Protein AF-A0A1Q3TUW2-F1 (afdb_monomer)

Solvent-accessible surface area (backbone atoms only — not comparable to full-atom values): 27332 Å² total; per-residue (Å²): 129,79,50,74,43,55,52,50,54,51,52,51,50,55,52,48,30,69,56,35,14,40,59,16,29,58,37,34,42,58,95,35,49,56,43,69,56,58,71,41,75,68,37,47,50,54,49,51,54,50,46,55,52,51,48,56,56,65,66,41,85,78,50,48,90,48,72,67,48,44,49,42,39,50,53,53,49,11,52,54,44,45,59,49,51,42,58,74,63,37,45,75,29,25,41,61,28,54,42,46,48,54,45,46,49,43,50,46,33,54,72,79,51,53,59,86,85,56,52,71,69,55,49,52,50,24,50,44,40,33,43,57,42,36,42,59,43,44,50,34,40,66,72,48,46,38,42,66,44,13,19,67,66,36,49,53,49,19,54,49,38,43,53,34,45,50,52,30,65,70,51,55,87,47,90,88,42,89,68,33,64,61,34,49,51,50,30,50,50,37,45,53,55,47,48,57,51,57,73,68,54,65,57,61,31,59,62,43,57,34,56,69,55,49,29,45,46,33,38,52,47,42,54,36,98,49,51,55,64,58,43,27,53,51,12,54,52,49,29,53,56,39,48,54,52,39,52,54,50,23,42,71,77,40,72,90,47,53,48,65,61,53,54,57,55,50,28,74,50,41,57,51,82,89,42,40,64,57,51,47,44,54,41,28,53,50,38,40,54,49,33,56,77,66,53,47,49,86,76,72,86,82,78,41,76,47,67,42,71,46,53,78,50,45,58,76,78,48,66,65,64,46,72,48,66,52,35,55,58,36,92,63,73,68,41,26,36,41,28,36,50,72,76,60,85,87,49,57,68,72,57,43,51,54,56,35,30,70,44,6,53,62,49,40,45,53,47,25,26,32,47,32,30,75,6,40,40,50,49,55,47,42,16,46,74,56,28,53,76,59,38,45,72,54,60,28,60,25,26,54,40,3,47,14,54,38,36,50,52,52,39,47,76,74,54,72,56,82,44,74,70,46,52,47,53,51,44,44,53,50,25,39,35,22,45,25,22,33,42,37,38,25,37,28,50,62,77,33,54,73,66,57,44,20,50,48,36,30,75,73,38,67,40,57,68,71,59,24,40,55,50,47,58,54,41,54,78,36,84,61,58,49,28,14,32,44,55,21,20,52,46,51,55,49,46,50,52,46,37,38,67,74,42,51,94,72,53,49,64,25,62,53,43,55,60,55,47,56,64,24,32,43,35,58,61,75,53,70,75,81,108

Radius of gyration: 23.21 Å; Cα contacts (8 Å, |Δi|>4): 804; chains: 1; bounding box: 60×62×54 Å

Mean predicted aligned error: 3.88 Å

Foldseek 3Di:
DDALLRVLVVVLVVLVCVQQVLLCLLQQNCPSLLDFHDLAPVSVVSVVVSLVVSLVVLPDPPSDPDPQSVLLSLLSQLVSLVVVLCVVLLVLQAALLVLLCSLQSSLVSCVVFNAPPDDPLRSLNSNLSSLLCLLVSLVSSLVRYDQQAYDPLNLVSNLLSLVLSLLLLVPDPCVVRPPSVVSSVSNNVSSVVSNVSSVPRNHNHALASAQVSLCSNCCRNQVHPDGLVNLQVQLVVLLVVLLVVLQVLCCVVPVVDHLLRLLLVLLQAFDDLVCLQVLLVVLLVLLVVLCVVLVQADFDPPDAEEEEEDDPSCPSPDDQWDKDWRNLPRPDGTYIYIYGHGQDPVDDPVVSSVSRSCRRSLNSNLCSQCRHPPAQSRLLVLLSVQPDPSLSSRFQLLQRLLRSLLSLVSCVVSCVPVDSSSVSVNSLVSSLLSLLSNLLSCRNNVVDDLVRQLVSCCVSNVDDSVVSSVVSSVSSSPRPNSNSNVNSNVLLVQLLVLVCVVCPPNDDNNVSNVVVSSSHRGNSSSDDSND

Sequence (531 aa):
MATQFEATASAFLEEYWRLNPVEATNAGVYRYNHTLPDWSEAGQAARLDWRNRYRALFAGPGLAANASEELDRKVALAELAYFEIEDEWQWLRKAPAFYVEEAMNGINYLLSRPDPASSQAEKDEQLVSRLSQVPGLLAQGKANLRAEFIPPEFIEIGLVAVRGGTTFIKGLDLSSIRGAEEVRGQALAALADYEAFVRQIAPGGSFATGPELFERILRERHGLDLTPRQLYDLGDQTARELQGRLEALARQIDSSRTWQQIVEELKAAHPTRDTLLQTYWDEAIKAKSFVEAHNLVRIPAGDVFEVRPTASFLRATMPLGHFEQTPPFSPTDNLGVLYITPIDPTLPESRQQELLSAHCFTAVRAICLHETFPGHHLQLWRAKLEGSPIRRQFRSTLYVEGWALYCEELMEEAGFFDTPALSIWQLKNSMWRAVRMMLDTGLHTGQLTLDQATQLLVERAGLEPNTARGENLRYTTSPTQPSSYMLGRNRIVELRKLYQAKQKEAFQVADFHDRLLAYSSVSPAFIPDDL

Secondary structure (DSSP, 8-state):
---HHHHHHHHHHHHHHHH-HHHHHHHT-GGGTT-----SHHHHHHHHHHHHHHHHHHTSTT---SHHHHHHHHHHHHHHHHHHHHHHTTHHHH-HHHHHHHHHHHHHHHHHS--TTS-HHHHHHHHHHHHHHHHHHHHHHHHH--GGG--HHHHHHHHHHHHHHHHHHHH---TTSTTHHHHHHHHHHHHHHHHHHHHH------S---HHHHHHIIIIIT-----HHHHHHHHHHHHHHHHHHHHHHHHHH-TTS-HHHHHHHHTTS---TTTHHHHHHHHHHHHHHHHHHTT-SPPPSS-EEEEEEPPGGGTTTS-SEEEEE--TT-SS--EEEEEE-PPPTTS-HHHHHHHHHTT-HHHHHHHHHHHSSSSHHHHHHHHHHH--HHHHHS--HHHHHHHHHHHHHHHHHTT---SHHHHHHHHHHHHHHHHHHHHHHHHHTTSS-HHHHHHHHHHHH---HHHHHHHHHHHHTSTTHHHHHHHHHHHHHHHHHHHHHHHGGG--HHHHHHHHHTT-S--GGGS-TT-

Structure (mmCIF, N/CA/C/O backbone):
data_AF-A0A1Q3TUW2-F1
#
_entry.id   AF-A0A1Q3TUW2-F1
#
loop_
_atom_site.group_PDB
_atom_site.id
_atom_site.type_symbol
_atom_site.label_atom_id
_atom_site.label_alt_id
_atom_site.label_comp_id
_atom_site.label_asym_id
_atom_site.label_entity_id
_atom_site.label_seq_id
_atom_site.pdbx_PDB_ins_code
_atom_site.Cartn_x
_atom_site.Cartn_y
_atom_site.Cartn_z
_atom_site.occupancy
_atom_site.B_iso_or_equiv
_atom_site.auth_seq_id
_atom_site.auth_comp_id
_atom_site.auth_asym_id
_atom_site.auth_atom_id
_atom_site.pdbx_PDB_model_num
ATOM 1 N N . MET A 1 1 ? 10.924 -34.316 -4.611 1.00 59.16 1 MET A N 1
ATOM 2 C CA . MET A 1 1 ? 10.969 -33.630 -5.920 1.00 59.16 1 MET A CA 1
ATOM 3 C C . MET A 1 1 ? 9.920 -32.544 -5.865 1.00 59.16 1 MET A C 1
ATOM 5 O O . MET A 1 1 ? 8.870 -32.830 -5.303 1.00 59.16 1 MET A O 1
ATOM 9 N N . ALA A 1 2 ? 10.215 -31.345 -6.368 1.00 77.44 2 ALA A N 1
ATOM 10 C CA . ALA A 1 2 ? 9.220 -30.278 -6.418 1.00 77.44 2 ALA A CA 1
ATOM 11 C C . ALA A 1 2 ? 8.017 -30.719 -7.266 1.00 77.44 2 ALA A C 1
ATOM 13 O O . ALA A 1 2 ? 8.207 -31.431 -8.262 1.00 77.44 2 ALA A O 1
ATOM 14 N N . THR A 1 3 ? 6.801 -30.340 -6.872 1.00 90.38 3 THR A N 1
ATOM 15 C CA . THR A 1 3 ? 5.609 -30.588 -7.696 1.00 90.38 3 THR A CA 1
ATOM 16 C C . THR A 1 3 ? 5.701 -29.792 -9.003 1.00 90.38 3 THR A C 1
ATOM 18 O O . THR A 1 3 ? 6.476 -28.838 -9.129 1.00 90.38 3 THR A O 1
ATOM 21 N N . GLN A 1 4 ? 4.906 -30.167 -10.010 1.00 92.88 4 GLN A N 1
ATOM 22 C CA . GLN A 1 4 ? 4.822 -29.381 -11.246 1.00 92.88 4 GLN A CA 1
ATOM 23 C C . GLN A 1 4 ? 4.369 -27.938 -10.961 1.00 92.88 4 GLN A C 1
ATOM 25 O O . GLN A 1 4 ? 4.856 -27.001 -11.601 1.00 92.88 4 GLN A O 1
ATOM 30 N N . PHE A 1 5 ? 3.480 -27.758 -9.977 1.00 96.56 5 PHE A N 1
ATOM 31 C CA . PHE A 1 5 ? 3.050 -26.445 -9.511 1.00 96.56 5 PHE A CA 1
ATOM 32 C C . PHE A 1 5 ? 4.218 -25.650 -8.919 1.00 96.56 5 PHE A C 1
ATOM 34 O O . PHE A 1 5 ? 4.482 -24.541 -9.375 1.00 96.56 5 PHE A O 1
ATOM 41 N N . GLU A 1 6 ? 4.964 -26.222 -7.970 1.00 95.75 6 GLU A N 1
ATOM 42 C CA . GLU A 1 6 ? 6.106 -25.558 -7.324 1.00 95.75 6 GLU A CA 1
ATOM 43 C C . GLU A 1 6 ? 7.181 -25.135 -8.334 1.00 95.75 6 GLU A C 1
ATOM 45 O O . GLU A 1 6 ? 7.688 -24.014 -8.267 1.00 95.75 6 GLU A O 1
ATOM 50 N N . ALA A 1 7 ? 7.492 -25.992 -9.314 1.00 96.06 7 ALA A N 1
ATOM 51 C CA . ALA A 1 7 ? 8.428 -25.656 -10.385 1.00 96.06 7 ALA A CA 1
ATOM 52 C C . ALA A 1 7 ? 7.922 -24.481 -11.244 1.00 96.06 7 ALA A C 1
ATOM 54 O O . ALA A 1 7 ? 8.688 -23.569 -11.563 1.00 96.06 7 ALA A O 1
ATOM 55 N N . THR A 1 8 ? 6.626 -24.469 -11.572 1.00 97.56 8 THR A N 1
ATOM 56 C CA . THR A 1 8 ? 5.986 -23.387 -12.339 1.00 97.56 8 THR A CA 1
ATOM 57 C C . THR A 1 8 ? 5.975 -22.076 -11.552 1.00 97.56 8 THR A C 1
ATOM 59 O O . THR A 1 8 ? 6.360 -21.036 -12.084 1.00 97.56 8 THR A O 1
ATOM 62 N N . ALA A 1 9 ? 5.594 -22.121 -10.274 1.00 97.81 9 ALA A N 1
ATOM 63 C CA . ALA A 1 9 ? 5.558 -20.970 -9.378 1.00 97.81 9 ALA A CA 1
ATOM 64 C C . ALA A 1 9 ? 6.955 -20.375 -9.139 1.00 97.81 9 ALA A C 1
ATOM 66 O O . ALA A 1 9 ? 7.117 -19.155 -9.138 1.00 97.81 9 ALA A O 1
ATOM 67 N N . SER A 1 10 ? 7.977 -21.221 -8.992 1.00 98.06 10 SER A N 1
ATOM 68 C CA . SER A 1 10 ? 9.361 -20.766 -8.850 1.00 98.06 10 SER A CA 1
ATOM 69 C C . SER A 1 10 ? 9.863 -20.060 -10.111 1.00 98.06 10 SER A C 1
ATOM 71 O O . SER A 1 10 ? 10.486 -19.006 -10.002 1.00 98.06 10 SER A O 1
ATOM 73 N N . ALA A 1 11 ? 9.592 -20.609 -11.298 1.00 98.31 11 ALA A N 1
ATOM 74 C CA . ALA A 1 11 ? 9.989 -19.987 -12.562 1.00 98.31 11 ALA A CA 1
ATOM 75 C C . ALA A 1 11 ? 9.238 -18.664 -12.806 1.00 98.31 11 ALA A C 1
ATOM 77 O O . ALA A 1 11 ? 9.839 -17.669 -13.212 1.00 98.31 11 ALA A O 1
ATOM 78 N N . PHE A 1 12 ? 7.944 -18.635 -12.472 1.00 98.69 12 PHE A N 1
ATOM 79 C CA . PHE A 1 12 ? 7.104 -17.440 -12.527 1.00 98.69 12 PHE A CA 1
ATOM 80 C C . PHE A 1 12 ? 7.689 -16.286 -11.713 1.00 98.69 12 PHE A C 1
ATOM 82 O O . PHE A 1 12 ? 7.857 -15.189 -12.251 1.00 98.69 12 PHE A O 1
ATOM 89 N N . LEU A 1 13 ? 8.030 -16.546 -10.448 1.00 98.62 13 LEU A N 1
ATOM 90 C CA . LEU A 1 13 ? 8.604 -15.553 -9.541 1.00 98.62 13 LEU A CA 1
ATOM 91 C C . LEU A 1 13 ? 10.007 -15.114 -9.968 1.00 98.62 13 LEU A C 1
ATOM 93 O O . LEU A 1 13 ? 10.301 -13.922 -9.942 1.00 98.62 13 LEU A O 1
ATOM 97 N N . GLU A 1 14 ? 10.858 -16.043 -10.409 1.00 98.19 14 GLU A N 1
ATOM 98 C CA . GLU A 1 14 ? 12.206 -15.703 -10.879 1.00 98.19 14 GLU A CA 1
ATOM 99 C C . GLU A 1 14 ? 12.163 -14.727 -12.055 1.00 98.19 14 GLU A C 1
ATOM 101 O O . GLU A 1 14 ? 12.845 -13.701 -12.062 1.00 98.19 14 GLU A O 1
ATOM 106 N N . GLU A 1 15 ? 11.316 -15.011 -13.043 1.00 98.44 15 GLU A N 1
ATOM 107 C CA . GLU A 1 15 ? 11.156 -14.120 -14.184 1.00 98.44 15 GLU A CA 1
ATOM 108 C C . GLU A 1 15 ? 10.454 -12.811 -13.813 1.00 98.44 15 GLU A C 1
ATOM 110 O O . GLU A 1 15 ? 10.831 -11.768 -14.350 1.00 98.44 15 GLU A O 1
ATOM 115 N N . TYR A 1 16 ? 9.499 -12.840 -12.876 1.00 98.62 16 TYR A N 1
ATOM 116 C CA . TYR A 1 16 ? 8.869 -11.634 -12.339 1.00 98.62 16 TYR A CA 1
ATOM 117 C C . TYR A 1 16 ? 9.904 -10.689 -11.725 1.00 98.62 16 TYR A C 1
ATOM 119 O O . TYR A 1 16 ? 9.933 -9.509 -12.071 1.00 98.62 16 TYR A O 1
ATOM 127 N N . TRP A 1 17 ? 10.777 -11.198 -10.854 1.00 98.62 17 TRP A N 1
ATOM 128 C CA . TRP A 1 17 ? 11.812 -10.401 -10.194 1.00 98.62 17 TRP A CA 1
ATOM 129 C C . TRP A 1 17 ? 12.874 -9.899 -11.167 1.00 98.62 17 TRP A C 1
ATOM 131 O O . TRP A 1 17 ? 13.319 -8.760 -11.046 1.00 98.62 17 TRP A O 1
ATOM 141 N N . ARG A 1 18 ? 13.246 -10.707 -12.166 1.00 98.38 18 ARG A N 1
ATOM 142 C CA . ARG A 1 18 ? 14.163 -10.276 -13.228 1.00 98.38 18 ARG A CA 1
ATOM 143 C C . ARG A 1 18 ? 13.589 -9.119 -14.039 1.00 98.38 18 ARG A C 1
ATOM 145 O O . ARG A 1 18 ? 14.326 -8.212 -14.414 1.00 98.38 18 ARG A O 1
ATOM 152 N N . LEU A 1 19 ? 12.297 -9.177 -14.361 1.00 98.44 19 LEU A N 1
ATOM 153 C CA . LEU A 1 19 ? 11.623 -8.101 -15.080 1.00 98.44 19 LEU A CA 1
ATOM 154 C C . LEU A 1 19 ? 11.463 -6.876 -14.173 1.00 98.44 19 LEU A C 1
ATOM 156 O O . LEU A 1 19 ? 11.699 -5.766 -14.638 1.00 98.44 19 LEU A O 1
ATOM 160 N N . ASN A 1 20 ? 11.151 -7.066 -12.890 1.00 98.44 20 ASN A N 1
ATOM 161 C CA . ASN A 1 20 ? 10.856 -6.005 -11.924 1.00 98.44 20 ASN A CA 1
ATOM 162 C C . ASN A 1 20 ? 11.912 -5.955 -10.796 1.00 98.44 20 ASN A C 1
ATOM 164 O O . ASN A 1 20 ? 11.622 -6.321 -9.655 1.00 98.44 20 ASN A O 1
ATOM 168 N N . PRO A 1 21 ? 13.149 -5.498 -11.080 1.00 98.44 21 PRO A N 1
ATOM 169 C CA . PRO A 1 21 ? 14.264 -5.562 -10.134 1.00 98.44 21 PRO A CA 1
ATOM 170 C C . PRO A 1 21 ? 14.086 -4.663 -8.900 1.00 98.44 21 PRO A C 1
ATOM 172 O O . PRO A 1 21 ? 14.635 -4.962 -7.839 1.00 98.44 21 PRO A O 1
ATOM 175 N N . VAL A 1 22 ? 13.310 -3.579 -9.007 1.00 98.12 22 VAL A N 1
ATOM 176 C CA . VAL A 1 22 ? 12.954 -2.721 -7.862 1.00 98.12 22 VAL A CA 1
ATOM 177 C C . VAL A 1 22 ? 12.055 -3.489 -6.892 1.00 98.12 22 VAL A C 1
ATOM 179 O O . VAL A 1 22 ? 12.360 -3.552 -5.701 1.00 98.12 22 VAL A O 1
ATOM 182 N N . GLU A 1 23 ? 11.031 -4.174 -7.410 1.00 97.62 23 GLU A N 1
ATOM 183 C CA . GLU A 1 23 ? 10.173 -5.063 -6.619 1.00 97.62 23 GLU A CA 1
ATOM 184 C C . GLU A 1 23 ? 10.920 -6.280 -6.070 1.00 97.62 23 GLU A C 1
ATOM 186 O O . GLU A 1 23 ? 10.637 -6.739 -4.964 1.00 97.62 23 GLU A O 1
ATOM 191 N N . ALA A 1 24 ? 11.927 -6.784 -6.784 1.00 98.00 24 ALA A N 1
ATOM 192 C CA . ALA A 1 24 ? 12.807 -7.818 -6.254 1.00 98.00 24 ALA A CA 1
ATOM 193 C C . ALA A 1 24 ? 13.535 -7.332 -4.988 1.00 98.00 24 ALA A C 1
ATOM 195 O O . ALA A 1 24 ? 13.459 -7.988 -3.949 1.00 98.00 24 ALA A O 1
ATOM 196 N N . THR A 1 25 ? 14.162 -6.150 -5.022 1.00 97.25 25 THR A N 1
ATOM 197 C CA . THR A 1 25 ? 14.786 -5.555 -3.826 1.00 97.25 25 THR A CA 1
ATOM 198 C C . THR A 1 25 ? 13.758 -5.314 -2.718 1.00 97.25 25 THR A C 1
ATOM 200 O O . THR A 1 25 ? 14.012 -5.678 -1.570 1.00 97.25 25 THR A O 1
ATOM 203 N N . ASN A 1 26 ? 12.578 -4.776 -3.054 1.00 95.56 26 ASN A N 1
ATOM 204 C CA . ASN A 1 26 ? 11.466 -4.563 -2.117 1.00 95.56 26 ASN A CA 1
ATOM 205 C C . ASN A 1 26 ? 11.078 -5.859 -1.382 1.00 95.56 26 ASN A C 1
ATOM 207 O O . ASN A 1 26 ? 10.811 -5.846 -0.177 1.00 95.56 26 ASN A O 1
ATOM 211 N N . ALA A 1 27 ? 11.106 -6.984 -2.103 1.00 96.31 27 ALA A N 1
ATOM 212 C CA . ALA A 1 27 ? 10.784 -8.315 -1.610 1.00 96.31 27 ALA A CA 1
ATOM 213 C C . ALA A 1 27 ? 11.939 -9.003 -0.847 1.00 96.31 27 ALA A C 1
ATOM 215 O O . ALA A 1 27 ? 11.701 -9.996 -0.158 1.00 96.31 27 ALA A O 1
ATOM 216 N N . GLY A 1 28 ? 13.164 -8.466 -0.890 1.00 96.31 28 GLY A N 1
ATOM 217 C CA . GLY A 1 28 ? 14.359 -9.073 -0.284 1.00 96.31 28 GLY A CA 1
ATOM 218 C C . GLY A 1 28 ? 15.091 -10.044 -1.215 1.00 96.31 28 GLY A C 1
ATOM 219 O O . GLY A 1 28 ? 15.784 -10.949 -0.760 1.00 96.31 28 GLY A O 1
ATOM 220 N N . VAL A 1 29 ? 14.908 -9.884 -2.524 1.00 97.19 29 VAL A N 1
ATOM 221 C CA . VAL A 1 29 ? 15.557 -10.653 -3.587 1.00 97.19 29 VAL A CA 1
ATOM 222 C C . VAL A 1 29 ? 16.680 -9.814 -4.199 1.00 97.19 29 VAL A C 1
ATOM 224 O O . VAL A 1 29 ? 16.476 -9.010 -5.106 1.00 97.19 29 VAL A O 1
ATOM 227 N N . TYR A 1 30 ? 17.897 -10.012 -3.694 1.00 96.69 30 TYR A N 1
ATOM 228 C CA . TYR A 1 30 ? 19.002 -9.066 -3.893 1.00 96.69 30 TYR A CA 1
ATOM 229 C C . TYR A 1 30 ? 19.803 -9.227 -5.194 1.00 96.69 30 TYR A C 1
ATOM 231 O O . TYR A 1 30 ? 20.547 -8.328 -5.582 1.00 96.69 30 TYR A O 1
ATOM 239 N N . ARG A 1 31 ? 19.634 -10.338 -5.923 1.00 95.81 31 ARG A N 1
ATOM 240 C CA . ARG A 1 31 ? 20.413 -10.641 -7.145 1.00 95.81 31 ARG A CA 1
ATOM 241 C C . ARG A 1 31 ? 20.242 -9.621 -8.283 1.00 95.81 31 ARG A C 1
ATOM 243 O O . ARG A 1 31 ? 21.071 -9.577 -9.187 1.00 95.81 31 ARG A O 1
ATOM 250 N N . TYR A 1 32 ? 19.215 -8.772 -8.219 1.00 97.00 32 TYR A N 1
ATOM 251 C CA . TYR A 1 32 ? 18.950 -7.715 -9.202 1.00 97.00 32 TYR A CA 1
ATOM 252 C C . TYR A 1 32 ? 19.194 -6.292 -8.672 1.00 97.00 32 TYR A C 1
ATOM 254 O O . TYR A 1 32 ? 18.827 -5.316 -9.328 1.00 97.00 32 TYR A O 1
ATOM 262 N N . ASN A 1 33 ? 19.854 -6.139 -7.517 1.00 97.69 33 ASN A N 1
ATOM 263 C CA . ASN A 1 33 ? 20.106 -4.834 -6.887 1.00 97.69 33 ASN A CA 1
ATOM 264 C C . ASN A 1 33 ? 20.885 -3.839 -7.769 1.00 97.69 33 ASN A C 1
ATOM 266 O O . ASN A 1 33 ? 20.833 -2.639 -7.530 1.00 97.69 33 ASN A O 1
ATOM 270 N N . HIS A 1 34 ? 21.576 -4.316 -8.805 1.00 97.50 34 HIS A N 1
ATOM 271 C CA . HIS A 1 34 ? 22.357 -3.489 -9.723 1.00 97.50 34 HIS A CA 1
ATOM 272 C C . HIS A 1 34 ? 21.539 -2.882 -10.877 1.00 97.50 34 HIS A C 1
ATOM 274 O O . HIS A 1 34 ? 22.099 -2.106 -11.646 1.00 97.50 34 HIS A O 1
ATOM 280 N N . THR A 1 35 ? 20.252 -3.212 -11.039 1.00 97.62 35 THR A N 1
ATOM 281 C CA . THR A 1 35 ? 19.441 -2.778 -12.198 1.00 97.62 35 THR A CA 1
ATOM 282 C C . THR A 1 35 ? 18.170 -2.042 -11.797 1.00 97.62 35 THR A C 1
ATOM 284 O O . THR A 1 35 ? 17.571 -2.327 -10.755 1.00 97.62 35 THR A O 1
ATOM 287 N N . LEU A 1 36 ? 17.779 -1.082 -12.638 1.00 98.69 36 LEU A N 1
ATOM 288 C CA . LEU A 1 36 ? 16.420 -0.545 -12.727 1.00 98.69 36 LEU A CA 1
ATOM 289 C C . LEU A 1 36 ? 15.638 -1.303 -13.820 1.00 98.69 36 LEU A C 1
ATOM 291 O O . LEU A 1 36 ? 16.256 -1.915 -14.695 1.00 98.69 36 LEU A O 1
ATOM 295 N N . PRO A 1 37 ? 14.293 -1.318 -13.773 1.00 98.12 37 PRO A N 1
ATOM 296 C CA . PRO A 1 37 ? 13.475 -1.992 -14.778 1.00 98.12 37 PRO A CA 1
ATOM 297 C C . PRO A 1 37 ? 13.642 -1.387 -16.176 1.00 98.12 37 PRO A C 1
ATOM 299 O O . PRO A 1 37 ? 13.837 -0.183 -16.337 1.00 98.12 37 PRO A O 1
ATOM 302 N N . ASP A 1 38 ? 13.477 -2.237 -17.189 1.00 98.50 38 ASP A N 1
ATOM 303 C CA . ASP A 1 38 ? 13.337 -1.821 -18.583 1.00 98.50 38 ASP A CA 1
ATOM 304 C C . ASP A 1 38 ? 11.854 -1.639 -18.940 1.00 98.50 38 ASP A C 1
ATOM 306 O O . ASP A 1 38 ? 11.098 -2.614 -19.016 1.00 98.50 38 ASP A O 1
ATOM 310 N N . TRP A 1 39 ? 11.462 -0.385 -19.162 1.00 98.38 39 TRP A N 1
ATOM 311 C CA . TRP A 1 39 ? 10.158 0.059 -19.659 1.00 98.38 39 TRP A CA 1
ATOM 312 C C . TRP A 1 39 ? 10.217 0.542 -21.114 1.00 98.38 39 TRP A C 1
ATOM 314 O O . TRP A 1 39 ? 9.275 1.185 -21.584 1.00 98.38 39 TRP A O 1
ATOM 324 N N . SER A 1 40 ? 11.289 0.252 -21.856 1.00 98.44 40 SER A N 1
ATOM 325 C CA . SER A 1 40 ? 11.297 0.418 -23.312 1.00 98.44 40 SER A CA 1
ATOM 326 C C . SER A 1 40 ? 10.253 -0.487 -23.982 1.00 98.44 40 SER A C 1
ATOM 328 O O . SER A 1 40 ? 9.652 -1.355 -23.346 1.00 98.44 40 SER A O 1
ATOM 330 N N . GLU A 1 41 ? 10.048 -0.323 -25.289 1.00 97.75 41 GLU A N 1
ATOM 331 C CA . GLU A 1 41 ? 9.170 -1.205 -26.070 1.00 97.75 41 GLU A CA 1
ATOM 332 C C . GLU A 1 41 ? 9.569 -2.687 -25.933 1.00 97.75 41 GLU A C 1
ATOM 334 O O . GLU A 1 41 ? 8.707 -3.549 -25.769 1.00 97.75 41 GLU A O 1
ATOM 339 N N . ALA A 1 42 ? 10.874 -2.986 -25.902 1.00 98.38 42 ALA A N 1
ATOM 340 C CA . ALA A 1 42 ? 11.375 -4.344 -25.702 1.00 98.38 42 ALA A CA 1
ATOM 341 C C . ALA A 1 42 ? 11.069 -4.873 -24.288 1.00 98.38 42 ALA A C 1
ATOM 343 O O . ALA A 1 42 ? 10.621 -6.011 -24.133 1.00 98.38 42 ALA A O 1
ATOM 344 N N . GLY A 1 43 ? 11.257 -4.043 -23.259 1.00 98.38 43 GLY A N 1
ATOM 345 C CA . GLY A 1 43 ? 10.944 -4.391 -21.872 1.00 98.38 43 GLY A CA 1
ATOM 346 C C . GLY A 1 43 ? 9.447 -4.612 -21.618 1.00 98.38 43 GLY A C 1
ATOM 347 O O . GLY A 1 43 ? 9.071 -5.508 -20.851 1.00 98.38 43 GLY A O 1
ATOM 348 N N . GLN A 1 44 ? 8.592 -3.848 -22.305 1.00 98.31 44 GLN A N 1
ATOM 349 C CA . GLN A 1 44 ? 7.137 -4.032 -22.315 1.00 98.31 44 GLN A CA 1
ATOM 350 C C . GLN A 1 44 ? 6.742 -5.333 -23.031 1.00 98.31 44 GLN A C 1
ATOM 352 O O . GLN A 1 44 ? 5.976 -6.124 -22.479 1.00 98.31 44 GLN A O 1
ATOM 357 N N . ALA A 1 45 ? 7.319 -5.617 -24.204 1.00 98.44 45 ALA A N 1
ATOM 358 C CA . ALA A 1 45 ? 7.079 -6.870 -24.924 1.00 98.44 45 ALA A CA 1
ATOM 359 C C . ALA A 1 45 ? 7.482 -8.102 -24.091 1.00 98.44 45 ALA A C 1
ATOM 361 O O . ALA A 1 45 ? 6.719 -9.061 -23.988 1.00 98.44 45 ALA A O 1
ATOM 362 N N . ALA A 1 46 ? 8.625 -8.049 -23.400 1.00 98.56 46 ALA A N 1
ATOM 363 C CA . ALA A 1 46 ? 9.072 -9.135 -22.529 1.00 98.56 46 ALA A CA 1
ATOM 364 C C . ALA A 1 46 ? 8.102 -9.412 -21.360 1.00 98.56 46 ALA A C 1
ATOM 366 O O . ALA A 1 46 ? 7.919 -10.569 -20.969 1.00 98.56 46 ALA A O 1
ATOM 367 N N . ARG A 1 47 ? 7.462 -8.373 -20.803 1.00 98.38 47 ARG A N 1
ATOM 368 C CA . ARG A 1 47 ? 6.423 -8.518 -19.765 1.00 98.38 47 ARG A CA 1
ATOM 369 C C . ARG A 1 47 ? 5.134 -9.100 -20.311 1.00 98.38 47 ARG A C 1
ATOM 371 O O . ARG A 1 47 ? 4.545 -9.956 -19.655 1.00 98.38 47 ARG A O 1
ATOM 378 N N . LEU A 1 48 ? 4.722 -8.676 -21.502 1.00 98.38 48 LEU A N 1
ATOM 379 C CA . LEU A 1 48 ? 3.561 -9.235 -22.185 1.00 98.38 48 LEU A CA 1
ATOM 380 C C . LEU A 1 48 ? 3.748 -10.739 -22.441 1.00 98.38 48 LEU A C 1
ATOM 382 O O . LEU A 1 48 ? 2.870 -11.536 -22.107 1.00 98.38 48 LEU A O 1
ATOM 386 N N . ASP A 1 49 ? 4.917 -11.137 -22.946 1.00 98.50 49 ASP A N 1
ATOM 387 C CA . ASP A 1 49 ? 5.261 -12.541 -23.191 1.00 98.50 49 ASP A CA 1
ATOM 388 C C . ASP A 1 49 ? 5.288 -13.365 -21.899 1.00 98.50 49 ASP A C 1
ATOM 390 O O . ASP A 1 49 ? 4.769 -14.485 -21.849 1.00 98.50 49 ASP A O 1
ATOM 394 N N . TRP A 1 50 ? 5.876 -12.814 -20.833 1.00 98.69 50 TRP A N 1
ATOM 395 C CA . TRP A 1 50 ? 5.854 -13.419 -19.502 1.00 98.69 50 TRP A CA 1
ATOM 396 C C . TRP A 1 50 ? 4.418 -13.600 -18.992 1.00 98.69 50 TRP A C 1
ATOM 398 O O . TRP A 1 50 ? 4.040 -14.719 -18.633 1.00 98.69 50 TRP A O 1
ATOM 408 N N . ARG A 1 51 ? 3.587 -12.551 -19.038 1.00 98.44 51 ARG A N 1
ATOM 409 C CA . ARG A 1 51 ? 2.196 -12.594 -18.568 1.00 98.44 51 ARG A CA 1
ATOM 410 C C . ARG A 1 51 ? 1.388 -13.648 -19.318 1.00 98.44 51 ARG A C 1
ATOM 412 O O . ARG A 1 51 ? 0.737 -14.481 -18.689 1.00 98.44 51 ARG A O 1
ATOM 419 N N . ASN A 1 52 ? 1.439 -13.634 -20.649 1.00 98.31 52 ASN A N 1
ATOM 420 C CA . ASN A 1 52 ? 0.652 -14.539 -21.489 1.00 98.31 52 ASN A CA 1
ATOM 421 C C . ASN A 1 52 ? 1.036 -16.004 -21.254 1.00 98.31 52 ASN A C 1
ATOM 423 O O . ASN A 1 52 ? 0.168 -16.867 -21.102 1.00 98.31 52 ASN A O 1
ATOM 427 N N . ARG A 1 53 ? 2.340 -16.278 -21.158 1.00 98.31 53 ARG A N 1
ATOM 428 C CA . ARG A 1 53 ? 2.868 -17.615 -20.881 1.00 98.31 53 ARG A CA 1
ATOM 429 C C . ARG A 1 53 ? 2.425 -18.133 -19.518 1.00 98.31 53 ARG A C 1
ATOM 431 O O . ARG A 1 53 ? 1.881 -19.232 -19.443 1.00 98.31 53 ARG A O 1
ATOM 438 N N . TYR A 1 54 ? 2.617 -17.359 -18.451 1.00 98.50 54 TYR A N 1
ATOM 439 C CA . TYR A 1 54 ? 2.265 -17.825 -17.108 1.00 98.50 54 TYR A CA 1
ATOM 440 C C . TYR A 1 54 ? 0.760 -17.876 -16.869 1.00 98.50 54 TYR A C 1
ATOM 442 O O . TYR A 1 54 ? 0.296 -18.781 -16.179 1.00 98.50 54 TYR A O 1
ATOM 450 N N . ARG A 1 55 ? -0.027 -17.016 -17.522 1.00 97.94 55 ARG A N 1
ATOM 451 C CA . ARG A 1 55 ? -1.488 -17.152 -17.527 1.00 97.94 55 ARG A CA 1
ATOM 452 C C . ARG A 1 55 ? -1.920 -18.485 -18.126 1.00 97.94 55 ARG A C 1
ATOM 454 O O . ARG A 1 55 ? -2.725 -19.181 -17.516 1.00 97.94 55 ARG A O 1
ATOM 461 N N . ALA A 1 56 ? -1.371 -18.862 -19.281 1.00 97.25 56 ALA A N 1
ATOM 462 C CA . ALA A 1 56 ? -1.684 -20.142 -19.910 1.00 97.25 56 ALA A CA 1
ATOM 463 C C . ALA A 1 56 ? -1.270 -21.334 -19.028 1.00 97.25 56 ALA A C 1
ATOM 465 O O . ALA A 1 56 ? -2.031 -22.291 -18.901 1.00 97.25 56 ALA A O 1
ATOM 466 N N . LEU A 1 57 ? -0.102 -21.256 -18.378 1.00 97.12 57 LEU A N 1
ATOM 467 C CA . LEU A 1 57 ? 0.374 -22.298 -17.464 1.00 97.12 57 LEU A CA 1
ATOM 468 C C . LEU A 1 57 ? -0.542 -22.450 -16.240 1.00 97.12 57 LEU A C 1
ATOM 470 O O . LEU A 1 57 ? -1.023 -23.551 -15.984 1.00 97.12 57 LEU A O 1
ATOM 474 N N . PHE A 1 58 ? -0.850 -21.365 -15.520 1.00 97.69 58 PHE A N 1
ATOM 475 C CA . PHE A 1 58 ? -1.711 -21.414 -14.328 1.00 97.69 58 PHE A CA 1
ATOM 476 C C . PHE A 1 58 ? -3.193 -21.686 -14.635 1.00 97.69 58 PHE A C 1
ATOM 478 O O . PHE A 1 58 ? -3.932 -22.137 -13.755 1.00 97.69 58 PHE A O 1
ATOM 485 N N . ALA A 1 59 ? -3.649 -21.438 -15.866 1.00 94.19 59 ALA A N 1
ATOM 486 C CA . ALA A 1 59 ? -4.987 -21.817 -16.324 1.00 94.19 59 ALA A CA 1
ATOM 487 C C . ALA A 1 59 ? -5.105 -23.311 -16.689 1.00 94.19 59 ALA A C 1
ATOM 489 O O . ALA A 1 59 ? -6.217 -23.802 -16.883 1.00 94.19 59 ALA A O 1
ATOM 490 N N . GLY A 1 60 ? -3.985 -24.038 -16.780 1.00 90.69 60 GLY A N 1
ATOM 491 C CA . GLY A 1 60 ? -3.966 -25.459 -17.113 1.00 90.69 60 GLY A CA 1
ATOM 492 C C . GLY A 1 60 ? -4.726 -26.316 -16.086 1.00 90.69 60 GLY A C 1
ATOM 493 O O . GLY A 1 60 ? -4.477 -26.192 -14.882 1.00 90.69 60 GLY A O 1
ATOM 494 N N . PRO A 1 61 ? -5.642 -27.205 -16.519 1.00 86.44 61 PRO A N 1
ATOM 495 C CA . PRO A 1 61 ? -6.392 -28.055 -15.602 1.00 86.44 61 PRO A CA 1
ATOM 496 C C . PRO A 1 61 ? -5.462 -29.044 -14.889 1.00 86.44 61 PRO A C 1
ATOM 498 O O . PRO A 1 61 ? -4.569 -29.624 -15.501 1.00 86.44 61 PRO A O 1
ATOM 501 N N . GLY A 1 62 ? -5.697 -29.259 -13.592 1.00 87.12 62 GLY A N 1
ATOM 502 C CA . GLY A 1 62 ? -4.950 -30.235 -12.793 1.00 87.12 62 GLY A CA 1
ATOM 503 C C . GLY A 1 62 ? -3.518 -29.827 -12.428 1.00 87.12 62 GLY A C 1
ATOM 504 O O . GLY A 1 62 ? -2.774 -30.677 -11.950 1.00 87.12 62 GLY A O 1
ATOM 505 N N . LEU A 1 63 ? -3.124 -28.561 -12.634 1.00 92.19 63 LEU A N 1
ATOM 506 C CA . LEU A 1 63 ? -1.802 -28.079 -12.218 1.00 92.19 63 LEU A CA 1
ATOM 507 C C . LEU A 1 63 ? -1.634 -28.113 -10.688 1.00 92.19 63 LEU A C 1
ATOM 509 O O . LEU A 1 63 ? -0.581 -28.516 -10.206 1.00 92.19 63 LEU A O 1
ATOM 513 N N . ALA A 1 64 ? -2.656 -27.682 -9.941 1.00 93.81 64 ALA A N 1
ATOM 514 C CA . ALA A 1 64 ? -2.666 -27.714 -8.481 1.00 93.81 64 ALA A CA 1
ATOM 515 C C . ALA A 1 64 ? -3.123 -29.089 -7.967 1.00 93.81 64 ALA A C 1
ATOM 517 O O . ALA A 1 64 ? -4.184 -29.586 -8.350 1.00 93.81 64 ALA A O 1
ATOM 518 N N . ALA A 1 65 ? -2.341 -29.688 -7.072 1.00 93.44 65 ALA A N 1
ATOM 519 C CA . ALA A 1 65 ? -2.582 -31.005 -6.489 1.00 93.44 65 ALA A CA 1
ATOM 520 C C . ALA A 1 65 ? -3.325 -30.954 -5.143 1.00 93.44 65 ALA A C 1
ATOM 522 O O . ALA A 1 65 ? -3.818 -31.979 -4.672 1.00 93.44 65 ALA A O 1
ATOM 523 N N . ASN A 1 66 ? -3.395 -29.789 -4.493 1.00 94.19 66 ASN A N 1
ATOM 524 C CA . ASN A 1 66 ? -4.054 -29.610 -3.198 1.00 94.19 66 ASN A CA 1
ATOM 525 C C . ASN A 1 66 ? -4.637 -28.193 -3.035 1.00 94.19 66 ASN A C 1
ATOM 527 O O . ASN A 1 66 ? -4.406 -27.312 -3.860 1.00 94.19 66 ASN A O 1
ATOM 531 N N . ALA A 1 67 ? -5.382 -27.965 -1.949 1.00 93.88 67 ALA A N 1
ATOM 532 C CA . ALA A 1 67 ? -6.056 -26.691 -1.689 1.00 93.88 67 ALA A CA 1
ATOM 533 C C . ALA A 1 67 ? -5.097 -25.495 -1.518 1.00 93.88 67 ALA A C 1
ATOM 535 O O . ALA A 1 67 ? -5.448 -24.383 -1.904 1.00 93.88 67 ALA A O 1
ATOM 536 N N . SER A 1 68 ? -3.890 -25.708 -0.976 1.00 94.56 68 SER A N 1
ATOM 537 C CA . SER A 1 68 ? -2.894 -24.636 -0.843 1.00 94.56 68 SER A CA 1
ATOM 538 C C . SER A 1 68 ? -2.332 -24.233 -2.205 1.00 94.56 68 SER A C 1
ATOM 540 O O . SER A 1 68 ? -2.229 -23.043 -2.487 1.00 94.56 68 SER A O 1
ATOM 542 N N . GLU A 1 69 ? -1.997 -25.201 -3.061 1.00 96.31 69 GLU A N 1
ATOM 543 C CA . GLU A 1 69 ? -1.550 -24.917 -4.433 1.00 96.31 69 GLU A CA 1
ATOM 544 C C . GLU A 1 69 ? -2.671 -24.271 -5.260 1.00 96.31 69 GLU A C 1
ATOM 546 O O . GLU A 1 69 ? -2.414 -23.374 -6.055 1.00 96.31 69 GLU A O 1
ATOM 551 N N . GLU A 1 70 ? -3.929 -24.661 -5.042 1.00 96.06 70 GLU A N 1
ATOM 552 C CA . GLU A 1 70 ? -5.074 -24.029 -5.703 1.00 96.06 70 GLU A CA 1
ATOM 553 C C . GLU A 1 70 ? -5.258 -22.570 -5.261 1.00 96.06 70 GLU A C 1
ATOM 555 O O . GLU A 1 70 ? -5.569 -21.707 -6.083 1.00 96.06 70 GLU A O 1
ATOM 560 N N . LEU A 1 71 ? -5.026 -22.262 -3.983 1.00 96.25 71 LEU A N 1
ATOM 561 C CA . LEU A 1 71 ? -5.030 -20.884 -3.496 1.00 96.25 71 LEU A CA 1
ATOM 562 C C . LEU A 1 71 ? -3.892 -20.063 -4.117 1.00 96.25 71 LEU A C 1
ATOM 564 O O . LEU A 1 71 ? -4.131 -18.958 -4.601 1.00 96.25 71 LEU A O 1
ATOM 568 N N . ASP A 1 72 ? -2.677 -20.610 -4.161 1.00 97.75 72 ASP A N 1
ATOM 569 C CA . ASP A 1 72 ? -1.535 -19.963 -4.814 1.00 97.75 72 ASP A CA 1
ATOM 570 C C . ASP A 1 72 ? -1.809 -19.734 -6.314 1.00 97.75 72 ASP A C 1
ATOM 572 O O . ASP A 1 72 ? -1.501 -18.669 -6.852 1.00 97.75 72 ASP A O 1
ATOM 576 N N . ARG A 1 73 ? -2.459 -20.693 -6.988 1.00 97.50 73 ARG A N 1
ATOM 577 C CA . ARG A 1 73 ? -2.893 -20.573 -8.389 1.00 97.50 73 ARG A CA 1
ATOM 578 C C . ARG A 1 73 ? -3.867 -19.411 -8.581 1.00 97.50 73 ARG A C 1
ATOM 580 O O . ARG A 1 73 ? -3.708 -18.643 -9.529 1.00 97.50 73 ARG A O 1
ATOM 587 N N . LYS A 1 74 ? -4.854 -19.261 -7.688 1.00 97.00 74 LYS A N 1
ATOM 588 C CA . LYS A 1 74 ? -5.808 -18.136 -7.708 1.00 97.00 74 LYS A CA 1
ATOM 589 C C . LYS A 1 74 ? -5.100 -16.795 -7.538 1.00 97.00 74 LYS A C 1
ATOM 591 O O . LYS A 1 74 ? -5.380 -15.879 -8.302 1.00 97.00 74 LYS A O 1
ATOM 596 N N . VAL A 1 75 ? -4.157 -16.697 -6.599 1.00 98.06 75 VAL A N 1
ATOM 597 C CA . VAL A 1 75 ? -3.362 -15.476 -6.376 1.00 98.06 75 VAL A CA 1
ATOM 598 C C . VAL A 1 75 ? -2.541 -15.120 -7.619 1.00 98.06 75 VAL A C 1
ATOM 600 O O . VAL A 1 75 ? -2.572 -13.975 -8.062 1.00 98.06 75 VAL A O 1
ATOM 603 N N . ALA A 1 76 ? -1.860 -16.093 -8.229 1.00 98.31 76 ALA A N 1
ATOM 604 C CA . ALA A 1 76 ? -1.077 -15.850 -9.440 1.00 98.31 76 ALA A CA 1
ATOM 605 C C . ALA A 1 76 ? -1.952 -15.377 -10.616 1.00 98.31 76 ALA A C 1
ATOM 607 O O . ALA A 1 76 ? -1.590 -14.430 -11.313 1.00 98.31 76 ALA A O 1
ATOM 608 N N . LEU A 1 77 ? -3.117 -16.001 -10.825 1.00 98.00 77 LEU A N 1
ATOM 609 C CA . LEU A 1 77 ? -4.058 -15.596 -11.874 1.00 98.00 77 LEU A CA 1
ATOM 610 C C . LEU A 1 77 ? -4.660 -14.208 -11.624 1.00 98.00 77 LEU A C 1
ATOM 612 O O . LEU A 1 77 ? -4.786 -13.439 -12.574 1.00 98.00 77 LEU A O 1
ATOM 616 N N . ALA A 1 78 ? -4.984 -13.883 -10.373 1.00 98.06 78 ALA A N 1
ATOM 617 C CA . ALA A 1 78 ? -5.509 -12.579 -9.979 1.00 98.06 78 ALA A CA 1
ATOM 618 C C . ALA A 1 78 ? -4.523 -11.440 -10.286 1.00 98.06 78 ALA A C 1
ATOM 620 O O . ALA A 1 78 ? -4.906 -10.420 -10.860 1.00 98.06 78 ALA A O 1
ATOM 621 N N . GLU A 1 79 ? -3.238 -11.624 -9.982 1.00 97.94 79 GLU A N 1
ATOM 622 C CA . GLU A 1 79 ? -2.214 -10.616 -10.291 1.00 97.94 79 GLU A CA 1
ATOM 623 C C . GLU A 1 79 ? -1.915 -10.534 -11.791 1.00 97.94 79 GLU A C 1
ATOM 625 O O . GLU A 1 79 ? -1.789 -9.444 -12.344 1.00 97.94 79 GLU A O 1
ATOM 630 N N . LEU A 1 80 ? -1.892 -11.670 -12.497 1.00 98.50 80 LEU A N 1
ATOM 631 C CA . LEU A 1 80 ? -1.776 -11.681 -13.958 1.00 98.50 80 LEU A CA 1
ATOM 632 C C . LEU A 1 80 ? -2.949 -10.970 -14.646 1.00 98.50 80 LEU A C 1
ATOM 634 O O . LEU A 1 80 ? -2.745 -10.385 -15.712 1.00 98.50 80 LEU A O 1
ATOM 638 N N . ALA A 1 81 ? -4.159 -11.039 -14.083 1.00 97.88 81 ALA A N 1
ATOM 639 C CA . ALA A 1 81 ? -5.323 -10.278 -14.536 1.00 97.88 81 ALA A CA 1
ATOM 640 C C . ALA A 1 81 ? -5.151 -8.782 -14.264 1.00 97.88 81 ALA A C 1
ATOM 642 O O . ALA A 1 81 ? -5.373 -7.968 -15.158 1.00 97.88 81 ALA A O 1
ATOM 643 N N . TYR A 1 82 ? -4.670 -8.415 -13.077 1.00 97.50 82 TYR A N 1
ATOM 644 C CA . TYR A 1 82 ? -4.430 -7.017 -12.737 1.00 97.50 82 TYR A CA 1
ATOM 645 C C . TYR A 1 82 ? -3.395 -6.348 -13.657 1.00 97.50 82 TYR A C 1
ATOM 647 O O . TYR A 1 82 ? -3.671 -5.270 -14.176 1.00 97.50 82 TYR A O 1
ATOM 655 N N . PHE A 1 83 ? -2.281 -7.017 -13.979 1.00 97.75 83 PHE A N 1
ATOM 656 C CA . PHE A 1 83 ? -1.300 -6.483 -14.938 1.00 97.75 83 PHE A CA 1
ATOM 657 C C . PHE A 1 83 ? -1.871 -6.274 -16.347 1.00 97.75 83 PHE A C 1
ATOM 659 O O . PHE A 1 83 ? -1.411 -5.409 -17.083 1.00 97.75 83 PHE A O 1
ATOM 666 N N . GLU A 1 84 ? -2.836 -7.091 -16.771 1.00 97.94 84 GLU A N 1
ATOM 667 C CA . GLU A 1 84 ? -3.535 -6.877 -18.045 1.00 97.94 84 GLU A CA 1
ATOM 668 C C . GLU A 1 84 ? -4.457 -5.655 -17.974 1.00 97.94 84 GLU A C 1
ATOM 670 O O . GLU A 1 84 ? -4.461 -4.835 -18.888 1.00 97.94 84 GLU A O 1
ATOM 675 N N . ILE A 1 85 ? -5.177 -5.489 -16.864 1.00 97.88 85 ILE A N 1
ATOM 676 C CA . ILE A 1 85 ? -6.045 -4.329 -16.647 1.00 97.88 85 ILE A CA 1
ATOM 677 C C . ILE A 1 85 ? -5.233 -3.024 -16.620 1.00 97.88 85 ILE A C 1
ATOM 679 O O . ILE A 1 85 ? -5.680 -2.024 -17.179 1.00 97.88 85 ILE A O 1
ATOM 683 N N . GLU A 1 86 ? -4.039 -3.013 -16.022 1.00 96.62 86 GLU A N 1
ATOM 684 C CA . GLU A 1 86 ? -3.155 -1.836 -16.021 1.00 96.62 86 GLU A CA 1
ATOM 685 C C . GLU A 1 86 ? -2.689 -1.442 -17.434 1.00 96.62 86 GLU A C 1
ATOM 687 O O . GLU A 1 86 ? -2.662 -0.248 -17.764 1.00 96.62 86 GLU A O 1
ATOM 692 N N . ASP A 1 87 ? -2.391 -2.426 -18.290 1.00 96.75 87 ASP A N 1
ATOM 693 C CA . ASP A 1 87 ? -2.087 -2.192 -19.707 1.00 96.75 87 ASP A CA 1
ATOM 694 C C . ASP A 1 87 ? -3.296 -1.603 -20.442 1.00 96.75 87 ASP A C 1
ATOM 696 O O . ASP A 1 87 ? -3.161 -0.617 -21.171 1.00 96.75 87 ASP A O 1
ATOM 700 N N . GLU A 1 88 ? -4.488 -2.174 -20.244 1.00 97.69 88 GLU A N 1
ATOM 701 C CA . GLU A 1 88 ? -5.732 -1.684 -20.849 1.00 97.69 88 GLU A CA 1
ATOM 702 C C . GLU A 1 88 ? -6.059 -0.257 -20.388 1.00 97.69 88 GLU A C 1
ATOM 704 O O . GLU A 1 88 ? -6.425 0.588 -21.210 1.00 97.69 88 GLU A O 1
ATOM 709 N N . TRP A 1 89 ? -5.818 0.054 -19.111 1.00 97.50 89 TRP A N 1
ATOM 710 C CA . TRP A 1 89 ? -5.963 1.395 -18.537 1.00 97.50 89 TRP A CA 1
ATOM 711 C C . TRP A 1 89 ? -4.889 2.390 -19.011 1.00 97.50 89 TRP A C 1
ATOM 713 O O . TRP A 1 89 ? -4.986 3.590 -18.731 1.00 97.50 89 TRP A O 1
ATOM 723 N N . GLN A 1 90 ? -3.903 1.935 -19.790 1.00 97.81 90 GLN A N 1
ATOM 724 C CA . GLN A 1 90 ? -2.825 2.742 -20.366 1.00 97.81 90 GLN A CA 1
ATOM 725 C C . GLN A 1 90 ? -1.907 3.374 -19.309 1.00 97.81 90 GLN A C 1
ATOM 727 O O . GLN A 1 90 ? -1.393 4.472 -19.537 1.00 97.81 90 GLN A O 1
ATOM 732 N N . TRP A 1 91 ? -1.690 2.706 -18.168 1.00 97.62 91 TRP A N 1
ATOM 733 C CA . TRP A 1 91 ? -0.967 3.262 -17.012 1.00 97.62 91 TRP A CA 1
ATOM 734 C C . TRP A 1 91 ? 0.382 3.902 -17.390 1.00 97.62 91 TRP A C 1
ATOM 736 O O . TRP A 1 91 ? 0.597 5.094 -17.154 1.00 97.62 91 TRP A O 1
ATOM 746 N N . LEU A 1 92 ? 1.237 3.161 -18.105 1.00 97.75 92 LEU A N 1
ATOM 747 C CA . LEU A 1 92 ? 2.556 3.632 -18.560 1.00 97.75 92 LEU A CA 1
ATOM 748 C C . LEU A 1 92 ? 2.487 4.871 -19.470 1.00 97.75 92 LEU A C 1
ATOM 750 O O . LEU A 1 92 ? 3.403 5.687 -19.504 1.00 97.75 92 LEU A O 1
ATOM 754 N N . ARG A 1 93 ? 1.391 5.047 -20.212 1.00 98.56 93 ARG A N 1
ATOM 755 C CA . ARG A 1 93 ? 1.227 6.181 -21.133 1.00 98.56 93 ARG A CA 1
ATOM 756 C C . ARG A 1 93 ? 0.663 7.421 -20.452 1.00 98.56 93 ARG A C 1
ATOM 758 O O . ARG A 1 93 ? 0.781 8.507 -21.021 1.00 98.56 93 ARG A O 1
ATOM 765 N N . LYS A 1 94 ? 0.066 7.277 -19.261 1.00 97.88 94 LYS A N 1
ATOM 766 C CA . LYS A 1 94 ? -0.628 8.369 -18.567 1.00 97.88 94 LYS A CA 1
ATOM 767 C C . LYS A 1 94 ? -0.004 8.845 -17.264 1.00 97.88 94 LYS A C 1
ATOM 769 O O . LYS A 1 94 ? -0.393 9.922 -16.825 1.00 97.88 94 LYS A O 1
ATOM 774 N N . ALA A 1 95 ? 0.912 8.094 -16.648 1.00 97.94 95 ALA A N 1
ATOM 775 C CA . ALA A 1 95 ? 1.410 8.362 -15.295 1.00 97.94 95 ALA A CA 1
ATOM 776 C C . ALA A 1 95 ? 2.863 8.891 -15.267 1.00 97.94 95 ALA A C 1
ATOM 778 O O . ALA A 1 95 ? 3.799 8.115 -15.083 1.00 97.94 95 ALA A O 1
ATOM 779 N N . PRO A 1 96 ? 3.107 10.214 -15.392 1.00 98.50 96 PRO A N 1
ATOM 780 C CA . PRO A 1 96 ? 4.456 10.770 -15.302 1.00 98.50 96 PRO A CA 1
ATOM 781 C C . PRO A 1 96 ? 5.196 10.467 -13.997 1.00 98.50 96 PRO A C 1
ATOM 783 O O . PRO A 1 96 ? 6.419 10.324 -14.023 1.00 98.50 96 PRO A O 1
ATOM 786 N N . ALA A 1 97 ? 4.471 10.385 -12.877 1.00 98.25 97 ALA A N 1
ATOM 787 C CA . ALA A 1 97 ? 5.039 10.111 -11.558 1.00 98.25 97 ALA A CA 1
ATOM 788 C C . ALA A 1 97 ? 5.671 8.717 -11.468 1.00 98.25 97 ALA A C 1
ATOM 790 O O . ALA A 1 97 ? 6.736 8.582 -10.873 1.00 98.25 97 ALA A O 1
ATOM 791 N N . PHE A 1 98 ? 5.084 7.725 -12.144 1.00 98.31 98 PHE A N 1
ATOM 792 C CA . PHE A 1 98 ? 5.521 6.329 -12.115 1.00 98.31 98 PHE A CA 1
ATOM 793 C C . PHE A 1 98 ? 7.017 6.168 -12.424 1.00 98.31 98 PHE A C 1
ATOM 795 O O . PHE A 1 98 ? 7.741 5.523 -11.677 1.00 98.31 98 PHE A O 1
ATOM 802 N N . TYR A 1 99 ? 7.517 6.818 -13.478 1.00 98.69 99 TYR A N 1
ATOM 803 C CA . TYR A 1 99 ? 8.929 6.715 -13.875 1.00 98.69 99 TYR A CA 1
ATOM 804 C C . TYR A 1 99 ? 9.894 7.314 -12.849 1.00 98.69 99 TYR A C 1
ATOM 806 O O . TYR A 1 99 ? 11.021 6.842 -12.696 1.00 98.69 99 TYR A O 1
ATOM 814 N N . VAL A 1 100 ? 9.459 8.364 -12.153 1.00 98.38 100 VAL A N 1
ATOM 815 C CA . VAL A 1 100 ? 10.244 8.996 -11.091 1.00 98.38 100 VAL A CA 1
ATOM 816 C C . VAL A 1 100 ? 10.207 8.126 -9.841 1.00 98.38 100 VAL A C 1
ATOM 818 O O . VAL A 1 100 ? 11.249 7.879 -9.243 1.00 98.38 100 VAL A O 1
ATOM 821 N N . GLU A 1 101 ? 9.029 7.633 -9.466 1.00 96.44 101 GLU A N 1
ATOM 822 C CA . GLU A 1 101 ? 8.827 6.768 -8.305 1.00 96.44 101 GLU A CA 1
ATOM 823 C C . GLU A 1 101 ? 9.586 5.447 -8.450 1.00 96.44 101 GLU A C 1
ATOM 825 O O . GLU A 1 101 ? 10.294 5.076 -7.522 1.00 96.44 101 GLU A O 1
ATOM 830 N N . GLU A 1 102 ? 9.570 4.801 -9.618 1.00 97.88 102 GLU A N 1
ATOM 831 C CA . GLU A 1 102 ? 10.384 3.609 -9.903 1.00 97.88 102 GLU A CA 1
ATOM 832 C C . GLU A 1 102 ? 11.884 3.871 -9.699 1.00 97.88 102 GLU A C 1
ATOM 834 O O . GLU A 1 102 ? 12.587 3.082 -9.062 1.00 97.88 102 GLU A O 1
ATOM 839 N N . ALA A 1 103 ? 12.383 5.013 -10.185 1.00 98.00 103 ALA A N 1
ATOM 840 C CA . ALA A 1 103 ? 13.777 5.406 -10.006 1.00 98.00 103 ALA A CA 1
ATOM 841 C C . ALA A 1 103 ? 14.115 5.632 -8.522 1.00 98.00 103 ALA A C 1
ATOM 843 O O . ALA A 1 103 ? 15.125 5.130 -8.020 1.00 98.00 103 ALA A O 1
ATOM 844 N N . MET A 1 104 ? 13.275 6.397 -7.816 1.00 96.31 104 MET A N 1
ATOM 845 C CA . MET A 1 104 ? 13.517 6.764 -6.421 1.00 96.31 104 MET A CA 1
ATOM 846 C C . MET A 1 104 ? 13.351 5.564 -5.489 1.00 96.31 104 MET A C 1
ATOM 848 O O . MET A 1 104 ? 14.198 5.365 -4.624 1.00 96.31 104 MET A O 1
ATOM 852 N N . ASN A 1 105 ? 12.329 4.730 -5.690 1.00 95.31 105 ASN A N 1
ATOM 853 C CA . ASN A 1 105 ? 12.119 3.493 -4.939 1.00 95.31 105 ASN A CA 1
ATOM 854 C C . ASN A 1 105 ? 13.264 2.509 -5.178 1.00 95.31 105 ASN A C 1
ATOM 856 O O . ASN A 1 105 ? 13.770 1.917 -4.225 1.00 95.31 105 ASN A O 1
ATOM 860 N N . GLY A 1 106 ? 13.755 2.407 -6.418 1.00 96.69 106 GLY A N 1
ATOM 861 C CA . GLY A 1 106 ? 14.937 1.615 -6.737 1.00 96.69 106 GLY A CA 1
ATOM 862 C C . GLY A 1 106 ? 16.164 2.017 -5.922 1.00 96.69 106 GLY A C 1
ATOM 863 O O . GLY A 1 106 ? 16.899 1.147 -5.460 1.00 96.69 106 GLY A O 1
ATOM 864 N N . ILE A 1 107 ? 16.378 3.307 -5.684 1.00 96.50 107 ILE A N 1
ATOM 865 C CA . ILE A 1 107 ? 17.480 3.779 -4.837 1.00 96.50 107 ILE A CA 1
ATOM 866 C C . ILE A 1 107 ? 17.142 3.601 -3.352 1.00 96.50 107 ILE A C 1
ATOM 868 O O . ILE A 1 107 ? 17.945 3.055 -2.599 1.00 96.50 107 ILE A O 1
ATOM 872 N N . ASN A 1 108 ? 15.950 4.023 -2.929 1.00 93.44 108 ASN A N 1
ATOM 873 C CA . ASN A 1 108 ? 15.508 3.972 -1.539 1.00 93.44 108 ASN A CA 1
ATOM 874 C C . ASN A 1 108 ? 15.588 2.555 -0.967 1.00 93.44 108 ASN A C 1
ATOM 876 O O . ASN A 1 108 ? 16.162 2.365 0.099 1.00 93.44 108 ASN A O 1
ATOM 880 N N . TYR A 1 109 ? 15.092 1.546 -1.685 1.00 93.88 109 TYR A N 1
ATOM 881 C CA . TYR A 1 109 ? 15.084 0.174 -1.181 1.00 93.88 109 TYR A CA 1
ATOM 882 C C . TYR A 1 109 ? 16.486 -0.425 -1.025 1.00 93.88 109 TYR A C 1
ATOM 884 O O . TYR A 1 109 ? 16.668 -1.276 -0.161 1.00 93.88 109 TYR A O 1
ATOM 892 N N . LEU A 1 110 ? 17.499 0.039 -1.770 1.00 94.75 110 LEU A N 1
ATOM 893 C CA . LEU A 1 110 ? 18.887 -0.354 -1.486 1.00 94.75 110 LEU A CA 1
ATOM 894 C C . LEU A 1 110 ? 19.371 0.187 -0.135 1.00 94.75 110 LEU A C 1
ATOM 896 O O . LEU A 1 110 ? 20.148 -0.476 0.549 1.00 94.75 110 LEU A O 1
ATOM 900 N N . LEU A 1 111 ? 18.914 1.383 0.244 1.00 91.62 111 LEU A N 1
ATOM 901 C CA . LEU A 1 111 ? 19.314 2.069 1.473 1.00 91.62 111 LEU A CA 1
ATOM 902 C C . LEU A 1 111 ? 18.525 1.576 2.688 1.00 91.62 111 LEU A C 1
ATOM 904 O O . LEU A 1 111 ? 19.105 1.359 3.750 1.00 91.62 111 LEU A O 1
ATOM 908 N N . SER A 1 112 ? 17.209 1.406 2.545 1.00 87.50 112 SER A N 1
ATOM 909 C CA . SER A 1 112 ? 16.331 1.003 3.646 1.00 87.50 112 SER A CA 1
ATOM 910 C C . SER A 1 112 ? 16.313 -0.508 3.870 1.00 87.50 112 SER A C 1
ATOM 912 O O . SER A 1 112 ? 16.062 -0.956 4.988 1.00 87.50 112 SER A O 1
ATOM 914 N N . ARG A 1 113 ? 16.599 -1.306 2.832 1.00 88.69 113 ARG A N 1
ATOM 915 C CA . ARG A 1 113 ? 16.529 -2.777 2.858 1.00 88.69 113 ARG A CA 1
ATOM 916 C C . ARG A 1 113 ? 17.784 -3.404 2.237 1.00 88.69 113 ARG A C 1
ATOM 918 O O . ARG A 1 113 ? 17.670 -4.203 1.303 1.00 88.69 113 ARG A O 1
ATOM 925 N N . PRO A 1 114 ? 18.986 -3.052 2.728 1.00 91.31 114 PRO A N 1
ATOM 926 C CA . PRO A 1 114 ? 20.223 -3.541 2.144 1.00 91.31 114 PRO A CA 1
ATOM 927 C C . PRO A 1 114 ? 20.328 -5.060 2.281 1.00 91.31 114 PRO A C 1
ATOM 929 O O . PRO A 1 114 ? 19.889 -5.640 3.276 1.00 91.31 114 PRO A O 1
ATOM 932 N N . ASP A 1 115 ? 20.976 -5.697 1.308 1.00 93.94 115 ASP A N 1
ATOM 933 C CA . ASP A 1 115 ? 21.343 -7.105 1.418 1.00 93.94 115 ASP A CA 1
ATOM 934 C C . ASP A 1 115 ? 22.283 -7.300 2.625 1.00 93.94 115 ASP A C 1
ATOM 936 O O . ASP A 1 115 ? 23.364 -6.691 2.667 1.00 93.94 115 ASP A O 1
ATOM 940 N N . PRO A 1 116 ? 21.906 -8.118 3.624 1.00 92.31 116 PRO A N 1
ATOM 941 C CA . PRO A 1 116 ? 22.757 -8.376 4.780 1.00 92.31 116 PRO A CA 1
ATOM 942 C C . PRO A 1 116 ? 24.056 -9.101 4.405 1.00 92.31 116 PRO A C 1
ATOM 944 O O . PRO A 1 116 ? 25.034 -8.980 5.141 1.00 92.31 116 PRO A O 1
ATOM 947 N N . ALA A 1 117 ? 24.086 -9.831 3.285 1.00 94.31 117 ALA A N 1
ATOM 948 C CA . ALA A 1 117 ? 25.263 -10.570 2.835 1.00 94.31 117 ALA A CA 1
ATOM 949 C C . ALA A 1 117 ? 26.257 -9.704 2.044 1.00 94.31 117 ALA A C 1
ATOM 951 O O . ALA A 1 117 ? 27.441 -10.034 1.998 1.00 94.31 117 ALA A O 1
ATOM 952 N N . SER A 1 118 ? 25.799 -8.595 1.455 1.00 95.81 118 SER A N 1
ATOM 953 C CA . SER A 1 118 ? 26.649 -7.692 0.675 1.00 95.81 118 SER A CA 1
ATOM 954 C C . SER A 1 118 ? 27.602 -6.889 1.575 1.00 95.81 118 SER A C 1
ATOM 956 O O . SER A 1 118 ? 27.204 -6.299 2.591 1.00 95.81 118 SER A O 1
ATOM 958 N N . SER A 1 119 ? 28.864 -6.801 1.166 1.00 96.81 119 SER A N 1
ATOM 959 C CA . SER A 1 119 ? 29.863 -5.880 1.712 1.00 96.81 119 SER A CA 1
ATOM 960 C C . SER A 1 119 ? 29.478 -4.418 1.453 1.00 96.81 119 SER A C 1
ATOM 962 O O . SER A 1 119 ? 28.638 -4.115 0.604 1.00 96.81 119 SER A O 1
ATOM 964 N N . GLN A 1 120 ? 30.107 -3.478 2.167 1.00 95.25 120 GLN A N 1
ATOM 965 C CA . GLN A 1 120 ? 29.864 -2.052 1.919 1.00 95.25 120 GLN A CA 1
ATOM 966 C C . GLN A 1 120 ? 30.243 -1.649 0.486 1.00 95.25 120 GLN A C 1
ATOM 968 O O . GLN A 1 120 ? 29.508 -0.900 -0.142 1.00 95.25 120 GLN A O 1
ATOM 973 N N . ALA A 1 121 ? 31.333 -2.200 -0.058 1.00 95.81 121 ALA A N 1
ATOM 974 C CA . ALA A 1 121 ? 31.756 -1.916 -1.428 1.00 95.81 121 ALA A CA 1
ATOM 975 C C . ALA A 1 121 ? 30.717 -2.379 -2.467 1.00 95.81 121 ALA A C 1
ATOM 977 O O . ALA A 1 121 ? 30.422 -1.641 -3.401 1.00 95.81 121 ALA A O 1
ATOM 978 N N . GLU A 1 122 ? 30.116 -3.559 -2.278 1.00 97.06 122 GLU A N 1
ATOM 979 C CA . GLU A 1 122 ? 29.042 -4.054 -3.154 1.00 97.06 122 GLU A CA 1
ATOM 980 C C . GLU A 1 122 ? 27.774 -3.199 -3.038 1.00 97.06 122 GLU A C 1
ATOM 982 O O . GLU A 1 122 ? 27.121 -2.927 -4.043 1.00 97.06 122 GLU A O 1
ATOM 987 N N . LYS A 1 123 ? 27.429 -2.731 -1.832 1.00 96.44 123 LYS A N 1
ATOM 988 C CA . LYS A 1 123 ? 26.291 -1.818 -1.616 1.00 96.44 123 LYS A CA 1
ATOM 989 C C . LYS A 1 123 ? 26.509 -0.475 -2.307 1.00 96.44 123 LYS A C 1
ATOM 991 O O . LYS A 1 123 ? 25.599 0.026 -2.966 1.00 96.44 123 LYS A O 1
ATOM 996 N N . ASP A 1 124 ? 27.715 0.072 -2.200 1.00 96.62 124 ASP A N 1
ATOM 997 C CA . ASP A 1 124 ? 28.100 1.316 -2.862 1.00 96.62 124 ASP A CA 1
ATOM 998 C C . ASP A 1 124 ? 28.045 1.163 -4.394 1.00 96.62 124 ASP A C 1
ATOM 1000 O O . ASP A 1 124 ? 27.514 2.034 -5.085 1.00 96.62 124 ASP A O 1
ATOM 1004 N N . GLU A 1 125 ? 28.516 0.033 -4.935 1.00 96.88 125 GLU A N 1
ATOM 1005 C CA . GLU A 1 125 ? 28.424 -0.285 -6.366 1.00 96.88 125 GLU A CA 1
ATOM 1006 C C . GLU A 1 125 ? 26.967 -0.408 -6.837 1.00 96.88 125 GLU A C 1
ATOM 1008 O O . GLU A 1 125 ? 26.594 0.186 -7.851 1.00 96.88 125 GLU A O 1
ATOM 1013 N N . GLN A 1 126 ? 26.118 -1.122 -6.091 1.00 97.44 126 GLN A N 1
ATOM 1014 C CA . GLN A 1 126 ? 24.685 -1.255 -6.388 1.00 97.44 126 GLN A CA 1
ATOM 1015 C C . GLN A 1 126 ? 23.993 0.117 -6.415 1.00 97.44 126 GLN A C 1
ATOM 1017 O O . GLN A 1 126 ? 23.235 0.415 -7.345 1.00 97.44 126 GLN A O 1
ATOM 1022 N N . LEU A 1 127 ? 24.292 0.971 -5.429 1.00 97.12 127 LEU A N 1
ATOM 1023 C CA . LEU A 1 127 ? 23.753 2.325 -5.322 1.00 97.12 127 LEU A CA 1
ATOM 1024 C C . LEU A 1 127 ? 24.167 3.195 -6.515 1.00 97.12 127 LEU A C 1
ATOM 1026 O O . LEU A 1 127 ? 23.308 3.808 -7.154 1.00 97.12 127 LEU A O 1
ATOM 1030 N N . VAL A 1 128 ? 25.460 3.220 -6.851 1.00 97.75 128 VAL A N 1
ATOM 1031 C CA . VAL A 1 128 ? 25.977 3.973 -8.007 1.00 97.75 128 VAL A CA 1
ATOM 1032 C C . VAL A 1 128 ? 25.384 3.442 -9.308 1.00 97.75 128 VAL A C 1
ATOM 1034 O O . VAL A 1 128 ? 24.973 4.234 -10.158 1.00 97.75 128 VAL A O 1
ATOM 1037 N N . SER A 1 129 ? 25.267 2.120 -9.449 1.00 98.19 129 SER A N 1
ATOM 1038 C CA . SER A 1 129 ? 24.670 1.496 -10.628 1.00 98.19 129 SER A CA 1
ATOM 1039 C C . SER A 1 129 ? 23.227 1.957 -10.842 1.00 98.19 129 SER A C 1
ATOM 1041 O O . SER A 1 129 ? 22.905 2.435 -11.934 1.00 98.19 129 SER A O 1
ATOM 1043 N N . ARG A 1 130 ? 22.357 1.898 -9.821 1.00 98.12 130 ARG A N 1
ATOM 1044 C CA . ARG A 1 130 ? 20.965 2.372 -9.951 1.00 98.12 130 ARG A CA 1
ATOM 1045 C C . ARG A 1 130 ? 20.883 3.873 -10.193 1.00 98.12 130 ARG A C 1
ATOM 1047 O O . ARG A 1 130 ? 20.118 4.298 -11.056 1.00 98.12 130 ARG A O 1
ATOM 1054 N N . LEU A 1 131 ? 21.699 4.668 -9.501 1.00 98.25 131 LEU A N 1
ATOM 1055 C CA . LEU A 1 131 ? 21.732 6.116 -9.702 1.00 98.25 131 LEU A CA 1
ATOM 1056 C C . LEU A 1 131 ? 22.120 6.476 -11.149 1.00 98.25 131 LEU A C 1
ATOM 1058 O O . LEU A 1 131 ? 21.516 7.370 -11.739 1.00 98.25 131 LEU A O 1
ATOM 1062 N N . SER A 1 132 ? 23.053 5.731 -11.755 1.00 98.56 132 SER A N 1
ATOM 1063 C CA . SER A 1 132 ? 23.485 5.937 -13.149 1.00 98.56 132 SER A CA 1
ATOM 1064 C C . SER A 1 132 ? 22.431 5.577 -14.195 1.00 98.56 132 SER A C 1
ATOM 1066 O O . SER A 1 132 ? 22.479 6.079 -15.315 1.00 98.56 132 SER A O 1
ATOM 1068 N N . GLN A 1 133 ? 21.448 4.753 -13.832 1.00 98.81 133 GLN A N 1
ATOM 1069 C CA . GLN A 1 133 ? 20.366 4.334 -14.723 1.00 98.81 133 GLN A CA 1
ATOM 1070 C C . GLN A 1 133 ? 19.164 5.289 -14.691 1.00 98.81 133 GLN A C 1
ATOM 1072 O O . GLN A 1 133 ? 18.318 5.220 -15.585 1.00 98.81 133 GLN A O 1
ATOM 1077 N N . VAL A 1 134 ? 19.097 6.212 -13.720 1.00 98.88 134 VAL A N 1
ATOM 1078 C CA . VAL A 1 134 ? 18.002 7.193 -13.596 1.00 98.88 134 VAL A CA 1
ATOM 1079 C C . VAL A 1 134 ? 17.768 7.974 -14.900 1.00 98.88 134 VAL A C 1
ATOM 1081 O O . VAL A 1 134 ? 16.616 8.031 -15.334 1.00 98.88 134 VAL A O 1
ATOM 1084 N N . PRO A 1 135 ? 18.794 8.520 -15.592 1.00 98.88 135 PRO A N 1
ATOM 1085 C CA . PRO A 1 135 ? 18.575 9.213 -16.862 1.00 98.88 135 PRO A CA 1
ATOM 1086 C C . PRO A 1 135 ? 17.918 8.335 -17.934 1.00 98.88 135 PRO A C 1
ATOM 1088 O O . PRO A 1 135 ? 17.013 8.790 -18.633 1.00 98.88 135 PRO A O 1
ATOM 1091 N N . GLY A 1 136 ? 18.336 7.069 -18.041 1.00 98.81 136 GLY A N 1
ATOM 1092 C CA . GLY A 1 136 ? 17.780 6.119 -19.005 1.00 98.81 136 GLY A CA 1
ATOM 1093 C C . GLY A 1 136 ? 16.314 5.795 -18.723 1.00 98.81 136 GLY A C 1
ATOM 1094 O O . GLY A 1 136 ? 15.492 5.821 -19.638 1.00 98.81 136 GLY A O 1
ATOM 1095 N N . LEU A 1 137 ? 15.968 5.562 -17.455 1.00 98.81 137 LEU A N 1
ATOM 1096 C CA . LEU A 1 137 ? 14.592 5.294 -17.035 1.00 98.81 137 LEU A CA 1
ATOM 1097 C C . LEU A 1 137 ? 13.665 6.495 -17.293 1.00 98.81 137 LEU A C 1
ATOM 1099 O O . LEU A 1 137 ? 12.574 6.335 -17.842 1.00 98.81 137 LEU A O 1
ATOM 1103 N N . LEU A 1 138 ? 14.108 7.716 -16.977 1.00 98.88 138 LEU A N 1
ATOM 1104 C CA . LEU A 1 138 ? 13.326 8.926 -17.255 1.00 98.88 138 LEU A CA 1
ATOM 1105 C C . LEU A 1 138 ? 13.166 9.176 -18.762 1.00 98.88 138 LEU A C 1
ATOM 1107 O O . LEU A 1 138 ? 12.098 9.606 -19.202 1.00 98.88 138 LEU A O 1
ATOM 1111 N N . ALA A 1 139 ? 14.182 8.862 -19.572 1.00 98.94 139 ALA A N 1
ATOM 1112 C CA . ALA A 1 139 ? 14.084 8.933 -21.030 1.00 98.94 139 ALA A CA 1
ATOM 1113 C C . ALA A 1 139 ? 13.044 7.947 -21.593 1.00 98.94 139 ALA A C 1
ATOM 1115 O O . ALA A 1 139 ? 12.276 8.317 -22.484 1.00 98.94 139 ALA A O 1
ATOM 1116 N N . GLN A 1 140 ? 12.955 6.730 -21.044 1.00 98.81 140 GLN A N 1
ATOM 1117 C CA . GLN A 1 140 ? 11.876 5.790 -21.377 1.00 98.81 140 GLN A CA 1
ATOM 1118 C C . GLN A 1 140 ? 10.505 6.370 -21.004 1.00 98.81 140 GLN A C 1
ATOM 1120 O O . GLN A 1 140 ? 9.570 6.273 -21.794 1.00 98.81 140 GLN A O 1
ATOM 1125 N N . GLY A 1 141 ? 10.396 7.052 -19.858 1.00 98.75 141 GLY A N 1
ATOM 1126 C CA . GLY A 1 141 ? 9.189 7.791 -19.480 1.00 98.75 141 GLY A CA 1
ATOM 1127 C C . GLY A 1 141 ? 8.761 8.802 -20.540 1.00 98.75 141 GLY A C 1
ATOM 1128 O O . GLY A 1 141 ? 7.627 8.760 -21.017 1.00 98.75 141 GLY A O 1
ATOM 1129 N N . LYS A 1 142 ? 9.688 9.642 -21.013 1.00 98.88 142 LYS A N 1
ATOM 1130 C CA . LYS A 1 142 ? 9.411 10.591 -22.108 1.00 98.88 142 LYS A CA 1
ATOM 1131 C C . LYS A 1 142 ? 8.957 9.895 -23.394 1.00 98.88 142 LYS A C 1
ATOM 1133 O O . LYS A 1 142 ? 8.080 10.403 -24.086 1.00 98.88 142 LYS A O 1
ATOM 1138 N N . ALA A 1 143 ? 9.543 8.740 -23.713 1.00 98.75 143 ALA A N 1
ATOM 1139 C CA . ALA A 1 143 ? 9.204 7.967 -24.905 1.00 98.75 143 ALA A CA 1
ATOM 1140 C C . ALA A 1 143 ? 7.838 7.265 -24.810 1.00 98.75 143 ALA A C 1
ATOM 1142 O O . ALA A 1 143 ? 7.189 7.052 -25.838 1.00 98.75 143 ALA A O 1
ATOM 1143 N N . ASN A 1 144 ? 7.381 6.928 -23.604 1.00 98.69 144 ASN A N 1
ATOM 1144 C CA . ASN A 1 144 ? 6.135 6.199 -23.361 1.00 98.69 144 ASN A CA 1
ATOM 1145 C C . ASN A 1 144 ? 4.924 7.109 -23.140 1.00 98.69 144 ASN A C 1
ATOM 1147 O O . ASN A 1 144 ? 3.824 6.770 -23.573 1.00 98.69 144 ASN A O 1
ATOM 1151 N N . LEU A 1 145 ? 5.119 8.257 -22.491 1.00 98.81 145 LEU A N 1
ATOM 1152 C CA . LEU A 1 145 ? 4.044 9.178 -22.131 1.00 98.81 145 LEU A CA 1
ATOM 1153 C C . LEU A 1 145 ? 3.355 9.776 -23.362 1.00 98.81 145 LEU A C 1
ATOM 1155 O O . LEU A 1 145 ? 3.988 10.108 -24.368 1.00 98.81 145 LEU A O 1
ATOM 1159 N N . ARG A 1 146 ? 2.033 9.912 -23.285 1.00 98.50 146 ARG A N 1
ATOM 1160 C CA . ARG A 1 146 ? 1.174 10.347 -24.392 1.00 98.50 146 ARG A CA 1
ATOM 1161 C C . ARG A 1 146 ? 0.117 11.313 -23.867 1.00 98.50 146 ARG A C 1
ATOM 1163 O O . ARG A 1 146 ? -0.703 10.946 -23.029 1.00 98.50 146 ARG A O 1
ATOM 1170 N N . ALA A 1 147 ? 0.165 12.554 -24.344 1.00 98.44 147 ALA A N 1
ATOM 1171 C CA . ALA A 1 147 ? -0.636 13.672 -23.841 1.00 98.44 147 ALA A CA 1
ATOM 1172 C C . ALA A 1 147 ? -2.146 13.373 -23.817 1.00 98.44 147 ALA A C 1
ATOM 1174 O O . ALA A 1 147 ? -2.834 13.726 -22.860 1.00 98.44 147 ALA A O 1
ATOM 1175 N N . GLU A 1 148 ? -2.641 12.649 -24.820 1.00 98.31 148 GLU A N 1
ATOM 1176 C CA . GLU A 1 148 ? -4.038 12.244 -24.971 1.00 98.31 148 GLU A CA 1
ATOM 1177 C C . GLU A 1 148 ? -4.543 11.293 -23.872 1.00 98.31 148 GLU A C 1
ATOM 1179 O O . GLU A 1 148 ? -5.748 11.205 -23.656 1.00 98.31 148 GLU A O 1
ATOM 1184 N N . PHE A 1 149 ? -3.651 10.607 -23.147 1.00 98.31 149 PHE A N 1
ATOM 1185 C CA . PHE A 1 149 ? -4.026 9.733 -22.030 1.00 98.31 149 PHE A CA 1
ATOM 1186 C C . PHE A 1 149 ? -3.796 10.368 -20.657 1.00 98.31 149 PHE A C 1
ATOM 1188 O O . PHE A 1 149 ? -4.350 9.871 -19.674 1.00 98.31 149 PHE A O 1
ATOM 1195 N N . ILE A 1 150 ? -3.008 11.443 -20.569 1.00 98.62 150 ILE A N 1
ATOM 1196 C CA . ILE A 1 150 ? -2.585 12.040 -19.297 1.00 98.62 150 ILE A CA 1
ATOM 1197 C C . ILE A 1 150 ? -3.662 13.007 -18.781 1.00 98.62 150 ILE A C 1
ATOM 1199 O O . ILE A 1 150 ? -3.971 13.979 -19.476 1.00 98.62 150 ILE A O 1
ATOM 1203 N N . PRO A 1 151 ? -4.222 12.789 -17.577 1.00 98.00 151 PRO A N 1
ATOM 1204 C CA . PRO A 1 151 ? -5.113 13.750 -16.933 1.00 98.00 151 PRO A CA 1
ATOM 1205 C C . PRO A 1 151 ? -4.328 14.891 -16.249 1.00 98.00 151 PRO A C 1
ATOM 1207 O O . PRO A 1 151 ? -3.172 14.689 -15.855 1.00 98.00 151 PRO A O 1
ATOM 1210 N N . PRO A 1 152 ? -4.928 16.083 -16.056 1.00 97.56 152 PRO A N 1
ATOM 1211 C CA . PRO A 1 152 ? -4.283 17.206 -15.364 1.00 97.56 152 PRO A CA 1
ATOM 1212 C C . PRO A 1 152 ? -3.753 16.855 -13.966 1.00 97.56 152 PRO A C 1
ATOM 1214 O O . PRO A 1 152 ? -2.672 17.297 -13.576 1.00 97.56 152 PRO A O 1
ATOM 1217 N N . GLU A 1 153 ? -4.473 16.012 -13.232 1.00 98.00 153 GLU A N 1
ATOM 1218 C CA . GLU A 1 153 ? -4.118 15.543 -11.893 1.00 98.00 153 GLU A CA 1
ATOM 1219 C C . GLU A 1 153 ? -2.781 14.791 -11.894 1.00 98.00 153 GLU A C 1
ATOM 1221 O O . GLU A 1 153 ? -1.962 14.963 -10.994 1.00 98.00 153 GLU A O 1
ATOM 1226 N N . PHE A 1 154 ? -2.501 14.000 -12.933 1.00 98.25 154 PHE A N 1
ATOM 1227 C CA . PHE A 1 154 ? -1.265 13.216 -13.000 1.00 98.25 154 PHE A CA 1
ATOM 1228 C C . PHE A 1 154 ? -0.059 14.076 -13.406 1.00 98.25 154 PHE A C 1
ATOM 1230 O O . PHE A 1 154 ? 1.077 13.715 -13.087 1.00 98.25 154 PHE A O 1
ATOM 1237 N N . ILE A 1 155 ? -0.279 15.240 -14.034 1.00 98.50 155 ILE A N 1
ATOM 1238 C CA . ILE A 1 155 ? 0.768 16.262 -14.193 1.00 98.50 155 ILE A CA 1
ATOM 1239 C C . ILE A 1 155 ? 1.158 16.816 -12.824 1.00 98.50 155 ILE A C 1
ATOM 1241 O O . ILE A 1 155 ? 2.346 16.905 -12.516 1.00 98.50 155 ILE A O 1
ATOM 1245 N N . GLU A 1 156 ? 0.179 17.149 -11.980 1.00 96.69 156 GLU A N 1
ATOM 1246 C CA . GLU A 1 156 ? 0.446 17.640 -10.627 1.00 96.69 156 GLU A CA 1
ATOM 1247 C C . GLU A 1 156 ? 1.226 16.613 -9.799 1.00 96.69 156 GLU A C 1
ATOM 1249 O O . GLU A 1 156 ? 2.281 16.949 -9.251 1.00 96.69 156 GLU A O 1
ATOM 1254 N N . ILE A 1 157 ? 0.755 15.362 -9.762 1.00 96.88 157 ILE A N 1
ATOM 1255 C CA . ILE A 1 157 ? 1.422 14.265 -9.046 1.00 96.88 157 ILE A CA 1
ATOM 1256 C C . ILE A 1 157 ? 2.837 14.058 -9.605 1.00 96.88 157 ILE A C 1
ATOM 1258 O O . ILE A 1 157 ? 3.796 13.987 -8.838 1.00 96.88 157 ILE A O 1
ATOM 1262 N N . GLY A 1 158 ? 3.005 14.072 -10.932 1.00 97.50 158 GLY A N 1
ATOM 1263 C CA . GLY A 1 158 ? 4.313 13.976 -11.583 1.00 97.50 158 GLY A CA 1
ATOM 1264 C C . GLY A 1 158 ? 5.288 15.069 -11.142 1.00 97.50 158 GLY A C 1
ATOM 1265 O O . GLY A 1 158 ? 6.433 14.781 -10.801 1.00 97.50 158 GLY A O 1
ATOM 1266 N N . LEU A 1 159 ? 4.844 16.325 -11.075 1.00 97.88 159 LEU A N 1
ATOM 1267 C CA . LEU A 1 159 ? 5.685 17.441 -10.627 1.00 97.88 159 LEU A CA 1
ATOM 1268 C C . LEU A 1 159 ? 5.986 17.391 -9.122 1.00 97.88 159 LEU A C 1
ATOM 1270 O O . LEU A 1 159 ? 7.049 17.842 -8.686 1.00 97.88 159 LEU A O 1
ATOM 1274 N N . VAL A 1 160 ? 5.076 16.861 -8.299 1.00 94.38 160 VAL A N 1
ATOM 1275 C CA . VAL A 1 160 ? 5.366 16.550 -6.889 1.00 94.38 160 VAL A CA 1
ATOM 1276 C C . VAL A 1 160 ? 6.453 15.477 -6.801 1.00 94.38 160 VAL A C 1
ATOM 1278 O O . VAL A 1 160 ? 7.457 15.713 -6.127 1.00 94.38 160 VAL A O 1
ATOM 1281 N N . ALA A 1 161 ? 6.315 14.372 -7.537 1.00 95.56 161 ALA A N 1
ATOM 1282 C CA . ALA A 1 161 ? 7.288 13.283 -7.553 1.00 95.56 161 ALA A CA 1
ATOM 1283 C C . ALA A 1 161 ? 8.682 13.762 -7.993 1.00 95.56 161 ALA A C 1
ATOM 1285 O O . ALA A 1 161 ? 9.669 13.455 -7.328 1.00 95.56 161 ALA A O 1
ATOM 1286 N N . VAL A 1 162 ? 8.786 14.594 -9.039 1.00 97.00 162 VAL A N 1
ATOM 1287 C CA . VAL A 1 162 ? 10.077 15.154 -9.493 1.00 97.00 162 VAL A CA 1
ATOM 1288 C C . VAL A 1 162 ? 10.740 16.023 -8.421 1.00 97.00 162 VAL A C 1
ATOM 1290 O O . VAL A 1 162 ? 11.945 15.899 -8.180 1.00 97.00 162 VAL A O 1
ATOM 1293 N N . ARG A 1 163 ? 9.974 16.881 -7.735 1.00 95.06 163 ARG A N 1
ATOM 1294 C CA . ARG A 1 163 ? 10.502 17.709 -6.633 1.00 95.06 163 ARG A CA 1
ATOM 1295 C C . ARG A 1 163 ? 10.962 16.854 -5.452 1.00 95.06 163 ARG A C 1
ATOM 1297 O O . ARG A 1 163 ? 12.040 17.107 -4.904 1.00 95.06 163 ARG A O 1
ATOM 1304 N N . GLY A 1 164 ? 10.177 15.836 -5.095 1.00 92.12 164 GLY A N 1
ATOM 1305 C CA . GLY A 1 164 ? 10.519 14.854 -4.066 1.00 92.12 164 GLY A CA 1
ATOM 1306 C C . GLY A 1 164 ? 11.807 14.107 -4.410 1.00 92.12 164 GLY A C 1
ATOM 1307 O O . GLY A 1 164 ? 12.758 14.144 -3.635 1.00 92.12 164 GLY A O 1
ATOM 1308 N N . GLY A 1 165 ? 11.891 13.543 -5.617 1.00 95.19 165 GLY A N 1
ATOM 1309 C CA . GLY A 1 165 ? 13.069 12.830 -6.113 1.00 95.19 165 GLY A CA 1
ATOM 1310 C C . GLY A 1 165 ? 14.321 13.704 -6.206 1.00 95.19 165 GLY A C 1
ATOM 1311 O O . GLY A 1 165 ? 15.410 13.282 -5.825 1.00 95.19 165 GLY A O 1
ATOM 1312 N N . THR A 1 166 ? 14.173 14.967 -6.612 1.00 96.38 166 THR A N 1
ATOM 1313 C CA . THR A 1 166 ? 15.280 15.939 -6.624 1.00 96.38 166 THR A CA 1
ATOM 1314 C C . THR A 1 166 ? 15.812 16.188 -5.215 1.00 96.38 166 THR A C 1
ATOM 1316 O O . THR A 1 166 ? 17.025 16.237 -5.007 1.00 96.38 166 THR A O 1
ATOM 1319 N N . THR A 1 167 ? 14.914 16.351 -4.242 1.00 94.00 167 THR A N 1
ATOM 1320 C CA . THR A 1 167 ? 15.283 16.553 -2.834 1.00 94.00 167 THR A CA 1
ATOM 1321 C C . THR A 1 167 ? 15.951 15.306 -2.263 1.00 94.00 167 THR A C 1
ATOM 1323 O O . THR A 1 167 ? 17.005 15.412 -1.639 1.00 94.00 167 THR A O 1
ATOM 1326 N N . PHE A 1 168 ? 15.389 14.130 -2.547 1.00 93.12 168 PHE A N 1
ATOM 1327 C CA . PHE A 1 168 ? 15.924 12.834 -2.148 1.00 93.12 168 PHE A CA 1
ATOM 1328 C C . PHE A 1 168 ? 17.350 12.618 -2.677 1.00 93.12 168 PHE A C 1
ATOM 1330 O O . PHE A 1 168 ? 18.262 12.411 -1.880 1.00 93.12 168 PHE A O 1
ATOM 1337 N N . ILE A 1 169 ? 17.588 12.769 -3.989 1.00 94.75 169 ILE A N 1
ATOM 1338 C CA . ILE A 1 169 ? 18.920 12.574 -4.593 1.00 94.75 169 ILE A CA 1
ATOM 1339 C C . ILE A 1 169 ? 19.954 13.568 -4.046 1.00 94.75 169 ILE A C 1
ATOM 1341 O O . ILE A 1 169 ? 21.103 13.188 -3.805 1.00 94.75 169 ILE A O 1
ATOM 1345 N N . LYS A 1 170 ? 19.567 14.832 -3.824 1.00 94.25 170 LYS A N 1
ATOM 1346 C CA . LYS A 1 170 ? 20.444 15.837 -3.195 1.00 94.25 170 LYS A CA 1
ATOM 1347 C C . LYS A 1 170 ? 20.808 15.476 -1.755 1.00 94.25 170 LYS A C 1
ATOM 1349 O O . LYS A 1 170 ? 21.897 15.823 -1.314 1.00 94.25 170 LYS A O 1
ATOM 1354 N N . GLY A 1 171 ? 19.894 14.826 -1.038 1.00 91.44 171 GLY A N 1
ATOM 1355 C CA . GLY A 1 171 ? 20.054 14.448 0.364 1.00 91.44 171 GLY A CA 1
ATOM 1356 C C . GLY A 1 171 ? 20.830 13.152 0.602 1.00 91.44 171 GLY A C 1
ATOM 1357 O O . GLY A 1 171 ? 21.088 12.831 1.759 1.00 91.44 171 GLY A O 1
ATOM 1358 N N . LEU A 1 172 ? 21.194 12.406 -0.447 1.00 91.25 172 LEU A N 1
ATOM 1359 C CA . LEU A 1 172 ? 22.022 11.206 -0.308 1.00 91.25 172 LEU A CA 1
ATOM 1360 C C . LEU A 1 172 ? 23.402 11.570 0.263 1.00 91.25 172 LEU A C 1
ATOM 1362 O O . LEU A 1 172 ? 23.976 12.593 -0.104 1.00 91.25 172 LEU A O 1
ATOM 1366 N N . ASP A 1 173 ? 23.983 10.713 1.099 1.00 90.69 173 ASP A N 1
ATOM 1367 C CA . ASP A 1 173 ? 25.409 10.800 1.430 1.00 90.69 173 ASP A CA 1
ATOM 1368 C C . ASP A 1 173 ? 26.189 9.882 0.486 1.00 90.69 173 ASP A C 1
ATOM 1370 O O . ASP A 1 173 ? 26.043 8.665 0.529 1.00 90.69 173 ASP A O 1
ATOM 1374 N N . LEU A 1 174 ? 26.968 10.483 -0.414 1.00 92.88 174 LEU A N 1
ATOM 1375 C CA . LEU A 1 174 ? 27.792 9.778 -1.403 1.00 92.88 174 LEU A CA 1
ATOM 1376 C C . LEU A 1 174 ? 29.274 10.158 -1.272 1.00 92.88 174 LEU A C 1
ATOM 1378 O O . LEU A 1 174 ? 30.083 9.819 -2.135 1.00 92.88 174 LEU A O 1
ATOM 1382 N N . SER A 1 175 ? 29.638 10.870 -0.200 1.00 90.31 175 SER A N 1
ATOM 1383 C CA . SER A 1 175 ? 30.961 11.483 -0.033 1.00 90.31 175 SER A CA 1
ATOM 1384 C C . SER A 1 175 ? 32.101 10.458 0.012 1.00 90.31 175 SER A C 1
ATOM 1386 O O . SER A 1 175 ? 33.222 10.752 -0.407 1.00 90.31 175 SER A O 1
ATOM 1388 N N . SER A 1 176 ? 31.811 9.239 0.470 1.00 91.50 176 SER A N 1
ATOM 1389 C CA . SER A 1 176 ? 32.753 8.120 0.531 1.00 91.50 176 SER A CA 1
ATOM 1390 C C . SER A 1 176 ? 32.828 7.289 -0.754 1.00 91.50 176 SER A C 1
ATOM 1392 O O . SER A 1 176 ? 33.683 6.408 -0.844 1.00 91.50 176 SER A O 1
ATOM 1394 N N . ILE A 1 177 ? 31.971 7.543 -1.749 1.00 95.06 177 ILE A N 1
ATOM 1395 C CA . ILE A 1 177 ? 31.804 6.666 -2.913 1.00 95.06 177 ILE A CA 1
ATOM 1396 C C . ILE A 1 177 ? 32.422 7.308 -4.160 1.00 95.06 177 ILE A C 1
ATOM 1398 O O . ILE A 1 177 ? 31.970 8.335 -4.672 1.00 95.06 177 ILE A O 1
ATOM 1402 N N . ARG A 1 178 ? 33.479 6.685 -4.694 1.00 91.38 178 ARG A N 1
ATOM 1403 C CA . ARG A 1 178 ? 34.194 7.193 -5.876 1.00 91.38 178 ARG A CA 1
ATOM 1404 C C . ARG A 1 178 ? 33.255 7.285 -7.088 1.00 91.38 178 ARG A C 1
ATOM 1406 O O . ARG A 1 178 ? 32.627 6.305 -7.463 1.00 91.38 178 ARG A O 1
ATOM 1413 N N . GLY A 1 179 ? 33.227 8.449 -7.742 1.00 89.06 179 GLY A N 1
ATOM 1414 C CA . GLY A 1 179 ? 32.445 8.688 -8.966 1.00 89.06 179 GLY A CA 1
ATOM 1415 C C . GLY A 1 179 ? 30.951 8.942 -8.735 1.00 89.06 179 GLY A C 1
ATOM 1416 O O . GLY A 1 179 ? 30.253 9.351 -9.658 1.00 89.06 179 GLY A O 1
ATOM 1417 N N . ALA A 1 180 ? 30.456 8.779 -7.505 1.00 94.62 180 ALA A N 1
ATOM 1418 C CA . ALA A 1 180 ? 29.034 8.898 -7.205 1.00 94.62 180 ALA A CA 1
ATOM 1419 C C . ALA A 1 180 ? 28.489 10.330 -7.357 1.00 94.62 180 ALA A C 1
ATOM 1421 O O . ALA A 1 180 ? 27.337 10.501 -7.744 1.00 94.62 180 ALA A O 1
ATOM 1422 N N . GLU A 1 181 ? 29.307 11.362 -7.123 1.00 96.12 181 GLU A N 1
ATOM 1423 C CA . GLU A 1 181 ? 28.897 12.766 -7.311 1.00 96.12 181 GLU A CA 1
ATOM 1424 C C . GLU A 1 181 ? 28.661 13.132 -8.784 1.00 96.12 181 GLU A C 1
ATOM 1426 O O . GLU A 1 181 ? 27.742 13.889 -9.098 1.00 96.12 181 GLU A O 1
ATOM 1431 N N . GLU A 1 182 ? 29.442 12.566 -9.709 1.00 96.69 182 GLU A N 1
ATOM 1432 C CA . GLU A 1 182 ? 29.217 12.763 -11.146 1.00 96.69 182 GLU A CA 1
ATOM 1433 C C . GLU A 1 182 ? 27.881 12.137 -11.562 1.00 96.69 182 GLU A C 1
ATOM 1435 O O . GLU A 1 182 ? 27.047 12.782 -12.202 1.00 96.69 182 GLU A O 1
ATOM 1440 N N . VAL A 1 183 ? 27.645 10.903 -11.115 1.00 97.69 183 VAL A N 1
ATOM 1441 C CA . VAL A 1 183 ? 26.410 10.161 -11.373 1.00 97.69 183 VAL A CA 1
ATOM 1442 C C . VAL A 1 183 ? 25.195 10.856 -10.741 1.00 97.69 183 VAL A C 1
ATOM 1444 O O . VAL A 1 183 ? 24.150 10.983 -11.382 1.00 97.69 183 VAL A O 1
ATOM 1447 N N . ARG A 1 184 ? 25.333 11.405 -9.526 1.00 98.12 184 ARG A N 1
ATOM 1448 C CA . ARG A 1 184 ? 24.319 12.270 -8.902 1.00 98.12 184 ARG A CA 1
ATOM 1449 C C . ARG A 1 184 ? 24.004 13.475 -9.784 1.00 98.12 184 ARG A C 1
ATOM 1451 O O . ARG A 1 184 ? 22.831 13.778 -9.994 1.00 98.12 184 ARG A O 1
ATOM 1458 N N . GLY A 1 185 ? 25.028 14.158 -10.296 1.00 98.50 185 GLY A N 1
ATOM 1459 C CA . GLY A 1 185 ? 24.863 15.301 -11.194 1.00 98.50 185 GLY A CA 1
ATOM 1460 C C . GLY A 1 185 ? 24.053 14.950 -12.444 1.00 98.50 185 GLY A C 1
ATOM 1461 O O . GLY A 1 185 ? 23.131 15.682 -12.803 1.00 98.50 185 GLY A O 1
ATOM 1462 N N . GLN A 1 186 ? 24.333 13.796 -13.055 1.00 98.62 186 GLN A N 1
ATOM 1463 C CA . GLN A 1 186 ? 23.592 13.289 -14.215 1.00 98.62 186 GLN A CA 1
ATOM 1464 C C . GLN A 1 186 ? 22.126 12.978 -13.876 1.00 98.62 186 GLN A C 1
ATOM 1466 O O . GLN A 1 186 ? 21.227 13.384 -14.613 1.00 98.62 186 GLN A O 1
ATOM 1471 N N . ALA A 1 187 ? 21.864 12.317 -12.745 1.00 98.69 187 ALA A N 1
ATOM 1472 C CA . ALA A 1 187 ? 20.504 12.014 -12.300 1.00 98.69 187 ALA A CA 1
ATOM 1473 C C . ALA A 1 187 ? 19.691 13.289 -11.995 1.00 98.69 187 ALA A C 1
ATOM 1475 O O . ALA A 1 187 ? 18.532 13.398 -12.396 1.00 98.69 187 ALA A O 1
ATOM 1476 N N . LEU A 1 188 ? 20.302 14.288 -11.346 1.00 98.81 188 LEU A N 1
ATOM 1477 C CA . LEU A 1 188 ? 19.667 15.585 -11.078 1.00 98.81 188 LEU A CA 1
ATOM 1478 C C . LEU A 1 188 ? 19.382 16.369 -12.364 1.00 98.81 188 LEU A C 1
ATOM 1480 O O . LEU A 1 188 ? 18.316 16.972 -12.486 1.00 98.81 188 LEU A O 1
ATOM 1484 N N . ALA A 1 189 ? 20.304 16.346 -13.329 1.00 98.88 189 ALA A N 1
ATOM 1485 C CA . ALA A 1 189 ? 20.085 16.959 -14.635 1.00 98.88 189 ALA A CA 1
ATOM 1486 C C . ALA A 1 189 ? 18.926 16.282 -15.384 1.00 98.88 189 ALA A C 1
ATOM 1488 O O . ALA A 1 189 ? 18.072 16.973 -15.937 1.00 98.88 189 ALA A O 1
ATOM 1489 N N . ALA A 1 190 ? 18.848 14.948 -15.340 1.00 98.88 190 ALA A N 1
ATOM 1490 C CA . ALA A 1 190 ? 17.756 14.196 -15.948 1.00 98.88 190 ALA A CA 1
ATOM 1491 C C . ALA A 1 190 ? 16.398 14.483 -15.288 1.00 98.88 190 ALA A C 1
ATOM 1493 O O . ALA A 1 190 ? 15.403 14.618 -15.993 1.00 98.88 190 ALA A O 1
ATOM 1494 N N . LEU A 1 191 ? 16.342 14.639 -13.960 1.00 98.81 191 LEU A N 1
ATOM 1495 C CA . LEU A 1 191 ? 15.121 15.055 -13.259 1.00 98.81 191 LEU A CA 1
ATOM 1496 C C . LEU A 1 191 ? 14.678 16.466 -13.660 1.00 98.81 191 LEU A C 1
ATOM 1498 O O . LEU A 1 191 ? 13.493 16.673 -13.904 1.00 98.81 191 LEU A O 1
ATOM 1502 N N . ALA A 1 192 ? 15.607 17.420 -13.776 1.00 98.88 192 ALA A N 1
ATOM 1503 C CA . ALA A 1 192 ? 15.289 18.779 -14.218 1.00 98.88 192 ALA A CA 1
ATOM 1504 C C . ALA A 1 192 ? 14.769 18.806 -15.669 1.00 98.88 192 ALA A C 1
ATOM 1506 O O . ALA A 1 192 ? 13.777 19.469 -15.976 1.00 98.88 192 ALA A O 1
ATOM 1507 N N . ASP A 1 193 ? 15.404 18.041 -16.558 1.00 98.88 193 ASP A N 1
ATOM 1508 C CA . ASP A 1 193 ? 14.975 17.863 -17.947 1.00 98.88 193 ASP A CA 1
ATOM 1509 C C . ASP A 1 193 ? 13.621 17.127 -18.046 1.00 98.88 193 ASP A C 1
ATOM 1511 O O . ASP A 1 193 ? 12.784 17.435 -18.900 1.00 98.88 193 ASP A O 1
ATOM 1515 N N . TYR A 1 194 ? 13.360 16.163 -17.163 1.00 98.88 194 TYR A N 1
ATOM 1516 C CA . TYR A 1 194 ? 12.063 15.496 -17.063 1.00 98.88 194 TYR A CA 1
ATOM 1517 C C . TYR A 1 194 ? 10.977 16.434 -16.522 1.00 98.88 194 TYR A C 1
ATOM 1519 O O . TYR A 1 194 ? 9.875 16.448 -17.063 1.00 98.88 194 TYR A O 1
ATOM 1527 N N . GLU A 1 195 ? 11.284 17.288 -15.540 1.00 98.81 195 GLU A N 1
ATOM 1528 C CA . GLU A 1 195 ? 10.368 18.331 -15.060 1.00 98.81 195 GLU A CA 1
ATOM 1529 C C . GLU A 1 195 ? 9.938 19.258 -16.200 1.00 98.81 195 GLU A C 1
ATOM 1531 O O . GLU A 1 195 ? 8.746 19.507 -16.391 1.00 98.81 195 GLU A O 1
ATOM 1536 N N . ALA A 1 196 ? 10.909 19.749 -16.977 1.00 98.81 196 ALA A N 1
ATOM 1537 C CA . ALA A 1 196 ? 10.658 20.627 -18.113 1.00 98.81 196 ALA A CA 1
ATOM 1538 C C . ALA A 1 196 ? 9.758 19.954 -19.157 1.00 98.81 196 ALA A C 1
ATOM 1540 O O . ALA A 1 196 ? 8.826 20.584 -19.654 1.00 98.81 196 ALA A O 1
ATOM 1541 N N . PHE A 1 197 ? 9.992 18.668 -19.434 1.00 98.81 197 PHE A N 1
ATOM 1542 C CA . PHE A 1 197 ? 9.136 17.865 -20.304 1.00 98.81 197 PHE A CA 1
ATOM 1543 C C . PHE A 1 197 ? 7.707 17.747 -19.757 1.00 98.81 197 PHE A C 1
ATOM 1545 O O . PHE A 1 197 ? 6.763 18.086 -20.465 1.00 98.81 197 PHE A O 1
ATOM 1552 N N . VAL A 1 198 ? 7.533 17.340 -18.493 1.00 98.69 198 VAL A N 1
ATOM 1553 C CA . VAL A 1 198 ? 6.203 17.165 -17.878 1.00 98.69 198 VAL A CA 1
ATOM 1554 C C . VAL A 1 198 ? 5.407 18.473 -17.882 1.00 98.69 198 VAL A C 1
ATOM 1556 O O . VAL A 1 198 ? 4.214 18.459 -18.171 1.00 98.69 198 VAL A O 1
ATOM 1559 N N . ARG A 1 199 ? 6.056 19.621 -17.645 1.00 98.56 199 ARG A N 1
ATOM 1560 C CA . ARG A 1 199 ? 5.411 20.949 -17.695 1.00 98.56 199 ARG A CA 1
ATOM 1561 C C . ARG A 1 199 ? 4.903 21.348 -19.083 1.00 98.56 199 ARG A C 1
ATOM 1563 O O . ARG A 1 199 ? 4.043 22.220 -19.166 1.00 98.56 199 ARG A O 1
ATOM 1570 N N . GLN A 1 200 ? 5.448 20.768 -20.150 1.00 98.25 200 GLN A N 1
ATOM 1571 C CA . GLN A 1 200 ? 5.047 21.058 -21.531 1.00 98.25 200 GLN A CA 1
ATOM 1572 C C . GLN A 1 200 ? 3.912 20.157 -22.027 1.00 98.25 200 GLN A C 1
ATOM 1574 O O . GLN A 1 200 ? 3.340 20.428 -23.083 1.00 98.25 200 GLN A O 1
ATOM 1579 N N . ILE A 1 201 ? 3.577 19.093 -21.293 1.00 98.38 201 ILE A N 1
ATOM 1580 C CA . ILE A 1 201 ? 2.475 18.206 -21.656 1.00 98.38 201 ILE A CA 1
ATOM 1581 C C . ILE A 1 201 ? 1.163 18.984 -21.533 1.00 98.38 201 ILE A C 1
ATOM 1583 O O . ILE A 1 201 ? 0.843 19.515 -20.472 1.00 98.38 201 ILE A O 1
ATOM 1587 N N . ALA A 1 202 ? 0.388 19.019 -22.615 1.00 98.12 202 ALA A N 1
ATOM 1588 C CA . ALA A 1 202 ? -0.996 19.475 -22.596 1.00 98.12 202 ALA A CA 1
ATOM 1589 C C . ALA A 1 202 ? -1.902 18.269 -22.276 1.00 98.12 202 ALA A C 1
ATOM 1591 O O . ALA A 1 202 ? -2.127 17.454 -23.172 1.00 98.12 202 ALA A O 1
ATOM 1592 N N . PRO A 1 203 ? -2.373 18.096 -21.026 1.00 97.62 203 PRO A N 1
ATOM 1593 C CA . PRO A 1 203 ? -3.130 16.908 -20.638 1.00 97.62 203 PRO A CA 1
ATOM 1594 C C . PRO A 1 203 ? -4.477 16.847 -21.370 1.00 97.62 203 PRO A C 1
ATOM 1596 O O . PRO A 1 203 ? -5.212 17.835 -21.403 1.00 97.62 203 PRO A O 1
ATOM 1599 N N . GLY A 1 204 ? -4.798 15.686 -21.945 1.00 96.19 204 GLY A N 1
ATOM 1600 C CA . GLY A 1 204 ? -6.050 15.434 -22.669 1.00 96.19 204 GLY A CA 1
ATOM 1601 C C . GLY A 1 204 ? -6.821 14.197 -22.203 1.00 96.19 204 GLY A C 1
ATOM 1602 O O . GLY A 1 204 ? -7.863 13.889 -22.779 1.00 96.19 204 GLY A O 1
ATOM 1603 N N . GLY A 1 205 ? -6.316 13.483 -21.194 1.00 96.44 205 GLY A N 1
ATOM 1604 C CA . GLY A 1 205 ? -6.880 12.216 -20.736 1.00 96.44 205 GLY A CA 1
ATOM 1605 C C . GLY A 1 205 ? -7.743 12.307 -19.479 1.00 96.44 205 GLY A C 1
ATOM 1606 O O . GLY A 1 205 ? -8.068 13.382 -18.981 1.00 96.44 205 GLY A O 1
ATOM 1607 N N . SER A 1 206 ? -8.085 11.132 -18.947 1.00 97.06 206 SER A N 1
ATOM 1608 C CA . SER A 1 206 ? -8.846 10.958 -17.706 1.00 97.06 206 SER A CA 1
ATOM 1609 C C . SER A 1 206 ? -8.129 9.996 -16.757 1.00 97.06 206 SER A C 1
ATOM 1611 O O . SER A 1 206 ? -7.543 8.992 -17.188 1.00 97.06 206 SER A O 1
ATOM 1613 N N . PHE A 1 207 ? -8.202 10.299 -15.457 1.00 97.25 207 PHE A N 1
ATOM 1614 C CA . PHE A 1 207 ? -7.754 9.399 -14.396 1.00 97.25 207 PHE A CA 1
ATOM 1615 C C . PHE A 1 207 ? -8.735 8.244 -14.167 1.00 97.25 207 PHE A C 1
ATOM 1617 O O . PHE A 1 207 ? -8.354 7.227 -13.601 1.00 97.25 207 PHE A O 1
ATOM 1624 N N . ALA A 1 208 ? -9.992 8.352 -14.606 1.00 97.81 208 ALA A N 1
ATOM 1625 C CA . ALA A 1 208 ? -10.959 7.276 -14.427 1.00 97.81 208 ALA A CA 1
ATOM 1626 C C . ALA A 1 208 ? -10.483 5.993 -15.136 1.00 97.81 208 ALA A C 1
ATOM 1628 O O . ALA A 1 208 ? -9.938 6.039 -16.244 1.00 97.81 208 ALA A O 1
ATOM 1629 N N . THR A 1 209 ? -10.679 4.835 -14.501 1.00 96.62 209 THR A N 1
ATOM 1630 C CA . THR A 1 209 ? -10.452 3.529 -15.150 1.00 96.62 209 THR A CA 1
ATOM 1631 C C . THR A 1 209 ? -11.605 3.152 -16.070 1.00 96.62 209 THR A C 1
ATOM 1633 O O . THR A 1 209 ? -11.422 2.352 -16.979 1.00 96.62 209 THR A O 1
ATOM 1636 N N . GLY A 1 210 ? -12.784 3.729 -15.844 1.00 97.44 210 GLY A N 1
ATOM 1637 C CA . GLY A 1 210 ? -14.038 3.284 -16.437 1.00 97.44 210 GLY A CA 1
ATOM 1638 C C . GLY A 1 210 ? -14.684 2.167 -15.605 1.00 97.44 210 GLY A C 1
ATOM 1639 O O . GLY A 1 210 ? -13.978 1.432 -14.901 1.00 97.44 210 GLY A O 1
ATOM 1640 N N . PRO A 1 211 ? -16.024 2.045 -15.651 1.00 96.94 211 PRO A N 1
ATOM 1641 C CA . PRO A 1 211 ? -16.760 1.062 -14.861 1.00 96.94 211 PRO A CA 1
ATOM 1642 C C . PRO A 1 211 ? -16.406 -0.384 -15.220 1.00 96.94 211 PRO A C 1
ATOM 1644 O O . PRO A 1 211 ? -16.323 -1.214 -14.320 1.00 96.94 211 PRO A O 1
ATOM 1647 N N . GLU A 1 212 ? -16.127 -0.685 -16.489 1.00 97.19 212 GLU A N 1
ATOM 1648 C CA . GLU A 1 212 ? -15.822 -2.044 -16.944 1.00 97.19 212 GLU A CA 1
ATOM 1649 C C . GLU A 1 212 ? -14.489 -2.548 -16.382 1.00 97.19 212 GLU A C 1
ATOM 1651 O O . GLU A 1 212 ? -14.416 -3.655 -15.846 1.00 97.19 212 GLU A O 1
ATOM 1656 N N . LEU A 1 213 ? -13.428 -1.735 -16.469 1.00 97.75 213 LEU A N 1
ATOM 1657 C CA . LEU A 1 213 ? -12.129 -2.099 -15.900 1.00 97.75 213 LEU A CA 1
ATOM 1658 C C . LEU A 1 213 ? -12.188 -2.127 -14.371 1.00 97.75 213 LEU A C 1
ATOM 1660 O O . LEU A 1 213 ? -11.633 -3.040 -13.769 1.00 97.75 213 LEU A O 1
ATOM 1664 N N . PHE A 1 214 ? -12.901 -1.190 -13.738 1.00 98.25 214 PHE A N 1
ATOM 1665 C CA . PHE A 1 214 ? -13.056 -1.179 -12.282 1.00 98.25 214 PHE A CA 1
ATOM 1666 C C . PHE A 1 214 ? -13.755 -2.447 -11.767 1.00 98.25 214 PHE A C 1
ATOM 1668 O O . PHE A 1 214 ? -13.272 -3.086 -10.831 1.00 98.25 214 PHE A O 1
ATOM 1675 N N . GLU A 1 215 ? -14.847 -2.864 -12.414 1.00 97.75 215 GLU A N 1
ATOM 1676 C CA . GLU A 1 215 ? -15.555 -4.108 -12.088 1.00 97.75 215 GLU A CA 1
ATOM 1677 C C . GLU A 1 215 ? -14.673 -5.344 -12.311 1.00 97.75 215 GLU A C 1
ATOM 1679 O O . GLU A 1 215 ? -14.669 -6.264 -11.491 1.00 97.75 215 GLU A O 1
ATOM 1684 N N . ARG A 1 216 ? -13.851 -5.353 -13.368 1.00 97.75 216 ARG A N 1
ATOM 1685 C CA . ARG A 1 216 ? -12.863 -6.421 -13.578 1.00 97.75 216 ARG A CA 1
ATOM 1686 C C . ARG A 1 216 ? -11.819 -6.479 -12.468 1.00 97.75 216 ARG A C 1
ATOM 1688 O O . ARG A 1 216 ? -11.472 -7.585 -12.070 1.00 97.75 216 ARG A O 1
ATOM 1695 N N . ILE A 1 217 ? -11.354 -5.353 -11.918 1.00 97.94 217 ILE A N 1
ATOM 1696 C CA . ILE A 1 217 ? -10.431 -5.376 -10.766 1.00 97.94 217 ILE A CA 1
ATOM 1697 C C . ILE A 1 217 ? -11.126 -6.013 -9.556 1.00 97.94 217 ILE A C 1
ATOM 1699 O O . ILE A 1 217 ? -10.560 -6.911 -8.931 1.00 97.94 217 ILE A O 1
ATOM 1703 N N . LEU A 1 218 ? -12.363 -5.606 -9.250 1.00 97.75 218 LEU A N 1
ATOM 1704 C CA . LEU A 1 218 ? -13.141 -6.196 -8.154 1.00 97.75 218 LEU A CA 1
ATOM 1705 C C . LEU A 1 218 ? -13.296 -7.714 -8.328 1.00 97.75 218 LEU A C 1
ATOM 1707 O O . LEU A 1 218 ? -12.998 -8.477 -7.410 1.00 97.75 218 LEU A O 1
ATOM 1711 N N . ARG A 1 219 ? -13.682 -8.166 -9.521 1.00 97.69 219 ARG A N 1
ATOM 1712 C CA . ARG A 1 219 ? -13.958 -9.579 -9.790 1.00 97.69 219 ARG A CA 1
ATOM 1713 C C . ARG A 1 219 ? -12.700 -10.431 -9.935 1.0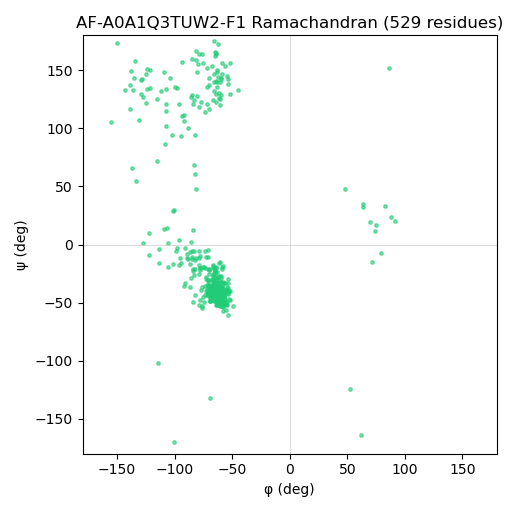0 97.69 219 ARG A C 1
ATOM 1715 O O . ARG A 1 219 ? -12.584 -11.469 -9.295 1.00 97.69 219 ARG A O 1
ATOM 1722 N N . GLU A 1 220 ? -11.780 -10.034 -10.806 1.00 97.12 220 GLU A N 1
ATOM 1723 C CA . GLU A 1 220 ? -10.662 -10.878 -11.250 1.00 97.12 220 GLU A CA 1
ATOM 1724 C C . GLU A 1 220 ? -9.458 -10.781 -10.317 1.00 97.12 220 GLU A C 1
ATOM 1726 O O . GLU A 1 220 ? -8.819 -11.800 -10.058 1.00 97.12 220 GLU A O 1
ATOM 1731 N N . ARG A 1 221 ? -9.172 -9.593 -9.765 1.00 95.94 221 ARG A N 1
ATOM 1732 C CA . ARG A 1 221 ? -8.094 -9.434 -8.780 1.00 95.94 221 ARG A CA 1
ATOM 1733 C C . ARG A 1 221 ? -8.568 -9.783 -7.374 1.00 95.94 221 ARG A C 1
ATOM 1735 O O . ARG A 1 221 ? -7.908 -10.535 -6.659 1.00 95.94 221 ARG A O 1
ATOM 1742 N N . HIS A 1 222 ? -9.708 -9.225 -6.971 1.00 96.56 222 HIS A N 1
ATOM 1743 C CA . HIS A 1 222 ? -10.158 -9.317 -5.581 1.00 96.56 222 HIS A CA 1
ATOM 1744 C C . HIS A 1 222 ? -11.138 -10.455 -5.316 1.00 96.56 222 HIS A C 1
ATOM 1746 O O . HIS A 1 222 ? -11.364 -10.773 -4.152 1.00 96.56 222 HIS A O 1
ATOM 1752 N N . GLY A 1 223 ? -11.690 -11.104 -6.343 1.00 96.06 223 GLY A N 1
ATOM 1753 C CA . GLY A 1 223 ? -12.676 -12.174 -6.161 1.00 96.06 223 GLY A CA 1
ATOM 1754 C C . GLY A 1 223 ? -14.032 -11.688 -5.651 1.00 96.06 223 GLY A C 1
ATOM 1755 O O . GLY A 1 223 ? -14.784 -12.480 -5.090 1.00 96.06 223 GLY A O 1
ATOM 1756 N N . LEU A 1 224 ? -14.330 -10.396 -5.791 1.00 95.88 224 LEU A N 1
ATOM 1757 C CA . LEU A 1 224 ? -15.566 -9.779 -5.326 1.00 95.88 224 LEU A CA 1
ATOM 1758 C C . LEU A 1 224 ? -16.579 -9.691 -6.466 1.00 95.88 224 LEU A C 1
ATOM 1760 O O . LEU A 1 224 ? -16.339 -9.023 -7.470 1.00 95.88 224 LEU A O 1
ATOM 1764 N N . ASP A 1 225 ? -17.739 -10.313 -6.275 1.00 94.06 225 ASP A N 1
ATOM 1765 C CA . ASP A 1 225 ? -18.891 -10.175 -7.170 1.00 94.06 225 ASP A CA 1
ATOM 1766 C C . ASP A 1 225 ? -19.687 -8.910 -6.810 1.00 94.06 225 ASP A C 1
ATOM 1768 O O . ASP A 1 225 ? -20.766 -8.957 -6.218 1.00 94.06 225 ASP A O 1
ATOM 1772 N N . LEU A 1 226 ? -19.073 -7.752 -7.067 1.00 95.31 226 LEU A N 1
ATOM 1773 C CA . LEU A 1 226 ? -19.642 -6.433 -6.804 1.00 95.31 226 LEU A CA 1
ATOM 1774 C C . LEU A 1 226 ? -19.543 -5.563 -8.050 1.00 95.31 226 LEU A C 1
ATOM 1776 O O . LEU A 1 226 ? -18.464 -5.358 -8.604 1.00 95.31 226 LEU A O 1
ATOM 1780 N N . THR A 1 227 ? -20.665 -4.962 -8.426 1.00 96.75 227 THR A N 1
ATOM 1781 C CA . THR A 1 227 ? -20.680 -3.863 -9.392 1.00 96.75 227 THR A CA 1
ATOM 1782 C C . THR A 1 227 ? -20.181 -2.567 -8.737 1.00 96.75 227 THR A C 1
ATOM 1784 O O . THR A 1 227 ? -20.348 -2.377 -7.523 1.00 96.75 227 THR A O 1
ATOM 1787 N N . PRO A 1 228 ? -19.663 -1.601 -9.520 1.00 96.44 228 PRO A N 1
ATOM 1788 C CA . PRO A 1 228 ? -19.264 -0.295 -8.993 1.00 96.44 228 PRO A CA 1
ATOM 1789 C C . PRO A 1 228 ? -20.404 0.427 -8.254 1.00 96.44 228 PRO A C 1
ATOM 1791 O O . PRO A 1 228 ? -20.171 1.128 -7.265 1.00 96.44 228 PRO A O 1
ATOM 1794 N N . ARG A 1 229 ? -21.653 0.225 -8.701 1.00 96.25 229 ARG A N 1
ATOM 1795 C CA . ARG A 1 229 ? -22.844 0.800 -8.068 1.00 96.25 229 ARG A CA 1
ATOM 1796 C C . ARG A 1 229 ? -23.134 0.179 -6.702 1.00 96.25 229 ARG A C 1
ATOM 1798 O O . ARG A 1 229 ? -23.378 0.919 -5.754 1.00 96.25 229 ARG A O 1
ATOM 1805 N N . GLN A 1 230 ? -23.073 -1.148 -6.589 1.00 97.56 230 GLN A N 1
ATOM 1806 C CA . GLN A 1 230 ? -23.254 -1.836 -5.306 1.00 97.56 230 GLN A CA 1
ATOM 1807 C C . GLN A 1 230 ? -22.189 -1.412 -4.291 1.00 97.56 230 GLN A C 1
ATOM 1809 O O . GLN A 1 230 ? -22.514 -1.215 -3.123 1.00 97.56 230 GLN A O 1
ATOM 1814 N N . LEU A 1 231 ? -20.942 -1.212 -4.733 1.00 97.31 231 LEU A N 1
ATOM 1815 C CA . LEU A 1 231 ? -19.881 -0.692 -3.870 1.00 97.31 231 LEU A CA 1
ATOM 1816 C C . LEU A 1 231 ? -20.183 0.729 -3.369 1.00 97.31 231 LEU A C 1
ATOM 1818 O O . LEU A 1 231 ? -20.005 1.008 -2.183 1.00 97.31 231 LEU A O 1
ATOM 1822 N N . TYR A 1 232 ? -20.677 1.614 -4.242 1.00 97.38 232 TYR A N 1
ATOM 1823 C CA . TYR A 1 232 ? -21.077 2.968 -3.843 1.00 97.38 232 TYR A CA 1
ATOM 1824 C C . TYR A 1 232 ? -22.192 2.937 -2.793 1.00 97.38 232 TYR A C 1
ATOM 1826 O O . TYR A 1 232 ? -22.086 3.593 -1.757 1.00 97.38 232 TYR A O 1
ATOM 1834 N N . ASP A 1 233 ? -23.250 2.164 -3.056 1.00 97.56 233 ASP A N 1
ATOM 1835 C CA . ASP A 1 233 ? -24.416 2.070 -2.176 1.00 97.56 233 ASP A CA 1
ATOM 1836 C C . ASP A 1 233 ? -24.036 1.467 -0.812 1.00 97.56 233 ASP A C 1
ATOM 1838 O O . ASP A 1 233 ? -24.481 1.962 0.225 1.00 97.56 233 ASP A O 1
ATOM 1842 N N . LEU A 1 234 ? -23.146 0.466 -0.794 1.00 97.00 234 LEU A N 1
ATOM 1843 C CA . LEU A 1 234 ? -22.568 -0.074 0.439 1.00 97.00 234 LEU A CA 1
ATOM 1844 C C . LEU A 1 234 ? -21.781 0.998 1.212 1.00 97.00 234 LEU A C 1
ATOM 1846 O O . LEU A 1 234 ? -21.899 1.084 2.437 1.00 97.00 234 LEU A O 1
ATOM 1850 N N . GLY A 1 235 ? -21.007 1.830 0.509 1.00 96.62 235 GLY A N 1
ATOM 1851 C CA . GLY A 1 235 ? -20.298 2.986 1.065 1.00 96.62 235 GLY A CA 1
ATOM 1852 C C . GLY A 1 235 ? -21.226 3.987 1.742 1.00 96.62 235 GLY A C 1
ATOM 1853 O O . GLY A 1 235 ? -21.027 4.305 2.916 1.00 96.62 235 GLY A O 1
ATOM 1854 N N . ASP A 1 236 ? -22.262 4.436 1.033 1.00 97.12 236 ASP A N 1
ATOM 1855 C CA . ASP A 1 236 ? -23.238 5.402 1.554 1.00 97.12 236 ASP A CA 1
ATOM 1856 C C . ASP A 1 236 ? -24.008 4.835 2.751 1.00 97.12 236 ASP A C 1
ATOM 1858 O O . ASP A 1 236 ? -24.155 5.514 3.771 1.00 97.12 236 ASP A O 1
ATOM 1862 N N . GLN A 1 237 ? -24.448 3.575 2.677 1.00 97.50 237 GLN A N 1
ATOM 1863 C CA . GLN A 1 237 ? -25.111 2.915 3.800 1.00 97.50 237 GLN A CA 1
ATOM 1864 C C . GLN A 1 237 ? -24.196 2.859 5.032 1.00 97.50 237 GLN A C 1
ATOM 1866 O O . GLN A 1 237 ? -24.586 3.320 6.108 1.00 97.50 237 GLN A O 1
ATOM 1871 N N . THR A 1 238 ? -22.969 2.358 4.870 1.00 96.31 238 THR A N 1
ATOM 1872 C CA . THR A 1 238 ? -21.998 2.232 5.971 1.00 96.31 238 THR A CA 1
ATOM 1873 C C . THR A 1 238 ? -21.682 3.598 6.584 1.00 96.31 238 THR A C 1
ATOM 1875 O O . THR A 1 238 ? -21.641 3.745 7.807 1.00 96.31 238 THR A O 1
ATOM 1878 N N . ALA A 1 239 ? -21.512 4.631 5.753 1.00 96.31 239 ALA A N 1
ATOM 1879 C CA . ALA A 1 239 ? -21.275 5.993 6.218 1.00 96.31 239 ALA A CA 1
ATOM 1880 C C . ALA A 1 239 ? -22.464 6.532 7.032 1.00 96.31 239 ALA A C 1
ATOM 1882 O O . ALA A 1 239 ? -22.267 7.099 8.104 1.00 96.31 239 ALA A O 1
ATOM 1883 N N . ARG A 1 240 ? -23.712 6.321 6.596 1.00 96.69 240 ARG A N 1
ATOM 1884 C CA . ARG A 1 240 ? -24.902 6.755 7.357 1.00 96.69 240 ARG A CA 1
ATOM 1885 C C . ARG A 1 240 ? -25.007 6.070 8.719 1.00 96.69 240 ARG A C 1
ATOM 1887 O O . ARG A 1 240 ? -25.326 6.730 9.708 1.00 96.69 240 ARG A O 1
ATOM 1894 N N . GLU A 1 241 ? -24.713 4.776 8.786 1.00 96.38 241 GLU A N 1
ATOM 1895 C CA . GLU A 1 241 ? -24.708 4.018 10.043 1.00 96.38 241 GLU A CA 1
ATOM 1896 C C . GLU A 1 241 ? -23.635 4.542 11.012 1.00 96.38 241 GLU A C 1
ATOM 1898 O O . GLU A 1 241 ? -23.918 4.796 12.188 1.00 96.38 241 GLU A O 1
ATOM 1903 N N . LEU A 1 242 ? -22.417 4.779 10.517 1.00 95.50 242 LEU A N 1
ATOM 1904 C CA . LEU A 1 242 ? -21.322 5.343 11.310 1.00 95.50 242 LEU A CA 1
ATOM 1905 C C . LEU A 1 242 ? -21.601 6.784 11.752 1.00 95.50 242 LEU A C 1
ATOM 1907 O O . LEU A 1 242 ? -21.257 7.139 12.878 1.00 95.50 242 LEU A O 1
ATOM 1911 N N . GLN A 1 243 ? -22.275 7.592 10.926 1.00 95.69 243 GLN A N 1
ATOM 1912 C CA . GLN A 1 243 ? -22.683 8.953 11.294 1.00 95.69 243 GLN A CA 1
ATOM 1913 C C . GLN A 1 243 ? -23.620 8.911 12.502 1.00 95.69 243 GLN A C 1
ATOM 1915 O O . GLN A 1 243 ? -23.410 9.634 13.474 1.00 95.69 243 GLN A O 1
ATOM 1920 N N . GLY A 1 244 ? -24.623 8.027 12.472 1.00 96.44 244 GLY A N 1
ATOM 1921 C CA . GLY A 1 244 ? -25.552 7.852 13.587 1.00 96.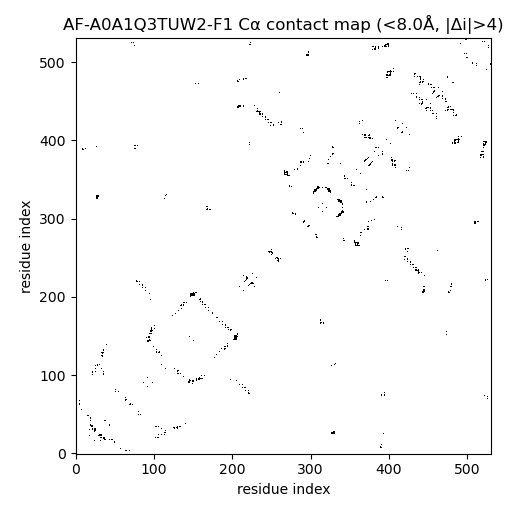44 244 GLY A CA 1
ATOM 1922 C C . GLY A 1 244 ? -24.842 7.440 14.880 1.00 96.44 244 GLY A C 1
ATOM 1923 O O . GLY A 1 244 ? -25.147 7.976 15.946 1.00 96.44 244 GLY A O 1
ATOM 1924 N N . ARG A 1 245 ? -23.851 6.539 14.790 1.00 95.50 245 ARG A N 1
ATOM 1925 C CA . ARG A 1 245 ? -23.020 6.124 15.936 1.00 95.50 245 ARG A CA 1
ATOM 1926 C C . ARG A 1 245 ? -22.166 7.273 16.477 1.00 95.50 245 ARG A C 1
ATOM 1928 O O . ARG A 1 245 ? -22.137 7.469 17.690 1.00 95.50 245 ARG A O 1
ATOM 1935 N N . LEU A 1 246 ? -21.521 8.045 15.601 1.00 94.94 246 LEU A N 1
ATOM 1936 C CA . LEU A 1 246 ? -20.733 9.225 15.974 1.00 94.94 246 LEU A CA 1
ATOM 1937 C C . LEU A 1 246 ? -21.582 10.265 16.703 1.00 94.94 246 LEU A C 1
ATOM 1939 O O . LEU A 1 246 ? -21.191 10.747 17.762 1.00 94.94 246 LEU A O 1
ATOM 1943 N N . GLU A 1 247 ? -22.753 10.596 16.164 1.00 95.25 247 GLU A N 1
ATOM 1944 C CA . GLU A 1 247 ? -23.659 11.570 16.774 1.00 95.25 247 GLU A CA 1
ATOM 1945 C C . GLU A 1 247 ? -24.214 11.087 18.115 1.00 95.25 247 GLU A C 1
ATOM 1947 O O . GLU A 1 247 ? -24.301 11.870 19.061 1.00 95.25 247 GLU A O 1
ATOM 1952 N N . ALA A 1 248 ? -24.581 9.808 18.216 1.00 95.44 248 ALA A N 1
ATOM 1953 C CA . ALA A 1 248 ? -25.052 9.228 19.467 1.00 95.44 248 ALA A CA 1
ATOM 1954 C C . ALA A 1 248 ? -23.961 9.271 20.545 1.00 95.44 248 ALA A C 1
ATOM 1956 O O . ALA A 1 248 ? -24.235 9.695 21.668 1.00 95.44 248 ALA A O 1
ATOM 1957 N N . LEU A 1 249 ? -22.729 8.891 20.197 1.00 94.25 249 LEU A N 1
ATOM 1958 C CA . LEU A 1 249 ? -21.602 8.905 21.124 1.00 94.25 249 LEU A CA 1
ATOM 1959 C C . LEU A 1 249 ? -21.198 10.334 21.511 1.00 94.25 249 LEU A C 1
ATOM 1961 O O . LEU A 1 249 ? -20.970 10.602 22.686 1.00 94.25 249 LEU A O 1
ATOM 1965 N N . ALA A 1 250 ? -21.194 11.279 20.569 1.00 95.12 250 ALA A N 1
ATOM 1966 C CA . ALA A 1 250 ? -20.951 12.688 20.875 1.00 95.12 250 ALA A CA 1
ATOM 1967 C C . ALA A 1 250 ? -21.950 13.228 21.903 1.00 95.12 250 ALA A C 1
ATOM 1969 O O . ALA A 1 250 ? -21.532 13.839 22.881 1.00 95.12 250 ALA A O 1
ATOM 1970 N N . ARG A 1 251 ? -23.247 12.913 21.761 1.00 95.38 251 ARG A N 1
ATOM 1971 C CA . ARG A 1 251 ? -24.270 13.314 22.744 1.00 95.38 251 ARG A CA 1
ATOM 1972 C C . ARG A 1 251 ? -24.067 12.687 24.124 1.00 95.38 251 ARG A C 1
ATOM 1974 O O . ARG A 1 251 ? -24.470 13.296 25.111 1.00 95.38 251 ARG A O 1
ATOM 1981 N N . GLN A 1 252 ? -23.485 11.488 24.196 1.00 93.75 252 GLN A N 1
ATOM 1982 C CA . GLN A 1 252 ? -23.144 10.836 25.466 1.00 93.75 252 GLN A CA 1
ATOM 1983 C C . GLN A 1 252 ? -21.957 11.510 26.162 1.00 93.75 252 GLN A C 1
ATOM 1985 O O . GLN A 1 252 ? -21.937 11.566 27.388 1.00 93.75 252 GLN A O 1
ATOM 1990 N N . ILE A 1 253 ? -20.986 12.016 25.396 1.00 92.44 253 ILE A N 1
ATOM 1991 C CA . ILE A 1 253 ? -19.825 12.742 25.930 1.00 92.44 253 ILE A CA 1
ATOM 1992 C C . ILE A 1 253 ? -20.219 14.159 26.346 1.00 92.44 253 ILE A C 1
ATOM 1994 O O . ILE A 1 253 ? -19.983 14.557 27.483 1.00 92.44 253 ILE A O 1
ATOM 1998 N N . ASP A 1 254 ? -20.818 14.911 25.423 1.00 93.12 254 ASP A N 1
ATOM 1999 C CA . ASP A 1 254 ? -21.297 16.272 25.639 1.00 93.12 254 ASP A CA 1
ATOM 2000 C C . ASP A 1 254 ? -22.423 16.600 24.648 1.00 93.12 254 ASP A C 1
ATOM 2002 O O . ASP A 1 254 ? -22.202 16.870 23.467 1.00 93.12 254 ASP A O 1
ATOM 2006 N N . SER A 1 255 ? -23.659 16.622 25.150 1.00 92.75 255 SER A N 1
ATOM 2007 C CA . SER A 1 255 ? -24.859 16.919 24.355 1.00 92.75 255 SER A CA 1
ATOM 2008 C C . SER A 1 255 ? -24.882 18.303 23.690 1.00 92.75 255 SER A C 1
ATOM 2010 O O . SER A 1 255 ? -25.699 18.516 22.793 1.00 92.75 255 SER A O 1
ATOM 2012 N N . SER A 1 256 ? -24.018 19.236 24.104 1.00 94.81 256 SER A N 1
ATOM 2013 C CA . SER A 1 256 ? -23.933 20.583 23.528 1.00 94.81 256 SER A CA 1
ATOM 2014 C C . SER A 1 256 ? -22.964 20.688 22.347 1.00 94.81 256 SER A C 1
ATOM 2016 O O . SER A 1 256 ? -22.930 21.725 21.680 1.00 94.81 256 SER A O 1
ATOM 2018 N N . ARG A 1 257 ? -22.191 19.630 22.068 1.00 93.94 257 ARG A N 1
ATOM 2019 C CA . ARG A 1 257 ? -21.098 19.651 21.091 1.00 93.94 257 ARG A CA 1
ATOM 2020 C C . ARG A 1 257 ? -21.289 18.625 19.987 1.00 93.94 257 ARG A C 1
ATOM 2022 O O . ARG A 1 257 ? -21.878 17.561 20.171 1.00 93.94 257 ARG A O 1
ATOM 2029 N N . THR A 1 258 ? -20.764 18.946 18.811 1.00 94.12 258 THR A N 1
ATOM 2030 C CA . THR A 1 258 ? -20.692 17.998 17.696 1.00 94.12 258 THR A CA 1
ATOM 2031 C C . THR A 1 258 ? -19.488 17.070 17.853 1.00 94.12 258 THR A C 1
ATOM 2033 O O . THR A 1 258 ? -18.509 17.408 18.524 1.00 94.12 258 THR A O 1
ATOM 2036 N N . TRP A 1 259 ? -19.509 15.908 17.192 1.00 93.38 259 TRP A N 1
ATOM 2037 C CA . TRP A 1 259 ? -18.356 15.002 17.211 1.00 93.38 259 TRP A CA 1
ATOM 2038 C C . TRP A 1 259 ? -17.095 15.674 16.642 1.00 93.38 259 TRP A C 1
ATOM 2040 O O . TRP A 1 259 ? -16.001 15.418 17.134 1.00 93.38 259 TRP A O 1
ATOM 2050 N N . GLN A 1 260 ? -17.236 16.582 15.667 1.00 92.25 260 GLN A N 1
ATOM 2051 C CA . GLN A 1 260 ? -16.124 17.351 15.099 1.00 92.25 260 GLN A CA 1
ATOM 2052 C C . GLN A 1 260 ? -15.475 18.257 16.150 1.00 92.25 260 GLN A C 1
ATOM 2054 O O . GLN A 1 260 ? -14.254 18.302 16.249 1.00 92.25 260 GLN A O 1
ATOM 2059 N N . GLN A 1 261 ? -16.283 18.946 16.963 1.00 92.81 261 GLN A N 1
ATOM 2060 C CA . GLN A 1 261 ? -15.780 19.806 18.039 1.00 92.81 261 GLN A CA 1
ATOM 2061 C C . GLN A 1 261 ? -15.072 19.011 19.138 1.00 92.81 261 GLN A C 1
ATOM 2063 O O . GLN A 1 261 ? -14.135 19.527 19.743 1.00 92.81 261 GLN A O 1
ATOM 2068 N N . ILE A 1 262 ? -15.523 17.781 19.408 1.00 93.19 262 ILE A N 1
ATOM 2069 C CA . ILE A 1 262 ? -14.859 16.875 20.353 1.00 93.19 262 ILE A CA 1
ATOM 2070 C C . ILE A 1 262 ? -13.522 16.407 19.767 1.00 93.19 262 ILE A C 1
ATOM 2072 O O . ILE A 1 262 ? -12.496 16.511 20.428 1.00 93.19 262 ILE A O 1
ATOM 2076 N N . VAL A 1 263 ? -13.504 15.952 18.510 1.00 91.12 263 VAL A N 1
ATOM 2077 C CA . VAL A 1 263 ? -12.276 15.524 17.815 1.00 91.12 263 VAL A CA 1
ATOM 2078 C C . VAL A 1 263 ? -11.231 16.633 17.775 1.00 91.12 263 VAL A C 1
ATOM 2080 O O . VAL A 1 263 ? -10.057 16.356 18.001 1.00 91.12 263 VAL A O 1
ATOM 2083 N N . GLU A 1 264 ? -11.641 17.869 17.493 1.00 90.69 264 GLU A N 1
ATOM 2084 C CA . GLU A 1 264 ? -10.718 19.004 17.438 1.00 90.69 264 GLU A CA 1
ATOM 2085 C C . GLU A 1 264 ? -10.085 19.295 18.801 1.00 90.69 264 GLU A C 1
ATOM 2087 O O . GLU A 1 264 ? -8.887 19.543 18.887 1.00 90.69 264 GLU A O 1
ATOM 2092 N N . GLU A 1 265 ? -10.844 19.177 19.889 1.00 91.62 265 GLU A N 1
ATOM 2093 C CA . GLU A 1 265 ? -10.294 19.330 21.238 1.00 91.62 265 GLU A CA 1
ATOM 2094 C C . GLU A 1 265 ? -9.305 18.218 21.597 1.00 91.62 265 GLU A C 1
ATOM 2096 O O . GLU A 1 265 ? -8.274 18.492 22.212 1.00 91.62 265 GLU A O 1
ATOM 2101 N N . LEU A 1 266 ? -9.563 16.976 21.174 1.00 90.56 266 LEU A N 1
ATOM 2102 C CA . LEU A 1 266 ? -8.641 15.862 21.424 1.00 90.56 266 LEU A CA 1
ATOM 2103 C C . LEU A 1 266 ? -7.260 16.103 20.811 1.00 90.56 266 LEU A C 1
ATOM 2105 O O . LEU A 1 266 ? -6.265 15.616 21.349 1.00 90.56 266 LEU A O 1
ATOM 2109 N N . LYS A 1 267 ? -7.173 16.890 19.731 1.00 91.12 267 LYS A N 1
ATOM 2110 C CA . LYS A 1 267 ? -5.893 17.251 19.109 1.00 91.12 267 LYS A CA 1
ATOM 2111 C C . LYS A 1 267 ? -5.002 18.109 20.009 1.00 91.12 267 LYS A C 1
ATOM 2113 O O . LYS A 1 267 ? -3.789 18.091 19.826 1.00 91.12 267 LYS A O 1
ATOM 2118 N N . ALA A 1 268 ? -5.565 18.822 20.988 1.00 92.00 268 ALA A N 1
ATOM 2119 C CA . ALA A 1 268 ? -4.795 19.652 21.916 1.00 92.00 268 ALA A CA 1
ATOM 2120 C C . ALA A 1 268 ? -3.950 18.824 22.904 1.00 92.00 268 ALA A C 1
ATOM 2122 O O . ALA A 1 268 ? -2.969 19.326 23.449 1.00 92.00 268 ALA A O 1
ATOM 2123 N N . ALA A 1 269 ? -4.309 17.557 23.135 1.00 93.50 269 ALA A N 1
ATOM 2124 C CA . ALA A 1 269 ? -3.564 16.650 24.000 1.00 93.50 269 ALA A CA 1
ATOM 2125 C C . ALA A 1 269 ? -2.580 15.810 23.172 1.00 93.50 269 ALA A C 1
ATOM 2127 O O . ALA A 1 269 ? -2.923 14.744 22.653 1.00 93.50 269 ALA A O 1
ATOM 2128 N N . HIS A 1 270 ? -1.343 16.286 23.056 1.00 95.50 270 HIS A N 1
ATOM 2129 C CA . HIS A 1 270 ? -0.297 15.660 22.248 1.00 95.50 270 HIS A CA 1
ATOM 2130 C C . HIS A 1 270 ? 1.043 15.575 23.001 1.00 95.50 270 HIS A C 1
ATOM 2132 O O . HIS A 1 270 ? 1.270 16.333 23.951 1.00 95.50 270 HIS A O 1
ATOM 2138 N N . PRO A 1 271 ? 1.952 14.663 22.606 1.00 96.19 271 PRO A N 1
ATOM 2139 C CA . PRO A 1 271 ? 3.298 14.617 23.157 1.00 96.19 271 PRO A CA 1
ATOM 2140 C C . PRO A 1 271 ? 4.085 15.881 22.799 1.00 96.19 271 PRO A C 1
ATOM 2142 O O . PRO A 1 271 ? 3.718 16.654 21.910 1.00 96.19 271 PRO A O 1
ATOM 2145 N N . THR A 1 272 ? 5.209 16.086 23.481 1.00 95.62 272 THR A N 1
ATOM 2146 C CA . THR A 1 272 ? 6.187 17.091 23.059 1.00 95.62 272 THR A CA 1
ATOM 2147 C C . THR A 1 272 ? 7.071 16.514 21.956 1.00 95.62 272 THR A C 1
ATOM 2149 O O . THR A 1 272 ? 7.119 15.299 21.747 1.00 95.62 272 THR A O 1
ATOM 2152 N N . ARG A 1 273 ? 7.836 17.372 21.271 1.00 94.00 273 ARG A N 1
ATOM 2153 C CA . ARG A 1 273 ? 8.855 16.930 20.305 1.00 94.00 273 ARG A CA 1
ATOM 2154 C C . ARG A 1 273 ? 9.808 15.893 20.912 1.00 94.00 273 ARG A C 1
ATOM 2156 O O . ARG A 1 273 ? 10.162 14.928 20.243 1.00 94.00 273 ARG A O 1
ATOM 2163 N N . ASP A 1 274 ? 10.198 16.091 22.169 1.00 94.75 274 ASP A N 1
ATOM 2164 C CA . ASP A 1 274 ? 11.215 15.273 22.831 1.00 94.75 274 ASP A CA 1
ATOM 2165 C C . ASP A 1 274 ? 10.643 13.926 23.317 1.00 94.75 274 ASP A C 1
ATOM 2167 O O . ASP A 1 274 ? 11.378 12.946 23.411 1.00 94.75 274 ASP A O 1
ATOM 2171 N N . THR A 1 275 ? 9.329 13.841 23.571 1.00 96.88 275 THR A N 1
ATOM 2172 C CA . THR A 1 275 ? 8.660 12.598 23.997 1.00 96.88 275 THR A CA 1
ATOM 2173 C C . THR A 1 275 ? 7.972 11.847 22.856 1.00 96.88 275 THR A C 1
ATOM 2175 O O . THR A 1 275 ? 7.430 10.767 23.091 1.00 96.88 275 THR A O 1
ATOM 2178 N N . LEU A 1 276 ? 7.969 12.386 21.631 1.00 96.44 276 LEU A N 1
ATOM 2179 C CA . LEU A 1 276 ? 7.181 11.876 20.504 1.00 96.44 276 LEU A CA 1
ATOM 2180 C C . LEU A 1 276 ? 7.445 10.391 20.209 1.00 96.44 276 LEU A C 1
ATOM 2182 O O . LEU A 1 276 ? 6.517 9.589 20.253 1.00 96.44 276 LEU A O 1
ATOM 2186 N N . LEU A 1 277 ? 8.700 10.006 19.957 1.00 96.62 277 LEU A N 1
ATOM 2187 C CA . LEU A 1 277 ? 9.039 8.617 19.620 1.00 96.62 277 LEU A CA 1
ATOM 2188 C C . LEU A 1 277 ? 8.761 7.662 20.788 1.00 96.62 277 LEU A C 1
ATOM 2190 O O . LEU A 1 277 ? 8.226 6.576 20.576 1.00 96.62 277 LEU A O 1
ATOM 2194 N N . GLN A 1 278 ? 9.077 8.086 22.016 1.00 97.62 278 GLN A N 1
ATOM 2195 C CA . GLN A 1 278 ? 8.815 7.289 23.214 1.00 97.62 278 GLN A CA 1
ATOM 2196 C C . GLN A 1 278 ? 7.313 7.044 23.404 1.00 97.62 278 GLN A C 1
ATOM 2198 O O . GLN A 1 278 ? 6.914 5.941 23.746 1.00 97.62 278 GLN A O 1
ATOM 2203 N N . THR A 1 279 ? 6.473 8.037 23.100 1.00 97.56 279 THR A N 1
ATOM 2204 C CA . THR A 1 279 ? 5.010 7.904 23.188 1.00 97.56 279 THR A CA 1
ATOM 2205 C C . THR A 1 279 ? 4.492 6.823 22.234 1.00 97.56 279 THR A C 1
ATOM 2207 O O . THR A 1 279 ? 3.668 6.001 22.624 1.00 97.56 279 THR A O 1
ATOM 2210 N N . TYR A 1 280 ? 4.998 6.783 20.997 1.00 97.44 280 TYR A N 1
ATOM 2211 C CA . TYR A 1 280 ? 4.660 5.723 20.040 1.00 97.44 280 TYR A CA 1
ATOM 2212 C C . TYR A 1 280 ? 5.114 4.343 20.521 1.00 97.44 280 TYR A C 1
ATOM 2214 O O . TYR A 1 280 ? 4.359 3.377 20.411 1.00 97.44 280 TYR A O 1
ATOM 2222 N N . TRP A 1 281 ? 6.325 4.253 21.077 1.00 97.50 281 TRP A N 1
ATOM 2223 C CA . TRP A 1 281 ? 6.843 3.011 21.650 1.00 97.50 281 TRP A CA 1
ATOM 2224 C C . TRP A 1 281 ? 5.957 2.509 22.793 1.00 97.50 281 TRP A C 1
ATOM 2226 O O . TRP A 1 281 ? 5.503 1.366 22.764 1.00 97.50 281 TRP A O 1
ATOM 2236 N N . ASP A 1 282 ? 5.659 3.371 23.765 1.00 97.62 282 ASP A N 1
ATOM 2237 C CA . ASP A 1 282 ? 4.872 3.014 24.945 1.00 97.62 282 ASP A CA 1
ATOM 2238 C C . ASP A 1 282 ? 3.463 2.538 24.557 1.00 97.62 282 ASP A C 1
ATOM 2240 O O . ASP A 1 282 ? 2.994 1.517 25.064 1.00 97.62 282 ASP A O 1
ATOM 2244 N N . GLU A 1 283 ? 2.804 3.216 23.610 1.00 96.00 283 GLU A N 1
ATOM 2245 C CA . GLU A 1 283 ? 1.481 2.812 23.116 1.00 96.00 283 GLU A CA 1
ATOM 2246 C C . GLU A 1 283 ? 1.519 1.489 22.331 1.00 96.00 283 GLU A C 1
ATOM 2248 O O . GLU A 1 283 ? 0.627 0.653 22.500 1.00 96.00 283 GLU A O 1
ATOM 2253 N N . ALA A 1 284 ? 2.560 1.240 21.527 1.00 96.50 284 ALA A N 1
ATOM 2254 C CA . ALA A 1 284 ? 2.723 -0.034 20.820 1.00 96.50 284 ALA A CA 1
ATOM 2255 C C . ALA A 1 284 ? 2.931 -1.210 21.795 1.00 96.50 284 ALA A C 1
ATOM 2257 O O . ALA A 1 284 ? 2.295 -2.259 21.660 1.00 96.50 284 ALA A O 1
ATOM 2258 N N . ILE A 1 285 ? 3.760 -1.031 22.830 1.00 96.81 285 ILE A N 1
ATOM 2259 C CA . ILE A 1 285 ? 3.993 -2.057 23.859 1.00 96.81 285 ILE A CA 1
ATOM 2260 C C . ILE A 1 285 ? 2.753 -2.272 24.733 1.00 96.81 285 ILE A C 1
ATOM 2262 O O . ILE A 1 285 ? 2.436 -3.415 25.087 1.00 96.81 285 ILE A O 1
ATOM 2266 N N . LYS A 1 286 ? 2.004 -1.208 25.045 1.00 96.50 286 LYS A N 1
ATOM 2267 C CA . LYS A 1 286 ? 0.714 -1.306 25.740 1.00 96.50 286 LYS A CA 1
ATOM 2268 C C . LYS A 1 286 ? -0.286 -2.134 24.930 1.00 96.50 286 LYS A C 1
ATOM 2270 O O . LYS A 1 286 ? -0.922 -3.026 25.491 1.00 96.50 286 LYS A O 1
ATOM 2275 N N . ALA A 1 287 ? -0.394 -1.881 23.625 1.00 96.19 287 ALA A N 1
ATOM 2276 C CA . ALA A 1 287 ? -1.256 -2.645 22.727 1.00 96.19 287 ALA A CA 1
ATOM 2277 C C . ALA A 1 287 ? -0.858 -4.126 22.672 1.00 96.19 287 ALA A C 1
ATOM 2279 O O . ALA A 1 287 ? -1.707 -4.996 22.873 1.00 96.19 287 ALA A O 1
ATOM 2280 N N . LYS A 1 288 ? 0.436 -4.417 22.494 1.00 96.62 288 LYS A N 1
ATOM 2281 C CA . LYS A 1 288 ? 0.971 -5.785 22.511 1.00 96.62 288 LYS A CA 1
ATOM 2282 C C . LYS A 1 288 ? 0.607 -6.527 23.799 1.00 96.62 288 LYS A C 1
ATOM 2284 O O . LYS A 1 288 ? 0.021 -7.606 23.749 1.00 96.62 288 LYS A O 1
ATOM 2289 N N . SER A 1 289 ? 0.897 -5.912 24.946 1.00 96.88 289 SER A N 1
ATOM 2290 C CA . SER A 1 289 ? 0.634 -6.503 26.265 1.00 96.88 289 SER A CA 1
ATOM 2291 C C . SER A 1 289 ? -0.854 -6.796 26.464 1.00 96.88 289 SER A C 1
ATOM 2293 O O . SER A 1 289 ? -1.226 -7.814 27.044 1.00 96.88 289 SER A O 1
ATOM 2295 N N . PHE A 1 290 ? -1.724 -5.916 25.962 1.00 97.38 290 PHE A N 1
ATOM 2296 C CA . PHE A 1 290 ? -3.168 -6.105 26.033 1.00 97.38 290 PHE A CA 1
ATOM 2297 C C . PHE A 1 290 ? -3.649 -7.277 25.167 1.00 97.38 290 PHE A C 1
ATOM 2299 O O . PHE A 1 290 ? -4.455 -8.080 25.641 1.00 97.38 290 PHE A O 1
ATOM 2306 N N . VAL A 1 291 ? -3.138 -7.396 23.934 1.00 97.50 291 VAL A N 1
ATOM 2307 C CA . VAL A 1 291 ? -3.437 -8.507 23.011 1.00 97.50 291 VAL A CA 1
ATOM 2308 C C . VAL A 1 291 ? -3.076 -9.853 23.639 1.00 97.50 291 VAL A C 1
ATOM 2310 O O . VAL A 1 291 ? -3.881 -10.785 23.583 1.00 97.50 291 VAL A O 1
ATOM 2313 N N . GLU A 1 292 ? -1.902 -9.942 24.268 1.00 96.56 292 GLU A N 1
ATOM 2314 C CA . GLU A 1 292 ? -1.430 -11.151 24.953 1.00 96.56 292 GLU A CA 1
ATOM 2315 C C . GLU A 1 292 ? -2.287 -11.472 26.186 1.00 96.56 292 GLU A C 1
ATOM 2317 O O . GLU A 1 292 ? -2.759 -12.600 26.332 1.00 96.56 292 GLU A O 1
ATOM 2322 N N . ALA A 1 293 ? -2.555 -10.480 27.042 1.00 97.31 293 ALA A N 1
ATOM 2323 C CA . ALA A 1 293 ? -3.319 -10.667 28.277 1.00 97.31 293 ALA A CA 1
ATOM 2324 C C . ALA A 1 293 ? -4.769 -11.125 28.038 1.00 97.31 293 ALA A C 1
ATOM 2326 O O . ALA A 1 293 ? -5.313 -11.885 28.839 1.00 97.31 293 ALA A O 1
ATOM 2327 N N . HIS A 1 294 ? -5.386 -10.687 26.938 1.00 97.25 294 HIS A N 1
ATOM 2328 C CA . HIS A 1 294 ? -6.762 -11.041 26.576 1.00 97.25 294 HIS A CA 1
ATOM 2329 C C . HIS A 1 294 ? -6.842 -12.211 25.587 1.00 97.25 294 HIS A C 1
ATOM 2331 O O . HIS A 1 294 ? -7.939 -12.566 25.159 1.00 97.25 294 HIS A O 1
ATOM 2337 N N . ASN A 1 295 ? -5.701 -12.818 25.226 1.00 96.56 295 ASN A N 1
ATOM 2338 C CA . ASN A 1 295 ? -5.611 -13.899 24.243 1.00 96.56 295 ASN A CA 1
ATOM 2339 C C . ASN A 1 295 ? -6.387 -13.562 22.953 1.00 96.56 295 ASN A C 1
ATOM 2341 O O . ASN A 1 295 ? -7.203 -14.353 22.473 1.00 96.56 295 ASN A O 1
ATOM 2345 N N . LEU A 1 296 ? -6.176 -12.350 22.425 1.00 97.56 296 LEU A N 1
ATOM 2346 C CA . LEU A 1 296 ? -6.885 -11.881 21.232 1.00 97.56 296 LEU A CA 1
ATOM 2347 C C . LEU A 1 296 ? -6.268 -12.479 19.974 1.00 97.56 296 LEU A C 1
ATOM 2349 O O . LEU A 1 296 ? -6.979 -13.071 19.172 1.00 97.56 296 LEU A O 1
ATOM 2353 N N . VAL A 1 297 ? -4.951 -12.362 19.808 1.00 96.62 297 VAL A N 1
ATOM 2354 C CA . VAL A 1 297 ? -4.193 -12.921 18.679 1.00 96.62 297 VAL A CA 1
ATOM 2355 C C . VAL A 1 297 ? -2.891 -13.501 19.217 1.00 96.62 297 VAL A C 1
ATOM 2357 O O . VAL A 1 297 ? -2.242 -12.875 20.055 1.00 96.62 297 VAL A O 1
ATOM 2360 N N . ARG A 1 298 ? -2.485 -14.684 18.745 1.00 94.81 298 ARG A N 1
ATOM 2361 C CA . ARG A 1 298 ? -1.224 -15.296 19.177 1.00 94.81 298 ARG A CA 1
ATOM 2362 C C . ARG A 1 298 ? -0.045 -14.648 18.454 1.00 94.81 298 ARG A C 1
ATOM 2364 O O . ARG A 1 298 ? 0.074 -14.731 17.231 1.00 94.81 298 ARG A O 1
ATOM 2371 N N . ILE A 1 299 ? 0.839 -14.024 19.224 1.00 93.00 299 ILE A N 1
ATOM 2372 C CA . ILE A 1 299 ? 2.061 -13.399 18.714 1.00 93.00 299 ILE A CA 1
ATOM 2373 C C . ILE A 1 299 ? 3.156 -14.474 18.630 1.00 93.00 299 ILE A C 1
ATOM 2375 O O . ILE A 1 299 ? 3.380 -15.175 19.621 1.00 93.00 299 ILE A O 1
ATOM 2379 N N . PRO A 1 300 ? 3.818 -14.667 17.471 1.00 89.94 300 PRO A N 1
ATOM 2380 C CA . PRO A 1 300 ? 4.924 -15.614 17.375 1.00 89.94 300 PRO A CA 1
ATOM 2381 C C . PRO A 1 300 ? 6.060 -15.277 18.355 1.00 89.94 300 PRO A C 1
ATOM 2383 O O . PRO A 1 300 ? 6.231 -14.136 18.779 1.00 89.94 300 PRO A O 1
ATOM 2386 N N . ALA A 1 301 ? 6.864 -16.276 18.720 1.00 87.88 301 ALA A N 1
ATOM 2387 C CA . ALA A 1 301 ? 8.066 -16.038 19.515 1.00 87.88 301 ALA A CA 1
ATOM 2388 C C . ALA A 1 301 ? 9.154 -15.344 18.673 1.00 87.88 301 ALA A C 1
ATOM 2390 O O . ALA A 1 301 ? 9.239 -15.565 17.467 1.00 87.88 301 ALA A O 1
ATOM 2391 N N . GLY A 1 302 ? 10.022 -14.562 19.324 1.00 85.75 302 GLY A N 1
ATOM 2392 C CA . GLY A 1 302 ? 11.119 -13.855 18.647 1.00 85.75 302 GLY A CA 1
ATOM 2393 C C . GLY A 1 302 ? 10.698 -12.533 18.005 1.00 85.75 302 GLY A C 1
ATOM 2394 O O . GLY A 1 302 ? 11.214 -12.175 16.953 1.00 85.75 302 GLY A O 1
ATOM 2395 N N . ASP A 1 303 ? 9.739 -11.843 18.623 1.00 87.12 303 ASP A N 1
ATOM 2396 C CA . ASP A 1 303 ? 9.246 -10.545 18.169 1.00 87.12 303 ASP A CA 1
ATOM 2397 C C . ASP A 1 303 ? 10.345 -9.486 18.244 1.00 87.12 303 ASP A C 1
ATOM 2399 O O . ASP A 1 303 ? 10.991 -9.333 19.285 1.00 87.12 303 ASP A O 1
ATOM 2403 N N . VAL A 1 304 ? 10.543 -8.758 17.146 1.00 91.31 304 VAL A N 1
ATOM 2404 C CA . VAL A 1 304 ? 11.509 -7.662 17.061 1.00 91.31 304 VAL A CA 1
ATOM 2405 C C . VAL A 1 304 ? 10.797 -6.462 16.451 1.00 91.31 304 VAL A C 1
ATOM 2407 O O . VAL A 1 304 ? 10.513 -6.428 15.255 1.00 91.31 304 VAL A O 1
ATOM 2410 N N . PHE A 1 305 ? 10.524 -5.467 17.285 1.00 94.31 305 PHE A N 1
ATOM 2411 C CA . PHE A 1 305 ? 9.842 -4.238 16.901 1.00 94.31 305 PHE A CA 1
ATOM 2412 C C . PHE A 1 305 ? 10.642 -3.024 17.373 1.00 94.31 305 PHE A C 1
ATOM 2414 O O . PHE A 1 305 ? 11.201 -3.041 18.470 1.00 94.31 305 PHE A O 1
ATOM 2421 N N . GLU A 1 306 ? 10.681 -1.968 16.559 1.00 95.81 306 GLU A N 1
ATOM 2422 C CA . GLU A 1 306 ? 11.338 -0.700 16.876 1.00 95.81 306 GLU A CA 1
ATOM 2423 C C . GLU A 1 306 ? 10.508 0.514 16.439 1.00 95.81 306 GLU A C 1
ATOM 2425 O O . GLU A 1 306 ? 9.818 0.490 15.421 1.00 95.81 306 GLU A O 1
ATOM 2430 N N . VAL A 1 307 ? 10.646 1.622 17.173 1.00 97.00 307 VAL A N 1
ATOM 2431 C CA . VAL A 1 307 ? 10.206 2.952 16.727 1.00 97.00 307 VAL A CA 1
ATOM 2432 C C . VAL A 1 307 ? 11.446 3.770 16.397 1.00 97.00 307 VAL A C 1
ATOM 2434 O O . VAL A 1 307 ? 12.306 3.971 17.257 1.00 97.00 307 VAL A O 1
ATOM 2437 N N . ARG A 1 308 ? 11.561 4.244 15.154 1.00 95.81 308 ARG A N 1
ATOM 2438 C CA . ARG A 1 308 ? 12.746 4.971 14.669 1.00 95.81 308 ARG A CA 1
ATOM 2439 C C . ARG A 1 308 ? 12.374 6.342 14.105 1.00 95.81 308 ARG A C 1
ATOM 2441 O O . ARG A 1 308 ? 11.275 6.517 13.584 1.00 95.81 308 ARG A O 1
ATOM 2448 N N . PRO A 1 309 ? 13.277 7.335 14.159 1.00 94.44 309 PRO A N 1
ATOM 2449 C CA . PRO A 1 309 ? 13.053 8.589 13.459 1.00 94.44 309 PRO A CA 1
ATOM 2450 C C . PRO A 1 309 ? 13.153 8.372 11.945 1.00 94.44 309 PRO A C 1
ATOM 2452 O O . PRO A 1 309 ? 14.092 7.730 11.469 1.00 94.44 309 PRO A O 1
ATOM 2455 N N . THR A 1 310 ? 12.244 8.966 11.173 1.00 91.19 310 THR A N 1
ATOM 2456 C CA . THR A 1 310 ? 12.375 9.008 9.709 1.00 91.19 310 THR A CA 1
ATOM 2457 C C . THR A 1 310 ? 13.666 9.739 9.328 1.00 91.19 310 THR A C 1
ATOM 2459 O O . THR A 1 310 ? 13.903 10.889 9.741 1.00 91.19 310 THR A O 1
ATOM 2462 N N . ALA A 1 311 ? 14.510 9.078 8.533 1.00 85.88 311 ALA A N 1
ATOM 2463 C CA . ALA A 1 311 ? 15.765 9.644 8.049 1.00 85.88 311 ALA A CA 1
ATOM 2464 C C . ALA A 1 311 ? 15.507 10.922 7.235 1.00 85.88 311 ALA A C 1
ATOM 2466 O O . ALA A 1 311 ? 14.515 11.009 6.515 1.00 85.88 311 ALA A O 1
ATOM 2467 N N . SER A 1 312 ? 16.387 11.923 7.346 1.00 82.25 312 SER A N 1
ATOM 2468 C CA . SER A 1 312 ? 16.189 13.256 6.747 1.00 82.25 312 SER A CA 1
ATOM 2469 C C . SER A 1 312 ? 15.884 13.208 5.248 1.00 82.25 312 SER A C 1
ATOM 2471 O O . SER A 1 312 ? 14.972 13.896 4.797 1.00 82.25 312 SER A O 1
ATOM 2473 N N . PHE A 1 313 ? 16.587 12.352 4.503 1.00 76.00 313 PHE A N 1
ATOM 2474 C CA . PHE A 1 313 ? 16.415 12.188 3.060 1.00 76.00 313 PHE A CA 1
ATOM 2475 C C . PHE A 1 313 ? 15.052 11.588 2.659 1.00 76.00 313 PHE A C 1
ATOM 2477 O O . PHE A 1 313 ? 14.641 11.762 1.517 1.00 76.00 313 PHE A O 1
ATOM 2484 N N . LEU A 1 314 ? 14.325 10.947 3.586 1.00 78.31 314 LEU A N 1
ATOM 2485 C CA . LEU A 1 314 ? 12.997 10.353 3.357 1.00 78.31 314 LEU A CA 1
ATOM 2486 C C . LEU A 1 314 ? 11.832 11.256 3.768 1.00 78.31 314 LEU A C 1
ATOM 2488 O O . LEU A 1 314 ? 10.703 11.037 3.339 1.00 78.31 314 LEU A O 1
ATOM 2492 N N . ARG A 1 315 ? 12.069 12.289 4.584 1.00 82.56 315 ARG A N 1
ATOM 2493 C CA . ARG A 1 315 ? 10.986 13.118 5.154 1.00 82.56 315 ARG A CA 1
ATOM 2494 C C . ARG A 1 315 ? 10.178 13.879 4.102 1.00 82.56 315 ARG A C 1
ATOM 2496 O O . ARG A 1 315 ? 9.046 14.253 4.368 1.00 82.56 315 ARG A O 1
ATOM 2503 N N . ALA A 1 316 ? 10.761 14.126 2.929 1.00 72.06 316 ALA A N 1
ATOM 2504 C CA . ALA A 1 316 ? 10.085 14.808 1.826 1.00 72.06 316 ALA A CA 1
ATOM 2505 C C . ALA A 1 316 ? 9.125 13.895 1.044 1.00 72.06 316 ALA A C 1
ATOM 2507 O O . ALA A 1 316 ? 8.293 14.396 0.292 1.00 72.06 316 ALA A O 1
ATOM 2508 N N . THR A 1 317 ? 9.263 12.575 1.187 1.00 69.00 317 THR A N 1
ATOM 2509 C CA . THR A 1 317 ? 8.529 11.574 0.399 1.00 69.00 317 THR A CA 1
ATOM 2510 C C . THR A 1 317 ? 7.717 10.609 1.260 1.00 69.00 317 THR A C 1
ATOM 2512 O O . THR A 1 317 ? 6.924 9.850 0.716 1.00 69.00 317 THR A O 1
ATOM 2515 N N . MET A 1 318 ? 7.889 10.642 2.585 1.00 78.12 318 MET A N 1
ATOM 2516 C CA . MET A 1 318 ? 7.189 9.781 3.538 1.00 78.12 318 MET A CA 1
ATOM 2517 C C . MET A 1 318 ? 6.168 10.563 4.377 1.00 78.12 318 MET A C 1
ATOM 2519 O O . MET A 1 318 ? 6.393 11.737 4.686 1.00 78.12 318 MET A O 1
ATOM 2523 N N . PRO A 1 319 ? 5.059 9.923 4.790 1.00 82.88 319 PRO A N 1
ATOM 2524 C CA . PRO A 1 319 ? 4.108 10.516 5.728 1.00 82.88 319 PRO A CA 1
ATOM 2525 C C . PRO A 1 319 ? 4.718 10.719 7.130 1.00 82.88 319 PRO A C 1
ATOM 2527 O O . PRO A 1 319 ? 5.847 10.322 7.426 1.00 82.88 319 PRO A O 1
ATOM 2530 N N . LEU A 1 320 ? 3.955 11.353 8.030 1.00 85.44 320 LEU A N 1
ATOM 2531 C CA . LEU A 1 320 ? 4.394 11.614 9.410 1.00 85.44 320 LEU A CA 1
ATOM 2532 C C . LEU A 1 320 ? 4.635 10.337 10.231 1.00 85.44 320 LEU A C 1
ATOM 2534 O O . LEU A 1 320 ? 5.474 10.345 11.130 1.00 85.44 320 LEU A O 1
ATOM 2538 N N . GLY A 1 321 ? 3.926 9.256 9.908 1.00 88.94 321 GLY A N 1
ATOM 2539 C CA . GLY A 1 321 ? 4.162 7.917 10.434 1.00 88.94 321 GLY A CA 1
ATOM 2540 C C . GLY A 1 321 ? 4.083 6.898 9.303 1.00 88.94 321 GLY A C 1
ATOM 2541 O O . GLY A 1 321 ? 3.160 6.969 8.493 1.00 88.94 321 GLY A O 1
ATOM 2542 N N . HIS A 1 322 ? 5.051 5.989 9.231 1.00 89.19 322 HIS A N 1
ATOM 2543 C CA . HIS A 1 322 ? 5.106 4.932 8.224 1.00 89.19 322 HIS A CA 1
ATOM 2544 C C . HIS A 1 322 ? 5.648 3.642 8.832 1.00 89.19 322 HIS A C 1
ATOM 2546 O O . HIS A 1 322 ? 6.669 3.662 9.519 1.00 89.19 322 HIS A O 1
ATOM 2552 N N . PHE A 1 323 ? 4.987 2.522 8.562 1.00 92.88 323 PHE A N 1
ATOM 2553 C CA . PHE A 1 323 ? 5.446 1.212 8.992 1.00 92.88 323 PHE A CA 1
ATOM 2554 C C . PHE A 1 323 ? 6.191 0.476 7.883 1.00 92.88 323 PHE A C 1
ATOM 2556 O O . PHE A 1 323 ? 5.716 0.375 6.752 1.00 92.88 323 PHE A O 1
ATOM 2563 N N . GLU A 1 324 ? 7.330 -0.112 8.238 1.00 91.31 324 GLU A N 1
ATOM 2564 C CA . GLU A 1 324 ? 8.061 -1.032 7.379 1.00 91.31 324 GLU A CA 1
ATOM 2565 C C . GLU A 1 324 ? 8.274 -2.378 8.070 1.00 91.31 324 GLU A C 1
ATOM 2567 O O . GLU A 1 324 ? 8.723 -2.460 9.212 1.00 91.31 324 GLU A O 1
ATOM 2572 N N . GLN A 1 325 ? 8.005 -3.451 7.329 1.00 91.62 325 GLN A N 1
ATOM 2573 C CA . GLN A 1 325 ? 8.309 -4.817 7.733 1.00 91.62 325 GLN A CA 1
ATOM 2574 C C . GLN A 1 325 ? 9.543 -5.317 6.981 1.00 91.62 325 GLN A C 1
ATOM 2576 O O . GLN A 1 325 ? 9.672 -5.058 5.780 1.00 91.62 325 GLN A O 1
ATOM 2581 N N . THR A 1 326 ? 10.397 -6.109 7.645 1.00 91.44 326 THR A N 1
ATOM 2582 C CA . THR A 1 326 ? 11.459 -6.870 6.970 1.00 91.44 326 THR A CA 1
ATOM 2583 C C . THR A 1 326 ? 10.911 -7.547 5.707 1.00 91.44 326 THR A C 1
ATOM 2585 O O . THR A 1 326 ? 9.881 -8.228 5.782 1.00 91.44 326 THR A O 1
ATOM 2588 N N . PRO A 1 327 ? 11.608 -7.442 4.560 1.00 93.44 327 PRO A N 1
ATOM 2589 C CA . PRO A 1 327 ? 11.146 -8.044 3.320 1.00 93.44 327 PRO A CA 1
ATOM 2590 C C . PRO A 1 327 ? 10.849 -9.551 3.440 1.00 93.44 327 PRO A C 1
ATOM 2592 O O . PRO A 1 327 ? 11.553 -10.274 4.159 1.00 93.44 327 PRO A O 1
ATOM 2595 N N . PRO A 1 328 ? 9.834 -10.062 2.723 1.00 93.38 328 PRO A N 1
ATOM 2596 C CA . PRO A 1 328 ? 9.335 -11.428 2.886 1.00 93.38 328 PRO A CA 1
ATOM 2597 C C . PRO A 1 328 ? 10.347 -12.522 2.511 1.00 93.38 328 PRO A C 1
ATOM 2599 O O . PRO A 1 328 ? 10.259 -13.632 3.040 1.00 93.38 328 PRO A O 1
ATOM 2602 N N . PHE A 1 329 ? 11.306 -12.225 1.629 1.00 95.00 329 PHE A N 1
ATOM 2603 C CA . PHE A 1 329 ? 12.386 -13.138 1.234 1.00 95.00 329 PHE A CA 1
ATOM 2604 C C . PHE A 1 329 ? 13.743 -12.770 1.841 1.00 95.00 329 PHE A C 1
ATOM 2606 O O . PHE A 1 329 ? 14.721 -13.472 1.594 1.00 95.00 329 PHE A O 1
ATOM 2613 N N . SER A 1 330 ? 13.810 -11.718 2.669 1.00 92.50 330 SER A N 1
ATOM 2614 C CA . SER A 1 330 ? 15.039 -11.401 3.398 1.00 92.50 330 SER A CA 1
ATOM 2615 C C . SER A 1 330 ? 15.387 -12.541 4.368 1.00 92.50 330 SER A C 1
ATOM 2617 O O . SER A 1 330 ? 14.499 -12.989 5.112 1.00 92.50 330 SER A O 1
ATOM 2619 N N . PRO A 1 331 ? 16.666 -12.963 4.435 1.00 86.38 331 PRO A N 1
ATOM 2620 C CA . PRO A 1 331 ? 17.122 -13.988 5.370 1.00 86.38 331 PRO A CA 1
ATOM 2621 C C . PRO A 1 331 ? 17.209 -13.484 6.820 1.00 86.38 331 PRO A C 1
ATOM 2623 O O . PRO A 1 331 ? 17.504 -14.273 7.712 1.00 86.38 331 PRO A O 1
ATOM 2626 N N . THR A 1 332 ? 16.985 -12.189 7.069 1.00 81.12 332 THR A N 1
ATOM 2627 C CA . THR A 1 332 ? 17.071 -11.589 8.407 1.00 81.12 332 THR A CA 1
ATOM 2628 C C . THR A 1 332 ? 15.836 -11.852 9.266 1.00 81.12 332 THR A C 1
ATOM 2630 O O . THR A 1 332 ? 14.741 -12.146 8.759 1.00 81.12 332 THR A O 1
ATOM 2633 N N . ASP A 1 333 ? 16.010 -11.627 10.571 1.00 76.12 333 ASP A N 1
ATOM 2634 C CA . ASP A 1 333 ? 14.941 -11.607 11.566 1.00 76.12 333 ASP A CA 1
ATOM 2635 C C . ASP A 1 333 ? 13.792 -10.670 11.164 1.00 76.12 333 ASP A C 1
ATOM 2637 O O . ASP A 1 333 ? 13.935 -9.731 10.365 1.00 76.12 333 ASP A O 1
ATOM 2641 N N . ASN A 1 334 ? 12.612 -10.950 11.711 1.00 84.94 334 A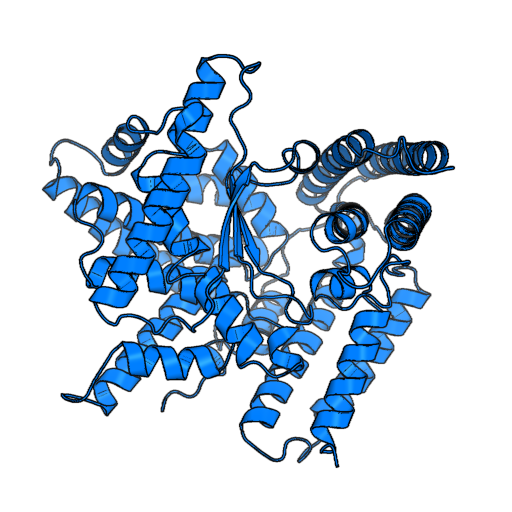SN A N 1
ATOM 2642 C CA . ASN A 1 334 ? 11.377 -10.266 11.360 1.00 84.94 334 ASN A CA 1
ATOM 2643 C C . ASN A 1 334 ? 11.216 -8.922 12.097 1.00 84.94 334 ASN A C 1
ATOM 2645 O O . ASN A 1 334 ? 10.257 -8.713 12.833 1.00 84.94 334 ASN A O 1
ATOM 2649 N N . LEU A 1 335 ? 12.159 -8.008 11.877 1.00 91.25 335 LEU A N 1
ATOM 2650 C CA . LEU A 1 335 ? 12.085 -6.638 12.369 1.00 91.25 335 LEU A CA 1
ATOM 2651 C C . LEU A 1 335 ? 10.898 -5.882 11.742 1.00 91.25 335 LEU A C 1
ATOM 2653 O O . LEU A 1 335 ? 10.806 -5.752 10.520 1.00 91.25 335 LEU A O 1
ATOM 2657 N N . GLY A 1 336 ? 10.008 -5.364 12.584 1.00 94.00 336 GLY A N 1
ATOM 2658 C CA . GLY A 1 336 ? 9.061 -4.309 12.224 1.00 94.00 336 GLY A CA 1
ATOM 2659 C C . GLY A 1 336 ? 9.562 -2.958 12.716 1.00 94.00 336 GLY A C 1
ATOM 2660 O O . GLY A 1 336 ? 10.007 -2.843 13.857 1.00 94.00 336 GLY A O 1
ATOM 2661 N N . VAL A 1 337 ? 9.486 -1.929 11.878 1.00 94.75 337 VAL A N 1
ATOM 2662 C CA . VAL A 1 337 ? 9.883 -0.570 12.248 1.00 94.75 337 VAL A CA 1
ATOM 2663 C C . VAL A 1 337 ? 8.738 0.391 11.990 1.00 94.75 337 VAL A C 1
ATOM 2665 O O . VAL A 1 337 ? 8.298 0.549 10.854 1.00 94.75 337 VAL A O 1
ATOM 2668 N N . LEU A 1 338 ? 8.298 1.086 13.035 1.00 95.94 338 LEU A N 1
ATOM 2669 C CA . LEU A 1 338 ? 7.444 2.257 12.894 1.00 95.94 338 LEU A CA 1
ATOM 2670 C C . LEU A 1 338 ? 8.324 3.510 12.819 1.00 95.94 338 LEU A C 1
ATOM 2672 O O . LEU A 1 338 ? 8.909 3.945 13.814 1.00 95.94 338 LEU A O 1
ATOM 2676 N N . TYR A 1 339 ? 8.435 4.083 11.625 1.00 94.81 339 TYR A N 1
ATOM 2677 C CA . TYR A 1 339 ? 9.135 5.337 11.395 1.00 94.81 339 TYR A CA 1
ATOM 2678 C C . TYR A 1 339 ? 8.226 6.519 11.708 1.00 94.81 339 TYR A C 1
ATOM 2680 O O . TYR A 1 339 ? 7.149 6.647 11.130 1.00 94.81 339 TYR A O 1
ATOM 2688 N N . ILE A 1 340 ? 8.679 7.400 12.598 1.00 95.56 340 ILE A N 1
ATOM 2689 C CA . ILE A 1 340 ? 7.986 8.642 12.946 1.00 95.56 340 ILE A CA 1
ATOM 2690 C C . ILE A 1 340 ? 8.847 9.820 12.514 1.00 95.56 340 ILE A C 1
ATOM 2692 O O . ILE A 1 340 ? 10.017 9.925 12.893 1.00 95.56 340 ILE A O 1
ATOM 2696 N N . THR A 1 341 ? 8.274 10.720 11.720 1.00 93.44 341 THR A N 1
ATOM 2697 C CA . THR A 1 341 ? 8.973 11.907 11.227 1.00 93.44 341 THR A CA 1
ATOM 2698 C C . THR A 1 341 ? 9.133 12.915 12.367 1.00 93.44 341 THR A C 1
ATOM 2700 O O . THR A 1 341 ? 8.134 13.446 12.849 1.00 93.44 341 THR A O 1
ATOM 2703 N N . PRO A 1 342 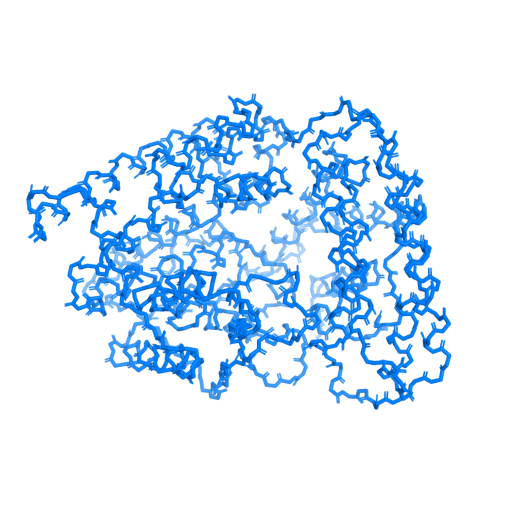? 10.369 13.209 12.821 1.00 92.31 342 PRO A N 1
ATOM 2704 C CA . PRO A 1 342 ? 10.571 14.158 13.909 1.00 92.31 342 PRO A CA 1
ATOM 2705 C C . PRO A 1 342 ? 10.153 15.572 13.502 1.00 92.31 342 PRO A C 1
ATOM 2707 O O . PRO A 1 342 ? 10.362 15.979 12.356 1.00 92.31 342 PRO A O 1
ATOM 2710 N N . ILE A 1 343 ? 9.639 16.344 14.460 1.00 92.38 343 ILE A N 1
ATOM 2711 C CA . ILE A 1 343 ? 9.273 17.744 14.230 1.00 92.38 343 ILE A CA 1
ATOM 2712 C C . ILE A 1 343 ? 10.540 18.585 14.088 1.00 92.38 343 ILE A C 1
ATOM 2714 O O . ILE A 1 343 ? 11.370 18.635 15.000 1.00 92.38 343 ILE A O 1
ATOM 2718 N N . ASP A 1 344 ? 10.684 19.243 12.938 1.00 90.06 344 ASP A N 1
ATOM 2719 C CA . ASP A 1 344 ? 11.819 20.114 12.654 1.00 90.06 344 ASP A CA 1
ATOM 2720 C C . ASP A 1 344 ? 11.740 21.386 13.522 1.00 90.06 344 ASP A C 1
ATOM 2722 O O . ASP A 1 344 ? 10.799 22.174 13.378 1.00 90.06 344 ASP A O 1
ATOM 2726 N N . PRO A 1 345 ? 12.717 21.617 14.420 1.00 91.75 345 PRO A N 1
ATOM 2727 C CA . PRO A 1 345 ? 12.695 22.769 15.315 1.00 91.75 345 PRO A CA 1
ATOM 2728 C C . PRO A 1 345 ? 12.948 24.109 14.635 1.00 91.75 345 PRO A C 1
ATOM 2730 O O . PRO A 1 345 ? 12.790 25.145 15.277 1.00 91.75 345 PRO A O 1
ATOM 2733 N N . THR A 1 346 ? 13.373 24.103 13.373 1.00 93.31 346 THR A N 1
ATOM 2734 C CA . THR A 1 346 ? 13.576 25.323 12.586 1.00 93.31 346 THR A CA 1
ATOM 2735 C C . THR A 1 346 ? 12.275 25.853 11.982 1.00 93.31 346 THR A C 1
ATOM 2737 O O . THR A 1 346 ? 12.230 27.001 11.537 1.00 93.31 346 THR A O 1
ATOM 2740 N N . LEU A 1 347 ? 11.201 25.053 11.995 1.00 91.81 347 LEU A N 1
ATOM 2741 C CA . LEU A 1 347 ? 9.883 25.483 11.538 1.00 91.81 347 LEU A CA 1
ATOM 2742 C C . LEU A 1 347 ? 9.286 26.550 12.470 1.00 91.81 347 LEU A C 1
ATOM 2744 O O . LEU A 1 347 ? 9.569 26.547 13.669 1.00 91.81 347 LEU A O 1
ATOM 2748 N N . PRO A 1 348 ? 8.397 27.428 11.967 1.00 96.38 348 PRO A N 1
ATOM 2749 C CA . PRO A 1 348 ? 7.632 28.333 12.821 1.00 96.38 348 PRO A CA 1
ATOM 2750 C C . PRO A 1 348 ? 6.884 27.571 13.920 1.00 96.38 348 PRO A C 1
ATOM 2752 O O . PRO A 1 348 ? 6.336 26.501 13.658 1.00 96.38 348 PRO A O 1
ATOM 2755 N N . GLU A 1 349 ? 6.804 28.137 15.126 1.00 94.12 349 GLU A N 1
ATOM 2756 C CA . GLU A 1 349 ? 6.158 27.489 16.279 1.00 94.12 349 GLU A CA 1
ATOM 2757 C C . GLU A 1 349 ? 4.723 27.039 15.968 1.00 94.12 349 GLU A C 1
ATOM 2759 O O . GLU A 1 349 ? 4.344 25.918 16.289 1.00 94.12 349 GLU A O 1
ATOM 2764 N N . SER A 1 350 ? 3.954 27.850 15.235 1.00 92.94 350 SER A N 1
ATOM 2765 C CA . SER A 1 350 ? 2.605 27.487 14.785 1.00 92.94 350 SER A CA 1
ATOM 2766 C C . SER A 1 350 ? 2.573 26.216 13.930 1.00 92.94 350 SER A C 1
ATOM 2768 O O . SER A 1 350 ? 1.680 25.390 14.091 1.00 92.94 350 SER A O 1
ATOM 2770 N N . ARG A 1 351 ? 3.568 26.018 13.055 1.00 92.31 351 ARG A N 1
ATOM 2771 C CA . ARG A 1 351 ? 3.701 24.801 12.243 1.00 92.31 351 ARG A CA 1
ATOM 2772 C C . ARG A 1 351 ? 4.161 23.612 13.072 1.00 92.31 351 ARG A C 1
ATOM 2774 O O . ARG A 1 351 ? 3.707 22.504 12.813 1.00 92.31 351 ARG A O 1
ATOM 2781 N N . GLN A 1 352 ? 5.025 23.826 14.062 1.00 93.12 352 GLN A N 1
ATOM 2782 C CA . GLN A 1 352 ? 5.405 22.764 14.993 1.00 93.12 352 GLN A CA 1
ATOM 2783 C C . GLN A 1 352 ? 4.185 22.273 15.784 1.00 93.12 352 GLN A C 1
ATOM 2785 O O . GLN A 1 352 ? 3.966 21.068 15.857 1.00 93.12 352 GLN A O 1
ATOM 2790 N N . GLN A 1 353 ? 3.361 23.189 16.304 1.00 92.62 353 GLN A N 1
ATOM 2791 C CA . GLN A 1 353 ? 2.135 22.842 17.032 1.00 92.62 353 GLN A CA 1
ATOM 2792 C C . GLN A 1 353 ? 1.112 22.127 16.145 1.00 92.62 353 GLN A C 1
ATOM 2794 O O . GLN A 1 353 ? 0.525 21.139 16.569 1.00 92.62 353 GLN A O 1
ATOM 2799 N N . GLU A 1 354 ? 0.935 22.561 14.896 1.00 90.88 354 GLU A N 1
ATOM 2800 C CA . GLU A 1 354 ? 0.059 21.870 13.941 1.00 90.88 354 GLU A CA 1
ATOM 2801 C C . GLU A 1 354 ? 0.517 20.433 13.652 1.00 90.88 354 GLU A C 1
ATOM 2803 O O . GLU A 1 354 ? -0.298 19.517 13.597 1.00 90.88 354 GLU A O 1
ATOM 2808 N N . LEU A 1 355 ? 1.823 20.209 13.482 1.00 91.62 355 LEU A N 1
ATOM 2809 C CA . LEU A 1 355 ? 2.344 18.861 13.256 1.00 91.62 355 LEU A CA 1
ATOM 2810 C C . LEU A 1 355 ? 2.233 17.995 14.517 1.00 91.62 355 LEU A C 1
ATOM 2812 O O . LEU A 1 355 ? 1.878 16.825 14.423 1.00 91.62 355 LEU A O 1
ATOM 2816 N N . LEU A 1 356 ? 2.496 18.559 15.699 1.00 94.19 356 LEU A N 1
ATOM 2817 C CA . LEU A 1 356 ? 2.333 17.847 16.967 1.00 94.19 356 LEU A CA 1
ATOM 2818 C C . LEU A 1 356 ? 0.868 17.495 17.249 1.00 94.19 356 LEU A C 1
ATOM 2820 O O . LEU A 1 356 ? 0.600 16.397 17.731 1.00 94.19 356 LEU A O 1
ATOM 2824 N N . SER A 1 357 ? -0.083 18.362 16.902 1.00 92.81 357 SER A N 1
ATOM 2825 C CA . SER A 1 357 ? -1.513 18.094 17.098 1.00 92.81 357 SER A CA 1
ATOM 2826 C C . SER A 1 357 ? -2.024 16.952 16.210 1.00 92.81 357 SER A C 1
ATOM 2828 O O . SER A 1 357 ? -2.920 16.206 16.613 1.00 92.81 357 SER A O 1
ATOM 2830 N N . ALA A 1 358 ? -1.399 16.726 15.047 1.00 89.56 358 ALA A N 1
ATOM 2831 C CA . ALA A 1 358 ? -1.627 15.530 14.231 1.00 89.56 358 ALA A CA 1
ATOM 2832 C C . ALA A 1 358 ? -1.144 14.231 14.916 1.00 89.56 358 ALA A C 1
ATOM 2834 O O . ALA A 1 358 ? -1.626 13.148 14.585 1.00 89.56 358 ALA A O 1
ATOM 2835 N N . HIS A 1 359 ? -0.243 14.343 15.899 1.00 93.75 359 HIS A N 1
ATOM 2836 C CA . HIS A 1 359 ? 0.238 13.265 16.767 1.00 93.75 359 HIS A CA 1
ATOM 2837 C C . HIS A 1 359 ? -0.425 13.278 18.155 1.00 93.75 359 HIS A C 1
ATOM 2839 O O . HIS A 1 359 ? 0.185 12.842 19.131 1.00 93.75 359 HIS A O 1
ATOM 2845 N N . CYS A 1 360 ? -1.661 13.766 18.294 1.00 93.56 360 CYS A N 1
ATOM 2846 C CA . CYS A 1 360 ? -2.363 13.698 19.576 1.00 93.56 360 CYS A CA 1
ATOM 2847 C C . CYS A 1 360 ? -2.466 12.262 20.115 1.00 93.56 360 CYS A C 1
ATOM 2849 O O . CYS A 1 360 ? -2.453 11.294 19.352 1.00 93.56 360 CYS A O 1
ATOM 2851 N N . PHE A 1 361 ? -2.571 12.090 21.435 1.00 93.69 361 PHE A N 1
ATOM 2852 C CA . PHE A 1 361 ? -2.477 10.762 22.063 1.00 93.69 361 PHE A CA 1
ATOM 2853 C C . PHE A 1 361 ? -3.522 9.762 21.539 1.00 93.69 361 PHE A C 1
ATOM 2855 O O . PHE A 1 361 ? -3.251 8.565 21.438 1.00 93.69 361 PHE A O 1
ATOM 2862 N N . THR A 1 362 ? -4.711 10.241 21.165 1.00 91.12 362 THR A N 1
ATOM 2863 C CA . THR A 1 362 ? -5.755 9.432 20.516 1.00 91.12 362 THR A CA 1
ATOM 2864 C C . THR A 1 362 ? -5.333 8.967 19.120 1.00 91.12 362 THR A C 1
ATOM 2866 O O . THR A 1 362 ? -5.540 7.802 18.781 1.00 91.12 362 THR A O 1
ATOM 2869 N N . ALA A 1 363 ? -4.696 9.838 18.331 1.00 90.44 363 ALA A N 1
ATOM 2870 C CA . ALA A 1 363 ? -4.158 9.496 17.016 1.00 90.44 363 ALA A CA 1
ATOM 2871 C C . ALA A 1 363 ? -2.998 8.503 17.118 1.00 90.44 363 ALA A C 1
ATOM 2873 O O . ALA A 1 363 ? -2.999 7.502 16.405 1.00 90.44 363 ALA A O 1
ATOM 2874 N N . VAL A 1 364 ? -2.048 8.747 18.029 1.00 93.62 364 VAL A N 1
ATOM 2875 C CA . VAL A 1 364 ? -0.898 7.860 18.274 1.00 93.62 364 VAL A CA 1
ATOM 2876 C C . VAL A 1 364 ? -1.377 6.454 18.588 1.00 93.62 364 VAL A C 1
ATOM 2878 O O . VAL A 1 364 ? -0.954 5.504 17.938 1.00 93.62 364 VAL A O 1
ATOM 2881 N N . ARG A 1 365 ? -2.319 6.321 19.523 1.00 92.00 365 ARG A N 1
ATOM 2882 C CA . ARG A 1 365 ? -2.854 5.018 19.908 1.00 92.00 365 ARG A CA 1
ATOM 2883 C C . ARG A 1 365 ? -3.556 4.307 18.753 1.00 92.00 365 ARG A C 1
ATOM 2885 O O . ARG A 1 365 ? -3.293 3.129 18.543 1.00 92.00 365 ARG A O 1
ATOM 2892 N N . ALA A 1 366 ? -4.384 5.003 17.971 1.00 89.62 366 ALA A N 1
ATOM 2893 C CA . ALA A 1 366 ? -5.017 4.413 16.788 1.00 89.62 366 ALA A CA 1
ATOM 2894 C C . ALA A 1 366 ? -3.982 3.939 15.747 1.00 89.62 366 ALA A C 1
ATOM 2896 O O . ALA A 1 366 ? -4.094 2.830 15.233 1.00 89.62 366 ALA A O 1
ATOM 2897 N N . ILE A 1 367 ? -2.944 4.743 15.487 1.00 91.62 367 ILE A N 1
ATOM 2898 C CA . ILE A 1 367 ? -1.847 4.381 14.577 1.00 91.62 367 ILE A CA 1
ATOM 2899 C C . ILE A 1 367 ? -1.092 3.160 15.105 1.00 91.62 367 ILE A C 1
ATOM 2901 O O . ILE A 1 367 ? -0.847 2.232 14.343 1.00 91.62 367 ILE A O 1
ATOM 2905 N N . CYS A 1 368 ? -0.757 3.110 16.398 1.00 93.81 368 CYS A N 1
ATOM 2906 C CA . CYS A 1 368 ? -0.047 1.964 16.965 1.00 93.81 368 CYS A CA 1
ATOM 2907 C C . CYS A 1 368 ? -0.842 0.663 16.790 1.00 93.81 368 CYS A C 1
ATOM 2909 O O . CYS A 1 368 ? -0.252 -0.348 16.419 1.00 93.81 368 CYS A O 1
ATOM 2911 N N . LEU A 1 369 ? -2.164 0.675 16.980 1.00 92.31 369 LEU A N 1
ATOM 2912 C CA . LEU A 1 369 ? -2.995 -0.516 16.758 1.00 92.31 369 LEU A CA 1
ATOM 2913 C C . LEU A 1 369 ? -2.987 -0.982 15.299 1.00 92.31 369 LEU A C 1
ATOM 2915 O O . LEU A 1 369 ? -2.873 -2.181 15.034 1.00 92.31 369 LEU A O 1
ATOM 2919 N N . HIS A 1 370 ? -3.104 -0.027 14.377 1.00 94.88 370 HIS A N 1
ATOM 2920 C CA . HIS A 1 370 ? -3.175 -0.274 12.941 1.00 94.88 370 HIS A CA 1
ATOM 2921 C C . HIS A 1 370 ? -1.844 -0.788 12.380 1.00 94.88 370 HIS A C 1
ATOM 2923 O O . HIS A 1 370 ? -1.792 -1.804 11.692 1.00 94.88 370 HIS A O 1
ATOM 2929 N N . GLU A 1 371 ? -0.750 -0.112 12.718 1.00 95.56 371 GLU A N 1
ATOM 2930 C CA . GLU A 1 371 ? 0.572 -0.357 12.142 1.00 95.56 371 GLU A CA 1
ATOM 2931 C C . GLU A 1 371 ? 1.337 -1.476 12.864 1.00 95.56 371 GLU A C 1
ATOM 2933 O O . GLU A 1 371 ? 2.163 -2.160 12.263 1.00 95.56 371 GLU A O 1
ATOM 2938 N N . THR A 1 372 ? 1.085 -1.681 14.162 1.00 94.88 372 THR A N 1
ATOM 2939 C CA . THR A 1 372 ? 1.909 -2.562 15.009 1.00 94.88 372 THR A CA 1
ATOM 2940 C C . THR A 1 372 ? 1.123 -3.788 15.485 1.00 94.88 372 THR A C 1
ATOM 2942 O O . THR A 1 372 ? 0.922 -4.727 14.712 1.00 94.88 372 THR A O 1
ATOM 2945 N N . PHE A 1 373 ? 0.659 -3.804 16.735 1.00 94.56 373 PHE A N 1
ATOM 2946 C CA . PHE A 1 373 ? -0.050 -4.916 17.354 1.00 94.56 373 PHE A CA 1
ATOM 2947 C C . PHE A 1 373 ? -1.520 -4.560 17.614 1.00 94.56 373 PHE A C 1
ATOM 2949 O O . PHE A 1 373 ? -1.785 -3.526 18.227 1.00 94.56 373 PHE A O 1
ATOM 2956 N N . PRO A 1 374 ? -2.481 -5.424 17.240 1.00 96.19 374 PRO A N 1
ATOM 2957 C CA . PRO A 1 374 ? -2.328 -6.659 16.464 1.00 96.19 374 PRO A CA 1
ATOM 2958 C C . PRO A 1 374 ? -2.308 -6.446 14.934 1.00 96.19 374 PRO A C 1
ATOM 2960 O O . PRO A 1 374 ? -2.431 -7.426 14.205 1.00 96.19 374 PRO A O 1
ATOM 2963 N N . GLY A 1 375 ? -2.180 -5.205 14.449 1.00 96.81 375 GLY A N 1
ATOM 2964 C CA . GLY A 1 375 ? -2.270 -4.821 13.035 1.00 96.81 375 GLY A CA 1
ATOM 2965 C C . GLY A 1 375 ? -1.126 -5.291 12.119 1.00 96.81 375 GLY A C 1
ATOM 2966 O O . GLY A 1 375 ? -0.800 -6.481 12.062 1.00 96.81 375 GLY A O 1
ATOM 2967 N N . HIS A 1 376 ? -0.575 -4.379 11.309 1.00 96.69 376 HIS A N 1
ATOM 2968 C CA . HIS A 1 376 ? 0.300 -4.729 10.182 1.00 96.69 376 HIS A CA 1
ATOM 2969 C C . HIS A 1 376 ? 1.550 -5.511 10.575 1.00 96.69 376 HIS A C 1
ATOM 2971 O O . HIS A 1 376 ? 1.862 -6.494 9.901 1.00 96.69 376 HIS A O 1
ATOM 2977 N N . HIS A 1 377 ? 2.247 -5.130 11.646 1.00 96.00 377 HIS A N 1
ATOM 2978 C CA . HIS A 1 377 ? 3.461 -5.834 12.057 1.00 96.00 377 HIS A CA 1
ATOM 2979 C C . HIS A 1 377 ? 3.210 -7.322 12.308 1.00 96.00 377 HIS A C 1
ATOM 2981 O O . HIS A 1 377 ? 3.867 -8.178 11.708 1.00 96.00 377 HIS A O 1
ATOM 2987 N N . LEU A 1 378 ? 2.209 -7.638 13.133 1.00 95.12 378 LEU A N 1
ATOM 2988 C CA . LEU A 1 378 ? 1.856 -9.019 13.444 1.00 95.12 378 LEU A CA 1
ATOM 2989 C C . LEU A 1 378 ? 1.383 -9.771 12.192 1.00 95.12 378 LEU A C 1
ATOM 2991 O O . LEU A 1 378 ? 1.810 -10.900 11.943 1.00 95.12 378 LEU A O 1
ATOM 2995 N N . GLN A 1 379 ? 0.537 -9.142 11.376 1.00 96.25 379 GLN A N 1
ATOM 2996 C CA . GLN A 1 379 ? -0.010 -9.748 10.161 1.00 96.25 379 GLN A CA 1
ATOM 2997 C C . GLN A 1 379 ? 1.078 -10.097 9.147 1.00 96.25 379 GLN A C 1
ATOM 2999 O O . GLN A 1 379 ? 1.141 -11.228 8.658 1.00 96.25 379 GLN A O 1
ATOM 3004 N N . LEU A 1 380 ? 1.944 -9.136 8.832 1.00 95.00 380 LEU A N 1
ATOM 3005 C CA . LEU A 1 380 ? 2.996 -9.300 7.837 1.00 95.00 380 LEU A CA 1
ATOM 3006 C C . LEU A 1 380 ? 4.093 -10.243 8.334 1.00 95.00 380 LEU A C 1
ATOM 3008 O O . LEU A 1 380 ? 4.657 -10.994 7.534 1.00 95.00 380 LEU A O 1
ATOM 3012 N N . TRP A 1 381 ? 4.341 -10.282 9.646 1.00 93.12 381 TRP A N 1
ATOM 3013 C CA . TRP A 1 381 ? 5.183 -11.312 10.243 1.00 93.12 381 TRP A CA 1
ATOM 3014 C C . TRP A 1 381 ? 4.631 -12.714 9.993 1.00 93.12 381 TRP A C 1
ATOM 3016 O O . TRP A 1 381 ? 5.332 -13.575 9.453 1.00 93.12 381 TRP A O 1
ATOM 3026 N N . ARG A 1 382 ? 3.360 -12.948 10.336 1.00 93.19 382 ARG A N 1
ATOM 3027 C CA . ARG A 1 382 ? 2.696 -14.239 10.109 1.00 93.19 382 ARG A CA 1
ATOM 3028 C C . ARG A 1 382 ? 2.715 -14.616 8.634 1.00 93.19 382 ARG A C 1
ATOM 3030 O O . ARG A 1 382 ? 3.089 -15.735 8.295 1.00 93.19 382 ARG A O 1
ATOM 3037 N N . ALA A 1 383 ? 2.450 -13.658 7.748 1.00 93.44 383 ALA A N 1
ATOM 3038 C CA . ALA A 1 383 ? 2.529 -13.865 6.307 1.00 93.44 383 ALA A CA 1
ATOM 3039 C C . ALA A 1 383 ? 3.933 -14.298 5.839 1.00 93.44 383 ALA A C 1
ATOM 3041 O O . ALA A 1 383 ? 4.031 -15.188 4.990 1.00 93.44 383 ALA A O 1
ATOM 3042 N N . LYS A 1 384 ? 5.010 -13.726 6.403 1.00 91.69 384 LYS A N 1
ATOM 3043 C CA . LYS A 1 384 ? 6.397 -14.144 6.128 1.00 91.69 384 LYS A CA 1
ATOM 3044 C C . LYS A 1 384 ? 6.676 -15.569 6.617 1.00 91.69 384 LYS A C 1
ATOM 3046 O O . LYS A 1 384 ? 7.374 -16.307 5.926 1.00 91.69 384 LYS A O 1
ATOM 3051 N N . LEU A 1 385 ? 6.157 -15.963 7.779 1.00 89.56 385 LEU A N 1
ATOM 3052 C CA . LEU A 1 385 ? 6.383 -17.300 8.342 1.00 89.56 385 LEU A CA 1
ATOM 3053 C C . LEU A 1 385 ? 5.592 -18.390 7.602 1.00 89.56 385 LEU A C 1
ATOM 3055 O O . LEU A 1 385 ? 6.142 -19.446 7.294 1.00 89.56 385 LEU A O 1
ATOM 3059 N N . GLU A 1 386 ? 4.323 -18.127 7.294 1.00 89.00 386 GLU A N 1
ATOM 3060 C CA . GLU A 1 386 ? 3.347 -19.154 6.894 1.00 89.00 386 GLU A CA 1
ATOM 3061 C C . GLU A 1 386 ? 3.015 -19.136 5.396 1.00 89.00 386 GLU A C 1
ATOM 3063 O O . GLU A 1 386 ? 2.515 -20.121 4.851 1.00 89.00 386 GLU A O 1
ATOM 3068 N N . GLY A 1 387 ? 3.292 -18.028 4.704 1.00 91.31 387 GLY A N 1
ATOM 3069 C CA . GLY A 1 387 ? 2.986 -17.884 3.283 1.00 91.31 387 GLY A CA 1
ATOM 3070 C C . GLY A 1 387 ? 3.879 -18.751 2.397 1.00 91.31 387 GLY A C 1
ATOM 3071 O O . GLY A 1 387 ? 5.083 -18.871 2.636 1.00 91.31 387 GLY A O 1
ATOM 3072 N N . SER A 1 388 ? 3.306 -19.293 1.322 1.00 96.00 388 SER A N 1
ATOM 3073 C CA . SER A 1 388 ? 4.074 -19.807 0.182 1.00 96.00 388 SER A CA 1
ATOM 3074 C C . SER A 1 388 ? 4.834 -18.664 -0.515 1.00 96.00 388 SER A C 1
ATOM 3076 O O . SER A 1 388 ? 4.498 -17.492 -0.314 1.00 96.00 388 SER A O 1
ATOM 3078 N N . PRO A 1 389 ? 5.824 -18.951 -1.382 1.00 96.81 389 PRO A N 1
ATOM 3079 C CA . PRO A 1 389 ? 6.492 -17.911 -2.165 1.00 96.81 389 PRO A CA 1
ATOM 3080 C C . PRO A 1 389 ? 5.523 -17.007 -2.948 1.00 96.81 389 PRO A C 1
ATOM 3082 O O . PRO A 1 389 ? 5.696 -15.791 -2.955 1.00 96.81 389 PRO A O 1
ATOM 3085 N N . ILE A 1 390 ? 4.457 -17.564 -3.533 1.00 97.81 390 ILE A N 1
ATOM 3086 C CA . ILE A 1 390 ? 3.443 -16.773 -4.249 1.00 97.81 390 ILE A CA 1
ATOM 3087 C C . ILE A 1 390 ? 2.730 -15.807 -3.296 1.00 97.81 390 ILE A C 1
ATOM 3089 O O . ILE A 1 390 ? 2.685 -14.610 -3.568 1.00 97.81 390 ILE A O 1
ATOM 3093 N N . ARG A 1 391 ? 2.238 -16.295 -2.149 1.00 96.88 391 ARG A N 1
ATOM 3094 C CA . ARG A 1 391 ? 1.495 -15.481 -1.166 1.00 96.88 391 ARG A CA 1
ATOM 3095 C C . ARG A 1 391 ? 2.363 -14.459 -0.428 1.00 96.88 391 ARG A C 1
ATOM 3097 O O . ARG A 1 391 ? 1.868 -13.431 0.019 1.00 96.88 391 ARG A O 1
ATOM 3104 N N . ARG A 1 392 ? 3.668 -14.719 -0.315 1.00 95.25 392 ARG A N 1
ATOM 3105 C CA . ARG A 1 392 ? 4.655 -13.765 0.216 1.00 95.25 392 ARG A CA 1
ATOM 3106 C C . ARG A 1 392 ? 4.898 -12.591 -0.732 1.00 95.25 392 ARG A C 1
ATOM 3108 O O . ARG A 1 392 ? 5.009 -11.450 -0.270 1.00 95.25 392 ARG A O 1
ATOM 3115 N N . GLN A 1 393 ? 5.003 -12.882 -2.031 1.00 96.88 393 GLN A N 1
ATOM 3116 C CA . GLN A 1 393 ? 5.242 -11.878 -3.066 1.00 96.88 393 GLN A CA 1
ATOM 3117 C C . GLN A 1 393 ? 3.987 -11.051 -3.350 1.00 96.88 393 GLN A C 1
ATOM 3119 O O . GLN A 1 393 ? 4.053 -9.825 -3.367 1.00 96.88 393 GLN A O 1
ATOM 3124 N N . PHE A 1 394 ? 2.857 -11.718 -3.563 1.00 97.00 394 PHE A N 1
ATOM 3125 C CA . PHE A 1 394 ? 1.622 -11.099 -4.023 1.00 97.00 394 PHE A CA 1
ATOM 3126 C C . PHE A 1 394 ? 0.606 -11.044 -2.888 1.00 97.00 394 PHE A C 1
ATOM 3128 O O . PHE A 1 394 ? -0.020 -12.045 -2.535 1.00 97.00 394 PHE A O 1
ATOM 3135 N N . ARG A 1 395 ? 0.477 -9.855 -2.296 1.00 95.31 395 ARG A N 1
ATOM 3136 C CA . ARG A 1 395 ? -0.378 -9.597 -1.136 1.00 95.31 395 ARG A CA 1
ATOM 3137 C C . ARG A 1 395 ? -1.598 -8.791 -1.563 1.00 95.31 395 ARG A C 1
ATOM 3139 O O . ARG A 1 395 ? -1.473 -7.780 -2.245 1.00 95.31 395 ARG A O 1
ATOM 3146 N N . SER A 1 396 ? -2.770 -9.204 -1.105 1.00 96.88 396 SER A N 1
ATOM 3147 C CA . SER A 1 396 ? -4.015 -8.471 -1.280 1.00 96.88 396 SER A CA 1
ATOM 3148 C C . SER A 1 396 ? -4.086 -7.298 -0.311 1.00 96.88 396 SER A C 1
ATOM 3150 O O . SER A 1 396 ? -4.074 -7.474 0.911 1.00 96.88 396 SER A O 1
ATOM 3152 N N . THR A 1 397 ? -4.248 -6.097 -0.861 1.00 95.56 397 THR A N 1
ATOM 3153 C CA . THR A 1 397 ? -4.515 -4.882 -0.084 1.00 95.56 397 THR A CA 1
ATOM 3154 C C . THR A 1 397 ? -5.825 -4.968 0.698 1.00 95.56 397 THR A C 1
ATOM 3156 O O . THR A 1 397 ? -5.924 -4.355 1.755 1.00 95.56 397 THR A O 1
ATOM 3159 N N . LEU A 1 398 ?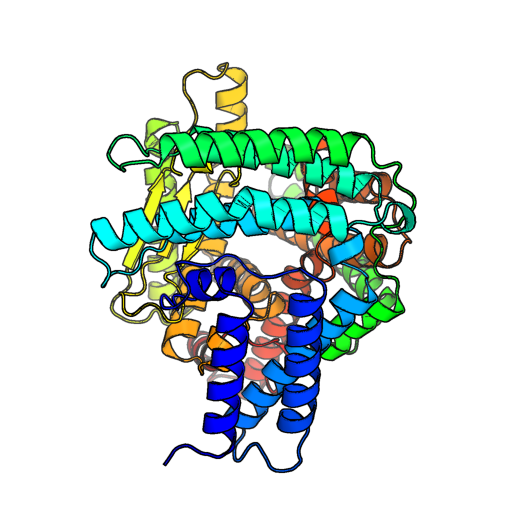 -6.812 -5.758 0.247 1.00 96.81 398 LEU A N 1
ATOM 3160 C CA . LEU A 1 398 ? -8.046 -6.001 1.008 1.00 96.81 398 LEU A CA 1
ATOM 3161 C C . LEU A 1 398 ? -7.739 -6.725 2.312 1.00 96.81 398 LEU A C 1
ATOM 3163 O O . LEU A 1 398 ? -8.254 -6.342 3.353 1.00 96.81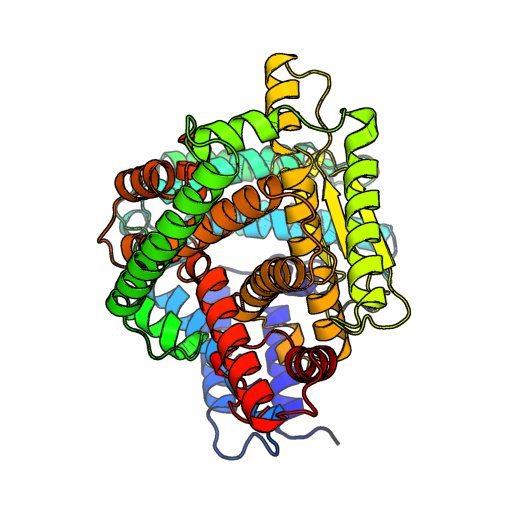 398 LEU A O 1
ATOM 3167 N N . TYR A 1 399 ? -6.893 -7.754 2.283 1.00 97.69 399 TYR A N 1
ATOM 3168 C CA . TYR A 1 399 ? -6.548 -8.463 3.511 1.00 97.69 399 TYR A CA 1
ATOM 3169 C C . TYR A 1 399 ? -5.694 -7.600 4.428 1.00 97.69 399 TYR A C 1
ATOM 3171 O O . TYR A 1 399 ? -5.991 -7.501 5.611 1.00 97.69 399 TYR A O 1
ATOM 3179 N N . VAL A 1 400 ? -4.639 -6.980 3.894 1.00 97.44 400 VAL A N 1
ATOM 3180 C CA . VAL A 1 400 ? -3.670 -6.223 4.703 1.00 97.44 400 VAL A CA 1
ATOM 3181 C C . VAL A 1 400 ? -4.351 -5.055 5.420 1.00 97.44 400 VAL A C 1
ATOM 3183 O O . VAL A 1 400 ? -4.254 -4.948 6.641 1.00 97.44 400 VAL A O 1
ATOM 3186 N N . GLU A 1 401 ? -5.094 -4.229 4.682 1.00 97.38 401 GLU A N 1
ATOM 3187 C CA . GLU A 1 401 ? -5.787 -3.057 5.234 1.00 97.38 401 GLU A CA 1
ATOM 3188 C C . GLU A 1 401 ? -7.047 -3.447 6.011 1.00 97.38 401 GLU A C 1
ATOM 3190 O O . GLU A 1 401 ? -7.368 -2.864 7.049 1.00 97.38 401 GLU A O 1
ATOM 3195 N N . GLY A 1 402 ? -7.760 -4.469 5.532 1.00 97.69 402 GLY A N 1
ATOM 3196 C CA . GLY A 1 402 ? -8.937 -5.000 6.204 1.00 97.69 402 GLY A CA 1
ATOM 3197 C C . GLY A 1 402 ? -8.618 -5.631 7.551 1.00 97.69 402 GLY A C 1
ATOM 3198 O O . GLY A 1 402 ? -9.388 -5.452 8.490 1.00 97.69 402 GLY A O 1
ATOM 3199 N N . TRP A 1 403 ? -7.484 -6.327 7.671 1.00 98.19 403 TRP A N 1
ATOM 3200 C CA . TRP A 1 403 ? -6.996 -6.874 8.936 1.00 98.19 403 TRP A CA 1
ATOM 3201 C C . TRP A 1 403 ? -6.703 -5.760 9.934 1.00 98.19 403 TRP A C 1
ATOM 3203 O O . TRP A 1 403 ? -7.206 -5.808 11.050 1.00 98.19 403 TRP A O 1
ATOM 3213 N N . ALA A 1 404 ? -5.939 -4.741 9.533 1.00 97.00 404 ALA A N 1
ATOM 3214 C CA . ALA A 1 404 ? -5.581 -3.648 10.429 1.00 97.00 404 ALA A CA 1
ATOM 3215 C C . ALA A 1 404 ? -6.825 -2.887 10.922 1.00 97.00 404 ALA A C 1
ATOM 3217 O O . ALA A 1 404 ? -6.971 -2.662 12.124 1.00 97.00 404 ALA A O 1
ATOM 3218 N N . LEU A 1 405 ? -7.783 -2.599 10.032 1.00 96.56 405 LEU A N 1
ATOM 3219 C CA . LEU A 1 405 ? -9.049 -1.972 10.425 1.00 96.56 405 LEU A CA 1
ATOM 3220 C C . LEU A 1 405 ? -9.925 -2.899 11.291 1.00 96.56 405 LEU A C 1
ATOM 3222 O O . LEU A 1 405 ? -10.555 -2.445 12.243 1.00 96.56 405 LEU A O 1
ATOM 3226 N N . TYR A 1 406 ? -9.953 -4.202 11.004 1.00 97.38 406 TYR A N 1
ATOM 3227 C CA . TYR A 1 406 ? -10.611 -5.191 11.861 1.00 97.38 406 TYR A CA 1
ATOM 3228 C C . TYR A 1 406 ? -9.984 -5.234 13.266 1.00 97.38 406 TYR A C 1
ATOM 3230 O O . TYR A 1 406 ? -10.701 -5.333 14.260 1.00 97.38 406 TYR A O 1
ATOM 3238 N N . CYS A 1 407 ? -8.660 -5.117 13.367 1.00 97.06 407 CYS A N 1
ATOM 3239 C CA . CYS A 1 407 ? -7.945 -5.077 14.637 1.00 97.06 407 CYS A CA 1
ATOM 3240 C C . CYS A 1 407 ? -8.291 -3.844 15.476 1.00 97.06 407 CYS A C 1
ATOM 3242 O O . CYS A 1 407 ? -8.384 -3.967 16.696 1.00 97.06 407 CYS A O 1
ATOM 3244 N N . GLU A 1 408 ? -8.530 -2.684 14.858 1.00 94.50 408 GLU A N 1
ATOM 3245 C CA . GLU A 1 408 ? -9.024 -1.501 15.577 1.00 94.50 408 GLU A CA 1
ATOM 3246 C C . GLU A 1 408 ? -10.358 -1.794 16.284 1.00 94.50 408 GLU A C 1
ATOM 3248 O O . GLU A 1 408 ? -10.535 -1.443 17.450 1.00 94.50 408 GLU A O 1
ATOM 3253 N N . GLU A 1 409 ? -11.275 -2.492 15.611 1.00 93.25 409 GLU A N 1
ATOM 3254 C CA . GLU A 1 409 ? -12.571 -2.888 16.179 1.00 93.25 409 GL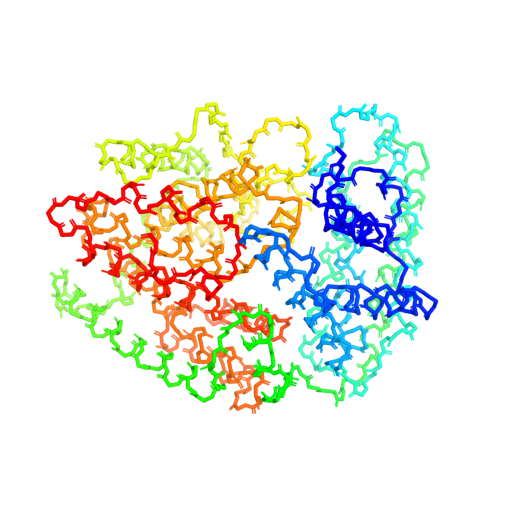U A CA 1
ATOM 3255 C C . GLU A 1 409 ? -12.454 -4.003 17.209 1.00 93.25 409 GLU A C 1
ATOM 3257 O O . GLU A 1 409 ? -13.099 -3.945 18.249 1.00 93.25 409 GLU A O 1
ATOM 3262 N N . LEU A 1 410 ? -11.601 -4.997 16.962 1.00 96.00 410 LEU A N 1
ATOM 3263 C CA . LEU A 1 410 ? -11.325 -6.062 17.923 1.00 96.00 410 LEU A CA 1
ATOM 3264 C C . LEU A 1 410 ? -10.814 -5.490 19.252 1.00 96.00 410 LEU A C 1
ATOM 3266 O O . LEU A 1 410 ? -11.218 -5.943 20.321 1.00 96.00 410 LEU A O 1
ATOM 3270 N N . MET A 1 411 ? -9.925 -4.498 19.190 1.00 95.19 411 MET A N 1
ATOM 3271 C CA . MET A 1 411 ? -9.366 -3.849 20.376 1.00 95.19 411 MET A CA 1
ATOM 3272 C C . MET A 1 411 ? -10.415 -2.992 21.095 1.00 95.19 411 MET A C 1
ATOM 3274 O O . MET A 1 411 ? -10.441 -2.977 22.326 1.00 95.19 411 MET A O 1
ATOM 3278 N N . GLU A 1 412 ? -11.320 -2.339 20.359 1.00 92.50 412 GLU A N 1
ATOM 3279 C CA . GLU A 1 412 ? -12.495 -1.674 20.939 1.00 92.50 412 GLU A CA 1
ATOM 3280 C C . GLU A 1 412 ? -13.402 -2.667 21.676 1.00 92.50 412 GLU A C 1
ATOM 3282 O O . GLU A 1 412 ? -13.698 -2.472 22.853 1.00 92.50 412 GLU A O 1
ATOM 3287 N N . GLU A 1 413 ? -13.795 -3.755 21.008 1.00 93.31 413 GLU A N 1
ATOM 3288 C CA . GLU A 1 413 ? -14.662 -4.809 21.551 1.00 93.31 413 GLU A CA 1
ATOM 3289 C C . GLU A 1 413 ? -14.069 -5.463 22.806 1.00 93.31 413 GLU A C 1
ATOM 3291 O O . GLU A 1 413 ? -14.802 -5.815 23.731 1.00 93.31 413 GLU A O 1
ATOM 3296 N N . ALA A 1 414 ? -12.744 -5.606 22.852 1.00 94.88 414 ALA A N 1
ATOM 3297 C CA . ALA A 1 414 ? -12.028 -6.166 23.990 1.00 94.88 414 ALA A CA 1
ATOM 3298 C C . ALA A 1 414 ? -11.854 -5.177 25.160 1.00 94.88 414 ALA A C 1
ATOM 3300 O O . ALA A 1 414 ? -11.444 -5.595 26.241 1.00 94.88 414 ALA A O 1
ATOM 3301 N N . GLY A 1 415 ? -12.173 -3.890 24.976 1.00 93.25 415 GLY A N 1
ATOM 3302 C CA . GLY A 1 415 ? -12.105 -2.868 26.025 1.00 93.25 415 GLY A CA 1
ATOM 3303 C C . GLY A 1 415 ? -10.776 -2.112 26.114 1.00 93.25 415 GLY A C 1
ATOM 3304 O O . GLY A 1 415 ? -10.480 -1.525 27.152 1.00 93.25 415 GLY A O 1
ATOM 3305 N N . PHE A 1 416 ? -9.964 -2.100 25.051 1.00 92.38 416 PHE A N 1
ATOM 3306 C CA . PHE A 1 416 ? -8.709 -1.335 25.020 1.00 92.38 416 PHE A CA 1
ATOM 3307 C C . PHE A 1 416 ? -8.937 0.185 24.992 1.00 92.38 416 PHE A C 1
ATOM 3309 O O . PHE A 1 416 ? -8.122 0.961 25.503 1.00 92.38 416 PHE A O 1
ATOM 3316 N N . PHE A 1 417 ? -10.042 0.626 24.386 1.00 88.19 417 PHE A N 1
ATOM 3317 C CA . PHE A 1 417 ? -10.456 2.025 24.401 1.00 88.19 417 PHE A CA 1
ATOM 3318 C C . PHE A 1 417 ? -11.202 2.327 25.701 1.00 88.19 417 PHE A C 1
ATOM 3320 O O . PHE A 1 417 ? -12.403 2.121 25.833 1.00 88.19 417 PHE A O 1
ATOM 3327 N N . ASP A 1 418 ? -10.446 2.828 26.670 1.00 82.25 418 ASP A N 1
ATOM 3328 C CA . ASP A 1 418 ? -10.868 3.098 28.045 1.00 82.25 418 ASP A CA 1
ATOM 3329 C C . ASP A 1 418 ? -11.672 4.396 28.224 1.00 82.25 418 ASP A C 1
ATOM 3331 O O . ASP A 1 418 ? -12.182 4.664 29.312 1.00 82.25 418 ASP A O 1
ATOM 3335 N N . THR A 1 419 ? -11.812 5.210 27.172 1.00 84.44 419 THR A N 1
ATOM 3336 C CA . THR A 1 419 ? -12.582 6.459 27.215 1.00 84.44 419 THR A CA 1
ATOM 3337 C C . THR A 1 419 ? -13.477 6.621 25.984 1.00 84.44 419 THR A C 1
ATOM 3339 O O . THR A 1 419 ? -13.037 6.330 24.868 1.00 84.44 419 THR A O 1
ATOM 3342 N N . PRO A 1 420 ? -14.693 7.184 26.137 1.00 83.88 420 PRO A N 1
ATOM 3343 C CA . PRO A 1 420 ? -15.577 7.499 25.010 1.00 83.88 420 PRO A CA 1
ATOM 3344 C C . PRO A 1 420 ? -14.929 8.370 23.919 1.00 83.88 420 PRO A C 1
ATOM 3346 O O . PRO A 1 420 ? -15.264 8.260 22.742 1.00 83.88 420 PRO A O 1
ATOM 3349 N N . ALA A 1 421 ? -13.979 9.228 24.300 1.00 79.38 421 ALA A N 1
ATOM 3350 C CA . ALA A 1 421 ? -13.240 10.092 23.385 1.00 79.38 421 ALA A CA 1
ATOM 3351 C C . ALA A 1 421 ? -12.426 9.307 22.339 1.00 79.38 421 ALA A C 1
ATOM 3353 O O . ALA A 1 421 ? -12.378 9.692 21.171 1.00 79.38 421 ALA A O 1
ATOM 3354 N N . LEU A 1 422 ? -11.818 8.188 22.737 1.00 82.88 422 LEU A N 1
ATOM 3355 C CA . LEU A 1 422 ? -11.077 7.318 21.818 1.00 82.88 422 LEU A CA 1
ATOM 3356 C C . LEU A 1 422 ? -12.005 6.611 20.845 1.00 82.88 422 LEU A C 1
ATOM 3358 O O . LEU A 1 422 ? -11.691 6.519 19.662 1.00 82.88 422 LEU A O 1
ATOM 3362 N N . SER A 1 423 ? -13.159 6.160 21.333 1.00 89.62 423 SER A N 1
ATOM 3363 C CA . SER A 1 423 ? -14.166 5.509 20.502 1.00 89.62 423 SER A CA 1
ATOM 3364 C C . SER A 1 423 ? -14.734 6.490 19.462 1.00 89.62 423 SER A C 1
ATOM 3366 O O . SER A 1 423 ? -14.947 6.106 18.316 1.00 89.62 423 SER A O 1
ATOM 3368 N N . ILE A 1 424 ? -14.867 7.792 19.772 1.00 91.81 424 ILE A N 1
ATOM 3369 C CA . ILE A 1 424 ? -15.155 8.816 18.744 1.00 91.81 424 ILE A CA 1
ATOM 3370 C C . ILE A 1 424 ? -14.049 8.880 17.686 1.00 91.81 424 ILE A C 1
ATOM 3372 O O . ILE A 1 424 ? -14.350 8.965 16.495 1.00 91.81 424 ILE A O 1
ATOM 3376 N N . TRP A 1 425 ? -12.777 8.848 18.091 1.00 89.69 425 TRP A N 1
ATOM 3377 C CA . TRP A 1 425 ? -11.658 8.899 17.148 1.00 89.69 425 TRP A CA 1
ATOM 3378 C C . TRP A 1 425 ? -11.633 7.680 16.215 1.00 89.69 425 TRP A C 1
ATOM 3380 O O . TRP A 1 425 ? -11.492 7.838 14.999 1.00 89.69 425 TRP A O 1
ATOM 3390 N N . GLN A 1 426 ? -11.841 6.479 16.765 1.00 89.88 426 GLN A N 1
ATOM 3391 C CA . GLN A 1 426 ? -12.013 5.244 15.995 1.00 89.88 426 GLN A CA 1
ATOM 3392 C C . GLN A 1 426 ? -13.158 5.402 14.995 1.00 89.88 426 GLN A C 1
ATOM 3394 O O . GLN A 1 426 ? -12.974 5.175 13.798 1.00 89.88 426 GLN A O 1
ATOM 3399 N N . LEU A 1 427 ? -14.330 5.848 15.459 1.00 92.50 427 LEU A N 1
ATOM 3400 C CA . LEU A 1 427 ? -15.519 5.930 14.614 1.00 92.50 427 LEU A CA 1
ATOM 3401 C C . LEU A 1 427 ? -15.342 6.954 13.495 1.00 92.50 427 LEU A C 1
ATOM 3403 O O . LEU A 1 427 ? -15.790 6.718 12.372 1.00 92.50 427 LEU A O 1
ATOM 3407 N N . LYS A 1 428 ? -14.637 8.060 13.760 1.00 92.50 428 LYS A N 1
ATOM 3408 C CA . LYS A 1 428 ? -14.232 9.028 12.735 1.00 92.50 428 LYS A CA 1
ATOM 3409 C C . LYS A 1 428 ? -13.325 8.374 11.692 1.00 92.50 428 LYS A C 1
ATOM 3411 O O . LYS A 1 428 ? -13.496 8.604 10.494 1.00 92.50 428 LYS A O 1
ATOM 3416 N N . ASN A 1 429 ? -12.347 7.576 12.115 1.00 91.81 429 ASN A N 1
ATOM 3417 C CA . ASN A 1 429 ? -11.468 6.871 11.186 1.00 91.81 429 ASN A CA 1
ATOM 3418 C C . ASN A 1 429 ? -12.242 5.848 10.349 1.00 91.81 429 ASN A C 1
ATOM 3420 O O . ASN A 1 429 ? -12.065 5.822 9.130 1.00 91.81 429 ASN A O 1
ATOM 3424 N N . SER A 1 430 ? -13.144 5.088 10.968 1.00 93.62 430 SER A N 1
ATOM 3425 C CA . SER A 1 430 ? -14.056 4.167 10.287 1.00 93.62 430 SER A CA 1
ATOM 3426 C C . SER A 1 430 ? -14.949 4.892 9.279 1.00 93.62 430 SER A C 1
ATOM 3428 O O . SER A 1 430 ? -15.090 4.426 8.149 1.00 93.62 430 SER A O 1
ATOM 3430 N N . MET A 1 431 ? -15.494 6.062 9.639 1.00 95.12 431 MET A N 1
ATOM 3431 C CA . MET A 1 431 ? -16.285 6.912 8.740 1.00 95.12 431 MET A CA 1
ATOM 3432 C C . MET A 1 431 ? -15.485 7.273 7.493 1.00 95.12 431 MET A C 1
ATOM 3434 O O . MET A 1 431 ? -15.959 7.099 6.374 1.00 95.12 431 MET A O 1
ATOM 3438 N N . TRP A 1 432 ? -14.242 7.719 7.668 1.00 94.88 432 TRP A N 1
ATOM 3439 C CA . TRP A 1 432 ? -13.369 8.019 6.540 1.00 94.88 432 TRP A CA 1
ATOM 3440 C C . TRP A 1 432 ? -13.169 6.795 5.630 1.00 94.88 432 TRP A C 1
ATOM 3442 O O . TRP A 1 432 ? -13.324 6.913 4.414 1.00 94.88 432 TRP A O 1
ATOM 3452 N N . ARG A 1 433 ? -12.911 5.603 6.190 1.00 95.81 433 ARG A N 1
ATOM 3453 C CA . ARG A 1 433 ? -12.762 4.367 5.394 1.00 95.81 433 ARG A CA 1
ATOM 3454 C C . ARG A 1 433 ? -14.066 3.934 4.711 1.00 95.81 433 ARG A C 1
ATOM 3456 O O . ARG A 1 433 ? -14.002 3.370 3.625 1.00 95.81 433 ARG A O 1
ATOM 3463 N N . ALA A 1 434 ? -15.233 4.233 5.282 1.00 96.12 434 ALA A N 1
ATOM 3464 C CA . ALA A 1 434 ? -16.519 4.006 4.618 1.00 96.12 434 ALA A CA 1
ATOM 3465 C C . ALA A 1 434 ? -16.713 4.946 3.419 1.00 96.12 434 ALA A C 1
ATOM 3467 O O . ALA A 1 434 ? -17.037 4.495 2.321 1.00 96.12 434 ALA A O 1
ATOM 3468 N N . VAL A 1 435 ? -16.444 6.244 3.604 1.00 97.50 435 VAL A N 1
ATOM 3469 C CA . VAL A 1 435 ? -16.557 7.256 2.540 1.00 97.50 435 VAL A CA 1
ATOM 3470 C C . VAL A 1 435 ? -15.592 6.952 1.388 1.00 97.50 435 VAL A C 1
ATOM 3472 O O . VAL A 1 435 ? -15.951 7.153 0.229 1.00 97.50 435 VAL A O 1
ATOM 3475 N N . ARG A 1 436 ? -14.410 6.381 1.667 1.00 97.88 436 ARG A N 1
ATOM 3476 C CA . ARG A 1 436 ? -13.472 5.913 0.631 1.00 97.88 436 ARG A CA 1
ATOM 3477 C C . ARG A 1 436 ? -14.104 4.950 -0.378 1.00 97.88 436 ARG A C 1
ATOM 3479 O O . ARG A 1 436 ? -13.748 5.047 -1.544 1.00 97.88 436 ARG A O 1
ATOM 3486 N N . MET A 1 437 ? -15.071 4.110 0.008 1.00 97.69 437 MET A N 1
ATOM 3487 C CA . MET A 1 437 ? -15.765 3.231 -0.950 1.00 97.69 437 MET A CA 1
ATOM 3488 C C . MET A 1 437 ? -16.566 4.019 -1.993 1.00 97.69 437 MET A C 1
ATOM 3490 O O . MET A 1 437 ? -16.545 3.683 -3.175 1.00 97.69 437 MET A O 1
ATOM 3494 N N . MET A 1 438 ? -17.228 5.103 -1.573 1.00 98.00 438 MET A N 1
ATOM 3495 C CA . MET A 1 438 ? -17.965 6.001 -2.471 1.00 98.00 438 MET A CA 1
ATOM 3496 C C . MET A 1 438 ? -17.018 6.788 -3.384 1.00 98.00 438 MET A C 1
ATOM 3498 O O . MET A 1 438 ? -17.320 7.001 -4.557 1.00 98.00 438 MET A O 1
ATOM 3502 N N . LEU A 1 439 ? -15.879 7.228 -2.842 1.00 98.19 439 LEU A N 1
ATOM 3503 C CA . LEU A 1 439 ? -14.878 8.010 -3.570 1.00 98.19 439 LEU A CA 1
ATOM 3504 C C . LEU A 1 439 ? -14.179 7.180 -4.636 1.00 98.19 439 LEU A C 1
ATOM 3506 O O . LEU A 1 439 ? -14.061 7.633 -5.764 1.00 98.19 439 LEU A O 1
ATOM 3510 N N . ASP A 1 440 ? -13.750 5.974 -4.284 1.00 98.00 440 ASP A N 1
ATOM 3511 C CA . ASP A 1 440 ? -13.028 5.061 -5.166 1.00 98.00 440 ASP A CA 1
ATOM 3512 C C . ASP A 1 440 ? -13.854 4.747 -6.416 1.00 98.00 440 ASP A C 1
ATOM 3514 O O . ASP A 1 440 ? -13.475 5.093 -7.534 1.00 98.00 440 ASP A O 1
ATOM 3518 N N . THR A 1 441 ? -15.067 4.220 -6.224 1.00 97.31 441 THR A N 1
ATOM 3519 C CA . THR A 1 441 ? -15.975 3.942 -7.341 1.00 97.31 441 THR A CA 1
ATOM 3520 C C . THR A 1 441 ? -16.394 5.224 -8.066 1.00 97.31 441 THR A C 1
ATOM 3522 O O . THR A 1 441 ? -16.398 5.263 -9.294 1.00 97.31 441 THR A O 1
ATOM 3525 N N . GLY A 1 442 ? -16.678 6.318 -7.351 1.00 98.06 442 GLY A N 1
ATOM 3526 C CA . GLY A 1 442 ? -17.105 7.574 -7.964 1.00 98.06 442 GLY A CA 1
ATOM 3527 C C . GLY A 1 442 ? -16.035 8.197 -8.864 1.00 98.06 442 GLY A C 1
ATOM 3528 O O . GLY A 1 442 ? -16.335 8.587 -9.992 1.00 98.06 442 GLY A O 1
ATOM 3529 N N . LEU A 1 443 ? -14.783 8.240 -8.405 1.00 98.50 443 LEU A N 1
ATOM 3530 C CA . LEU A 1 443 ? -13.640 8.735 -9.175 1.00 98.50 443 LEU A CA 1
ATOM 3531 C C . LEU A 1 443 ? -13.355 7.821 -10.372 1.00 98.50 443 LEU A C 1
ATOM 3533 O O . LEU A 1 443 ? -13.247 8.290 -11.506 1.00 98.50 443 LEU A O 1
ATOM 3537 N N . HIS A 1 444 ? -13.282 6.508 -10.154 1.00 98.25 444 HIS A N 1
ATOM 3538 C CA . HIS A 1 444 ? -12.859 5.574 -11.196 1.00 98.25 444 HIS A CA 1
ATOM 3539 C C . HIS A 1 444 ? -13.936 5.250 -12.237 1.00 98.25 444 HIS A C 1
ATOM 3541 O O . HIS A 1 444 ? -13.592 4.870 -13.357 1.00 98.25 444 HIS A O 1
ATOM 3547 N N . THR A 1 445 ? -15.215 5.474 -11.929 1.00 97.25 445 THR A N 1
ATOM 3548 C CA . THR A 1 445 ? -16.320 5.405 -12.904 1.00 97.25 445 THR A CA 1
ATOM 3549 C C . THR A 1 445 ? -16.624 6.748 -13.577 1.00 97.25 445 THR A C 1
ATOM 3551 O O . THR A 1 445 ? -17.476 6.802 -14.462 1.00 97.25 445 THR A O 1
ATOM 3554 N N . GLY A 1 446 ? -15.939 7.830 -13.185 1.00 96.19 446 GLY A N 1
ATOM 3555 C CA . GLY A 1 446 ? -16.155 9.176 -13.726 1.00 96.19 446 GLY A CA 1
ATOM 3556 C C . GLY A 1 446 ? -17.428 9.868 -13.224 1.00 96.19 446 GLY A C 1
ATOM 3557 O O . GLY A 1 446 ? -17.879 10.836 -13.832 1.00 96.19 446 GLY A O 1
ATOM 3558 N N . GLN A 1 447 ? -18.023 9.382 -12.134 1.00 96.81 447 GLN A N 1
ATOM 3559 C CA . GLN A 1 447 ? -19.209 9.975 -11.505 1.00 96.81 447 GLN A CA 1
ATOM 3560 C C . GLN A 1 447 ? -18.872 11.126 -10.548 1.00 96.81 447 GLN A C 1
ATOM 3562 O O . GLN A 1 447 ? -19.744 11.945 -10.261 1.00 96.81 447 GLN A O 1
ATOM 3567 N N . LEU A 1 448 ? -17.632 11.192 -10.056 1.00 97.69 448 LEU A N 1
ATOM 3568 C CA . LEU A 1 448 ? -17.124 12.277 -9.219 1.00 97.69 448 LEU A CA 1
ATOM 3569 C C . LEU A 1 448 ? -15.915 12.939 -9.874 1.00 97.69 448 LEU A C 1
ATOM 3571 O O . LEU A 1 448 ? -14.980 12.267 -10.310 1.00 97.69 448 LEU A O 1
ATOM 3575 N N . THR A 1 449 ? -15.901 14.269 -9.873 1.00 97.62 449 THR A N 1
ATOM 3576 C CA . THR A 1 449 ? -14.673 15.040 -10.098 1.00 97.62 449 THR A CA 1
ATOM 3577 C C . THR A 1 449 ? -13.796 15.029 -8.844 1.00 97.62 449 THR A C 1
ATOM 3579 O O . THR A 1 449 ? -14.276 14.754 -7.739 1.00 97.62 449 THR A O 1
ATOM 3582 N N . LEU A 1 450 ? -12.516 15.391 -8.983 1.00 97.06 450 LEU A N 1
ATOM 3583 C CA . LEU A 1 450 ? -11.608 15.543 -7.840 1.00 97.06 450 LEU A CA 1
ATOM 3584 C C . LEU A 1 450 ? -12.155 16.527 -6.787 1.00 97.06 450 LEU A C 1
ATOM 3586 O O . LEU A 1 450 ? -12.051 16.274 -5.586 1.00 97.06 450 LEU A O 1
ATOM 3590 N N . ASP A 1 451 ? -12.771 17.626 -7.225 1.00 97.38 451 ASP A N 1
ATOM 3591 C CA . ASP A 1 451 ? -13.339 18.639 -6.330 1.00 97.38 451 ASP A CA 1
ATOM 3592 C C . ASP A 1 451 ? -14.559 18.106 -5.569 1.00 97.38 451 ASP A C 1
ATOM 3594 O O . ASP A 1 451 ? -14.654 18.281 -4.354 1.00 97.38 451 ASP A O 1
ATOM 3598 N N . GLN A 1 452 ? -15.458 17.386 -6.250 1.00 97.88 452 GLN A N 1
ATOM 3599 C CA . GLN A 1 452 ? -16.616 16.750 -5.611 1.00 97.88 452 GLN A CA 1
ATOM 3600 C C . GLN A 1 452 ? -16.183 15.679 -4.606 1.00 97.88 452 GLN A C 1
ATOM 3602 O O . GLN A 1 452 ? -16.706 15.615 -3.493 1.00 97.88 452 GLN A O 1
ATOM 3607 N N . ALA A 1 453 ? -15.192 14.864 -4.970 1.00 97.75 453 ALA A N 1
ATOM 3608 C CA . ALA A 1 453 ? -14.591 13.881 -4.078 1.00 97.75 453 ALA A CA 1
ATOM 3609 C C . ALA A 1 453 ? -13.953 14.550 -2.845 1.00 97.75 453 ALA A C 1
ATOM 3611 O O . ALA A 1 453 ? -14.082 14.065 -1.717 1.00 97.75 453 ALA A O 1
ATOM 3612 N N . THR A 1 454 ? -13.292 15.695 -3.037 1.00 97.69 454 THR A N 1
ATOM 3613 C CA . THR A 1 454 ? -12.672 16.475 -1.953 1.00 97.69 454 THR A CA 1
ATOM 3614 C C . THR A 1 454 ? -13.723 17.021 -1.003 1.00 97.69 454 THR A C 1
ATOM 3616 O O . THR A 1 454 ? -13.607 16.830 0.208 1.00 97.69 454 THR A O 1
ATOM 3619 N N . GLN A 1 455 ? -14.783 17.620 -1.540 1.00 97.31 455 GLN A N 1
ATOM 3620 C CA . GLN A 1 455 ? -15.906 18.104 -0.747 1.00 97.31 455 GLN A CA 1
ATOM 3621 C C . GLN A 1 455 ? -16.556 16.973 0.061 1.00 97.31 455 GLN A C 1
ATOM 3623 O O . GLN A 1 455 ? -16.817 17.145 1.250 1.00 97.31 455 GLN A O 1
ATOM 3628 N N . LEU A 1 456 ? -16.732 15.790 -0.537 1.00 95.81 456 LEU A N 1
ATOM 3629 C CA . LEU A 1 456 ? -17.330 14.647 0.148 1.00 95.81 456 LEU A CA 1
ATOM 3630 C C . LEU A 1 456 ? -16.502 14.191 1.366 1.00 95.81 456 LEU A C 1
ATOM 3632 O O . LEU A 1 456 ? -17.084 13.905 2.413 1.00 95.81 456 LEU A O 1
ATOM 3636 N N . LEU A 1 457 ? -15.163 14.166 1.280 1.00 95.06 457 LEU A N 1
ATOM 3637 C CA . LEU A 1 457 ? -14.297 13.861 2.434 1.00 95.06 457 LEU A CA 1
ATOM 3638 C C . LEU A 1 457 ? -14.392 14.912 3.541 1.00 95.06 457 LEU A C 1
ATOM 3640 O O . LEU A 1 457 ? -14.428 14.555 4.721 1.00 95.06 457 LEU A O 1
ATOM 3644 N N . VAL A 1 458 ? -14.427 16.192 3.174 1.00 94.06 458 VAL A N 1
ATOM 3645 C CA . VAL A 1 458 ? -14.554 17.289 4.142 1.00 94.06 458 VAL A CA 1
ATOM 3646 C C . VAL A 1 458 ? -15.890 17.176 4.878 1.00 94.06 458 VAL A C 1
ATOM 3648 O O . VAL A 1 458 ? -15.923 17.143 6.106 1.00 94.06 458 VAL A O 1
ATOM 3651 N N . GLU A 1 459 ? -16.990 17.041 4.140 1.00 92.56 459 GLU A N 1
ATOM 3652 C CA . GLU A 1 459 ? -18.342 17.053 4.703 1.00 92.56 459 GLU A CA 1
ATOM 3653 C C . GLU A 1 459 ? -18.676 15.790 5.500 1.00 92.56 459 GLU A C 1
ATOM 3655 O O . GLU A 1 459 ? -19.269 15.877 6.576 1.00 92.56 459 GLU A O 1
ATOM 3660 N N . ARG A 1 460 ? -18.319 14.608 4.983 1.00 91.25 460 ARG A N 1
ATOM 3661 C CA . ARG A 1 460 ? -18.721 13.326 5.586 1.00 91.25 460 ARG A CA 1
ATOM 3662 C C . ARG A 1 460 ? -17.723 12.796 6.604 1.00 91.25 460 ARG A C 1
ATOM 3664 O O . ARG A 1 460 ? -18.138 12.154 7.560 1.00 91.25 460 ARG A O 1
ATOM 3671 N N . ALA A 1 461 ? -16.428 13.047 6.415 1.00 90.00 461 ALA A N 1
ATOM 3672 C CA . ALA A 1 461 ? -15.372 12.490 7.263 1.00 90.00 461 ALA A CA 1
ATOM 3673 C C . ALA A 1 461 ? -14.618 13.547 8.094 1.00 90.00 461 ALA A C 1
ATOM 3675 O O . ALA A 1 461 ? -13.780 13.183 8.926 1.00 90.00 461 ALA A O 1
ATOM 3676 N N . GLY A 1 462 ? -14.925 14.839 7.919 1.00 88.25 462 GLY A N 1
ATOM 3677 C CA . GLY A 1 462 ? -14.336 15.928 8.704 1.00 88.25 462 GLY A CA 1
ATOM 3678 C C . GLY A 1 462 ? -12.827 16.055 8.506 1.00 88.25 462 GLY A C 1
ATOM 3679 O O . GLY A 1 462 ? -12.099 16.296 9.469 1.00 88.25 462 GLY A O 1
ATOM 3680 N N . LEU A 1 463 ? -12.341 15.792 7.289 1.00 89.81 463 LEU A N 1
ATOM 3681 C CA . LEU A 1 463 ? -10.942 16.018 6.932 1.00 89.81 463 LEU A CA 1
ATOM 3682 C C . LEU A 1 463 ? -10.702 17.493 6.607 1.00 89.81 463 LEU A C 1
ATOM 3684 O O . LEU A 1 463 ? -11.560 18.160 6.035 1.00 89.81 463 LEU A O 1
ATOM 3688 N N . GLU A 1 464 ? -9.490 17.966 6.893 1.00 88.50 464 GLU A N 1
ATOM 3689 C CA . GLU A 1 464 ? -9.039 19.277 6.427 1.00 88.50 464 GLU A CA 1
ATOM 3690 C C . GLU A 1 464 ? -8.987 19.319 4.889 1.00 88.50 464 GLU A C 1
ATOM 3692 O O . GLU A 1 464 ? -8.520 18.346 4.284 1.00 88.50 464 GLU A O 1
ATOM 3697 N N . PRO A 1 465 ? -9.388 20.426 4.230 1.00 90.81 465 PRO A N 1
ATOM 3698 C CA . PRO A 1 465 ? -9.499 20.492 2.769 1.00 90.81 465 PRO A CA 1
ATOM 3699 C C . PRO A 1 465 ? -8.232 20.084 2.004 1.00 90.81 465 PRO A C 1
ATOM 3701 O O . PRO A 1 465 ? -8.306 19.332 1.033 1.00 90.81 465 PRO A O 1
ATOM 3704 N N . ASN A 1 466 ? -7.055 20.525 2.460 1.00 88.94 466 ASN A N 1
ATOM 3705 C CA . ASN A 1 466 ? -5.784 20.182 1.814 1.00 88.94 466 ASN A CA 1
ATOM 3706 C C . ASN A 1 466 ? -5.460 18.686 1.942 1.00 88.94 466 ASN A C 1
ATOM 3708 O O . ASN A 1 466 ? -5.027 18.063 0.973 1.00 88.94 466 ASN A O 1
ATOM 3712 N N . THR A 1 467 ? -5.719 18.100 3.114 1.00 88.44 467 THR A N 1
ATOM 3713 C CA . THR A 1 467 ? -5.549 16.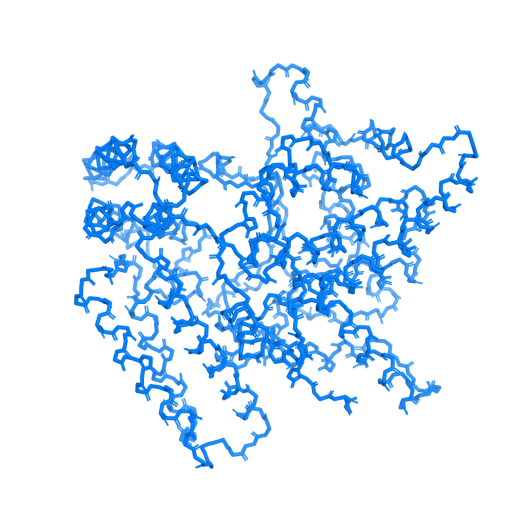661 3.358 1.00 88.44 467 THR A CA 1
ATOM 3714 C C . THR A 1 467 ? -6.535 15.850 2.522 1.00 88.44 467 THR A C 1
ATOM 3716 O O . THR A 1 467 ? -6.142 14.873 1.892 1.00 88.44 467 THR A O 1
ATOM 3719 N N . ALA A 1 468 ? -7.799 16.280 2.451 1.00 94.31 468 ALA A N 1
ATOM 3720 C CA . ALA A 1 468 ? -8.831 15.645 1.635 1.00 94.31 468 ALA A CA 1
ATOM 3721 C C . ALA A 1 468 ? -8.467 15.643 0.141 1.00 94.31 468 ALA A C 1
ATOM 3723 O O . ALA A 1 468 ? -8.599 14.617 -0.526 1.00 94.31 468 ALA A O 1
ATOM 3724 N N . ARG A 1 469 ? -7.961 16.765 -0.385 1.00 95.75 469 ARG A N 1
ATOM 3725 C CA . ARG A 1 469 ? -7.536 16.852 -1.786 1.00 95.75 469 ARG A CA 1
ATOM 3726 C C . ARG A 1 469 ? -6.332 15.958 -2.077 1.00 95.75 469 ARG A C 1
ATOM 3728 O O . ARG A 1 469 ? -6.334 15.260 -3.086 1.00 95.75 469 ARG A O 1
ATOM 3735 N N . GLY A 1 470 ? -5.323 15.968 -1.202 1.00 93.12 470 GLY A N 1
ATOM 3736 C CA . GLY A 1 470 ? -4.142 15.111 -1.341 1.00 93.12 470 GLY A CA 1
ATOM 3737 C C . GLY A 1 470 ? -4.500 13.623 -1.338 1.00 93.12 470 GLY A C 1
ATOM 3738 O O . GLY A 1 470 ? -4.008 12.861 -2.167 1.00 93.12 470 GLY A O 1
ATOM 3739 N N . GLU A 1 471 ? -5.426 13.226 -0.469 1.00 94.75 471 GLU A N 1
ATOM 3740 C CA . GLU A 1 471 ? -5.946 11.861 -0.429 1.00 94.75 471 GLU A CA 1
ATOM 3741 C C . GLU A 1 471 ? -6.703 11.491 -1.703 1.00 94.75 471 GLU A C 1
ATOM 3743 O O . GLU A 1 471 ? -6.405 10.460 -2.294 1.00 94.75 471 GLU A O 1
ATOM 3748 N N . ASN A 1 472 ? -7.613 12.336 -2.191 1.00 97.44 472 ASN A N 1
ATOM 3749 C CA . ASN A 1 472 ? -8.322 12.023 -3.432 1.00 97.44 472 ASN A CA 1
ATOM 3750 C C . ASN A 1 472 ? -7.409 12.013 -4.659 1.00 97.44 472 ASN A C 1
ATOM 3752 O O . ASN A 1 472 ? -7.611 11.174 -5.531 1.00 97.44 472 ASN A O 1
ATOM 3756 N N . LEU A 1 473 ? -6.378 12.865 -4.715 1.00 96.25 473 LEU A N 1
ATOM 3757 C CA . LEU A 1 473 ? -5.339 12.760 -5.744 1.00 96.25 473 LEU A CA 1
ATOM 3758 C C . LEU A 1 473 ? -4.676 11.380 -5.712 1.00 96.25 473 LEU A C 1
ATOM 3760 O O . LEU A 1 473 ? -4.554 10.740 -6.752 1.00 96.25 473 LEU A O 1
ATOM 3764 N N . ARG A 1 474 ? -4.314 10.879 -4.527 1.00 95.12 474 ARG A N 1
ATOM 3765 C CA . ARG A 1 474 ? -3.784 9.517 -4.373 1.00 95.12 474 ARG A CA 1
ATOM 3766 C C . ARG A 1 474 ? -4.801 8.454 -4.795 1.00 95.12 474 ARG A C 1
ATOM 3768 O O . ARG A 1 474 ? -4.426 7.445 -5.382 1.00 95.12 474 ARG A O 1
ATOM 3775 N N . TYR A 1 475 ? -6.086 8.659 -4.522 1.00 97.62 475 TYR A N 1
ATOM 3776 C CA . TYR A 1 475 ? -7.120 7.702 -4.921 1.00 97.62 475 TYR A CA 1
ATOM 3777 C C . TYR A 1 475 ? -7.214 7.609 -6.442 1.00 97.62 475 TYR A C 1
ATOM 3779 O O . TYR A 1 475 ? -7.289 6.504 -6.956 1.00 97.62 475 TYR A O 1
ATOM 3787 N N . THR A 1 476 ? -7.070 8.724 -7.171 1.00 97.94 476 THR A N 1
ATOM 3788 C CA . THR A 1 476 ? -7.117 8.712 -8.645 1.00 97.94 476 THR A CA 1
ATOM 3789 C C . THR A 1 476 ? -6.065 7.814 -9.315 1.00 97.94 476 THR A C 1
ATOM 3791 O O . THR A 1 476 ? -6.260 7.412 -10.461 1.00 97.94 476 THR A O 1
ATOM 3794 N N . THR A 1 477 ? -4.970 7.470 -8.628 1.00 96.50 477 THR A N 1
ATOM 3795 C CA . THR A 1 477 ? -3.907 6.589 -9.143 1.00 96.50 477 THR A CA 1
ATOM 3796 C C . THR A 1 477 ? -4.016 5.138 -8.676 1.00 96.50 477 THR A C 1
ATOM 3798 O O . THR A 1 477 ? -3.234 4.305 -9.125 1.00 96.50 477 THR A O 1
ATOM 3801 N N . SER A 1 478 ? -4.948 4.810 -7.776 1.00 95.88 478 SER A N 1
ATOM 3802 C CA . SER A 1 478 ? -4.955 3.527 -7.062 1.00 95.88 478 SER A CA 1
ATOM 3803 C C . SER A 1 478 ? -6.359 2.914 -6.965 1.00 95.88 478 SER A C 1
ATOM 3805 O O . SER A 1 478 ? -6.891 2.764 -5.863 1.00 95.88 478 SER A O 1
ATOM 3807 N N . PRO A 1 479 ? -6.967 2.510 -8.098 1.00 97.00 479 PRO A N 1
ATOM 3808 C CA . PRO A 1 479 ? -8.310 1.935 -8.100 1.00 97.00 479 PRO A CA 1
ATOM 3809 C C . PRO A 1 479 ? -8.412 0.758 -7.137 1.00 97.00 479 PRO A C 1
ATOM 3811 O O . PRO A 1 479 ? -7.520 -0.091 -7.089 1.00 97.00 479 PRO A O 1
ATOM 3814 N N . THR A 1 480 ? -9.514 0.679 -6.390 1.00 96.62 480 THR A N 1
ATOM 3815 C CA . THR A 1 480 ? -9.826 -0.342 -5.367 1.00 96.62 480 THR A CA 1
ATOM 3816 C C . THR A 1 480 ? -9.015 -0.266 -4.068 1.00 96.62 480 THR A C 1
ATOM 3818 O O . THR A 1 480 ? -9.422 -0.872 -3.073 1.00 96.62 480 THR A O 1
ATOM 3821 N N . GLN A 1 481 ? -7.901 0.478 -4.015 1.00 96.94 481 GLN A N 1
ATOM 3822 C CA . GLN A 1 481 ? -7.115 0.627 -2.782 1.00 96.94 481 GLN A CA 1
ATOM 3823 C C . GLN A 1 481 ? -7.876 1.403 -1.696 1.00 96.94 481 GLN A C 1
ATOM 3825 O O . GLN A 1 481 ? -7.894 0.938 -0.559 1.00 96.94 481 GLN A O 1
ATOM 3830 N N . PRO A 1 482 ? -8.565 2.526 -1.976 1.00 96.81 482 PRO A N 1
ATOM 3831 C CA . PRO A 1 482 ? -9.311 3.224 -0.934 1.00 96.81 482 PRO A CA 1
ATOM 3832 C C . PRO A 1 482 ? -10.449 2.369 -0.356 1.00 96.81 482 PRO A C 1
ATOM 3834 O O . PRO A 1 482 ? -10.706 2.438 0.848 1.00 96.81 482 PRO A O 1
ATOM 3837 N N . SER A 1 483 ? -11.099 1.534 -1.176 1.00 97.38 483 SER A N 1
ATOM 3838 C CA . SER A 1 483 ? -12.154 0.617 -0.717 1.00 97.38 483 SER A CA 1
ATOM 3839 C C . SER A 1 483 ? -11.632 -0.599 0.050 1.00 97.38 483 SER A C 1
ATOM 3841 O O . SER A 1 483 ? -12.404 -1.231 0.779 1.00 97.38 483 SER A O 1
ATOM 3843 N N . SER A 1 484 ? -10.346 -0.942 -0.093 1.00 97.19 484 SER A N 1
ATOM 3844 C CA . SER A 1 484 ? -9.777 -2.195 0.419 1.00 97.19 484 SER A CA 1
ATOM 3845 C C . SER A 1 484 ? -9.935 -2.345 1.931 1.00 97.19 484 SER A C 1
ATOM 3847 O O . SER A 1 484 ? -10.247 -3.434 2.408 1.00 97.19 484 SER A O 1
ATOM 3849 N N . TYR A 1 485 ? -9.794 -1.239 2.665 1.00 97.25 485 TYR A N 1
ATOM 3850 C CA . TYR A 1 485 ? -9.937 -1.165 4.117 1.00 97.25 485 TYR A CA 1
ATOM 3851 C C . TYR A 1 485 ? -11.282 -1.734 4.580 1.00 97.25 485 TYR A C 1
ATOM 3853 O O . TYR A 1 485 ? -11.338 -2.706 5.331 1.00 97.25 485 TYR A O 1
ATOM 3861 N N . MET A 1 486 ? -12.382 -1.132 4.119 1.00 96.31 486 MET A N 1
ATOM 3862 C CA . MET A 1 486 ? -13.713 -1.472 4.611 1.00 96.31 486 MET A CA 1
ATOM 3863 C C . MET A 1 486 ? -14.210 -2.792 4.017 1.00 96.31 486 MET A C 1
ATOM 3865 O O . MET A 1 486 ? -14.775 -3.605 4.745 1.00 96.31 486 MET A O 1
ATOM 3869 N N . LEU A 1 487 ? -13.942 -3.061 2.734 1.00 96.56 487 LEU A N 1
ATOM 3870 C CA . LEU A 1 487 ? -14.300 -4.338 2.104 1.00 96.56 487 LEU A CA 1
ATOM 3871 C C . LEU A 1 487 ? -13.602 -5.523 2.776 1.00 96.56 487 LEU A C 1
ATOM 3873 O O . LEU A 1 487 ? -14.248 -6.515 3.118 1.00 96.56 487 LEU A O 1
ATOM 3877 N N . GLY A 1 488 ? -12.296 -5.401 3.012 1.00 97.25 488 GLY A N 1
ATOM 3878 C CA . GLY A 1 488 ? -11.516 -6.424 3.690 1.00 97.25 488 GLY A CA 1
ATOM 3879 C C . GLY A 1 488 ? -11.990 -6.662 5.118 1.00 97.25 488 GLY A C 1
ATOM 3880 O O . GLY A 1 488 ? -12.275 -7.801 5.492 1.00 97.25 488 GLY A O 1
ATOM 3881 N N . ARG A 1 489 ? -12.160 -5.586 5.896 1.00 96.94 489 ARG A N 1
ATOM 3882 C CA . ARG A 1 489 ? -12.686 -5.652 7.267 1.00 96.94 489 ARG A CA 1
ATOM 3883 C C . ARG A 1 489 ? -14.064 -6.308 7.303 1.00 96.94 489 ARG A C 1
ATOM 3885 O O . ARG A 1 489 ? -14.296 -7.176 8.141 1.00 96.94 489 ARG A O 1
ATOM 3892 N N . ASN A 1 490 ? -14.975 -5.929 6.405 1.00 95.81 490 ASN A N 1
ATOM 3893 C CA . ASN A 1 490 ? -16.332 -6.478 6.363 1.00 95.81 490 ASN A CA 1
ATOM 3894 C C . ASN A 1 490 ? -16.307 -7.989 6.145 1.00 95.81 490 ASN A C 1
ATOM 3896 O O . ASN A 1 490 ? -16.980 -8.726 6.870 1.00 95.81 490 ASN A O 1
ATOM 3900 N N . ARG A 1 491 ? -15.472 -8.453 5.211 1.00 96.75 491 ARG A N 1
ATOM 3901 C CA . ARG A 1 491 ? -15.317 -9.880 4.937 1.00 96.75 491 ARG A CA 1
ATOM 3902 C C . ARG A 1 491 ? -14.671 -10.634 6.104 1.00 96.75 491 ARG A C 1
ATOM 3904 O O . ARG A 1 491 ? -15.121 -11.724 6.436 1.00 96.75 491 ARG A O 1
ATOM 3911 N N . ILE A 1 492 ? -13.678 -10.061 6.785 1.00 98.06 492 ILE A N 1
ATOM 3912 C CA . ILE A 1 492 ? -13.080 -10.680 7.984 1.00 98.06 492 ILE A CA 1
ATOM 3913 C C . ILE A 1 492 ? -14.109 -10.794 9.121 1.00 98.06 492 ILE A C 1
ATOM 3915 O O . ILE A 1 492 ? -14.201 -11.837 9.769 1.00 98.06 492 ILE A O 1
ATOM 3919 N N . VAL A 1 493 ? -14.927 -9.760 9.340 1.00 97.25 493 VAL A N 1
ATOM 3920 C CA . VAL A 1 493 ? -16.011 -9.789 10.338 1.00 97.25 493 VAL A CA 1
ATOM 3921 C C . VAL A 1 493 ? -17.060 -10.848 9.996 1.00 97.25 493 VAL A C 1
ATOM 3923 O O . VAL A 1 493 ? -17.551 -11.534 10.894 1.00 97.25 493 VAL A O 1
ATOM 3926 N N . GLU A 1 494 ? -17.410 -11.000 8.720 1.00 96.94 494 GLU A N 1
ATOM 3927 C CA . GLU A 1 494 ? -18.304 -12.062 8.252 1.00 96.94 494 GLU A CA 1
ATOM 3928 C C . GLU A 1 494 ? -17.717 -13.453 8.530 1.00 96.94 494 GLU A C 1
ATOM 3930 O O . GLU A 1 494 ? -18.370 -14.267 9.188 1.00 96.94 494 GLU A O 1
ATOM 3935 N N . LEU A 1 495 ? -16.465 -13.696 8.132 1.00 97.88 495 LEU A N 1
ATOM 3936 C CA . LEU A 1 495 ? -15.749 -14.947 8.399 1.00 97.88 495 LEU A CA 1
ATOM 3937 C C . LEU A 1 495 ? -15.701 -15.265 9.903 1.00 97.88 495 LEU A C 1
ATOM 3939 O O . LEU A 1 495 ? -15.944 -16.405 10.305 1.00 97.88 495 LEU A O 1
ATOM 3943 N N . ARG A 1 496 ? -15.473 -14.255 10.754 1.00 98.00 496 ARG A N 1
ATOM 3944 C CA . ARG A 1 496 ? -15.505 -14.407 12.217 1.00 98.00 496 ARG A CA 1
ATOM 3945 C C . ARG A 1 496 ? -16.872 -14.863 12.712 1.00 98.00 496 ARG A C 1
ATOM 3947 O O . ARG A 1 496 ? -16.944 -15.765 13.543 1.00 98.00 496 ARG A O 1
ATOM 3954 N N . LYS A 1 497 ? -17.954 -14.262 12.207 1.00 97.38 497 LYS A N 1
ATOM 3955 C CA . LYS A 1 497 ? -19.335 -14.620 12.578 1.00 97.38 497 LYS A CA 1
ATOM 3956 C C . LYS A 1 497 ? -19.680 -16.047 12.151 1.00 97.38 497 LYS A C 1
ATOM 3958 O O . LYS A 1 497 ? -20.271 -16.780 12.942 1.00 97.38 497 LYS A O 1
ATOM 3963 N N . LEU A 1 498 ? -19.292 -16.451 10.941 1.00 97.25 498 LEU A N 1
ATOM 3964 C CA . LEU A 1 498 ? -19.496 -17.814 10.436 1.00 97.25 498 LEU A CA 1
ATOM 3965 C C . LEU A 1 498 ? -18.754 -18.841 11.300 1.00 97.25 498 LEU A C 1
ATOM 3967 O O . LEU A 1 498 ? -19.352 -19.815 11.768 1.00 97.25 498 LEU A O 1
ATOM 3971 N N . TYR A 1 499 ? -17.481 -18.577 11.601 1.00 97.00 499 TYR A N 1
ATOM 3972 C CA . TYR A 1 499 ? -16.678 -19.428 12.476 1.00 97.00 499 TYR A CA 1
ATOM 3973 C C . TYR A 1 499 ? -17.254 -19.505 13.898 1.00 97.00 499 TYR A C 1
ATOM 3975 O O . TYR A 1 499 ? -17.386 -20.591 14.466 1.00 97.00 499 TYR A O 1
ATOM 3983 N N . GLN A 1 500 ? -17.670 -18.372 14.469 1.00 96.75 500 GLN A N 1
ATOM 3984 C CA . GLN A 1 500 ? -18.307 -18.321 15.785 1.00 96.75 500 GLN A CA 1
ATOM 3985 C C . GLN A 1 500 ? -19.609 -19.132 15.823 1.00 96.75 500 GLN A C 1
ATOM 3987 O O . GLN A 1 500 ? -19.823 -19.900 16.762 1.00 96.75 500 GLN A O 1
ATOM 3992 N N . ALA A 1 501 ? -20.460 -19.024 14.799 1.00 96.62 501 ALA A N 1
ATOM 3993 C CA . ALA A 1 501 ? -21.704 -19.789 14.711 1.00 96.62 501 ALA A CA 1
ATOM 3994 C C . ALA A 1 501 ? -21.456 -21.307 14.639 1.00 96.62 501 ALA A C 1
ATOM 3996 O O . ALA A 1 501 ? -22.204 -22.088 15.235 1.00 96.62 501 ALA A O 1
ATOM 3997 N N . LYS A 1 502 ? -20.387 -21.723 13.950 1.00 95.88 502 LYS A N 1
ATOM 3998 C CA . LYS A 1 502 ? -19.956 -23.124 13.852 1.00 95.88 502 LYS A CA 1
ATOM 3999 C C . LYS A 1 502 ? -19.440 -23.661 15.191 1.00 95.88 502 LYS A C 1
ATOM 4001 O O . LYS A 1 502 ? -19.829 -24.760 15.582 1.00 95.88 502 LYS A O 1
ATOM 4006 N N . GLN A 1 503 ? -18.618 -22.886 15.903 1.00 96.19 503 GLN A N 1
ATOM 4007 C CA . GLN A 1 503 ? -17.992 -23.317 17.162 1.00 96.19 503 GLN A CA 1
ATOM 4008 C C . GLN A 1 503 ? -18.889 -23.168 18.401 1.00 96.19 503 GLN A C 1
ATOM 4010 O O . GLN A 1 503 ? -18.676 -23.865 19.395 1.00 96.19 503 GLN A O 1
ATOM 4015 N N . LYS A 1 504 ? -19.915 -22.308 18.354 1.00 95.00 504 LYS A N 1
ATOM 4016 C CA . LYS A 1 504 ? -20.862 -22.073 19.460 1.00 95.00 504 LYS A CA 1
ATOM 4017 C C . LYS A 1 504 ? -20.124 -21.746 20.769 1.00 95.00 504 LYS A C 1
ATOM 4019 O O . LYS A 1 504 ? -19.314 -20.828 20.806 1.00 95.00 504 LYS A O 1
ATOM 4024 N N . GLU A 1 505 ? -20.385 -22.501 21.836 1.00 96.06 505 GLU A N 1
ATOM 4025 C CA . GLU A 1 505 ? -19.781 -22.327 23.163 1.00 96.06 505 GLU A CA 1
ATOM 4026 C C . GLU A 1 505 ? -18.266 -22.595 23.183 1.00 96.06 505 GLU A C 1
ATOM 4028 O O . GLU A 1 505 ? -17.576 -22.115 24.076 1.00 96.06 505 GLU A O 1
ATOM 4033 N N . ALA A 1 506 ? -17.730 -23.318 22.192 1.00 95.62 506 ALA A N 1
ATOM 4034 C CA . ALA A 1 506 ? -16.296 -23.581 22.066 1.00 95.62 506 ALA A CA 1
ATOM 4035 C C . ALA A 1 506 ? -15.539 -22.465 21.322 1.00 95.62 506 ALA A C 1
ATOM 4037 O O . ALA A 1 506 ? -14.337 -22.593 21.090 1.00 95.62 506 ALA A O 1
ATOM 4038 N N . PHE A 1 507 ? -16.215 -21.387 20.909 1.00 97.12 507 PHE A N 1
ATOM 4039 C CA . PHE A 1 507 ? -15.575 -20.297 20.180 1.00 97.12 507 PHE A CA 1
ATOM 4040 C C . PHE A 1 507 ? -14.482 -19.622 21.019 1.00 97.12 507 PHE A C 1
ATOM 4042 O O . PHE A 1 507 ? -14.726 -19.138 22.123 1.00 97.12 507 PHE A O 1
ATOM 4049 N N . GLN A 1 508 ? -13.285 -19.548 20.441 1.00 96.44 508 GLN A N 1
ATOM 4050 C CA . GLN A 1 508 ? -12.154 -18.777 20.943 1.00 96.44 508 GLN A CA 1
ATOM 4051 C C . GLN A 1 508 ? -11.652 -17.878 19.816 1.00 96.44 508 GLN A C 1
ATOM 4053 O O . GLN A 1 508 ? -11.355 -18.352 18.716 1.00 96.44 508 GLN A O 1
ATOM 4058 N N . VAL A 1 509 ? -11.548 -16.575 20.083 1.00 97.19 509 VAL A N 1
ATOM 4059 C CA . VAL A 1 509 ? -11.197 -15.595 19.047 1.00 97.19 509 VAL A CA 1
ATOM 4060 C C . VAL A 1 509 ? -9.764 -15.792 18.529 1.00 97.19 509 VAL A C 1
ATOM 4062 O O . VAL A 1 509 ? -9.534 -15.702 17.325 1.00 97.19 509 VAL A O 1
ATOM 4065 N N . ALA A 1 510 ? -8.821 -16.176 19.397 1.00 97.06 510 ALA A N 1
ATOM 4066 C CA . ALA A 1 510 ? -7.454 -16.513 18.994 1.00 97.06 510 ALA A CA 1
ATOM 4067 C C . ALA A 1 510 ? -7.395 -17.676 17.990 1.00 97.06 510 ALA A C 1
ATOM 4069 O O . ALA A 1 510 ? -6.594 -17.636 17.060 1.00 97.06 510 ALA A O 1
ATOM 4070 N N . ASP A 1 511 ? -8.257 -18.689 18.132 1.00 97.25 511 ASP A N 1
ATOM 4071 C CA . ASP A 1 511 ? -8.282 -19.831 17.209 1.00 97.25 511 ASP A CA 1
ATOM 4072 C C . ASP A 1 511 ? -8.804 -19.433 15.828 1.00 97.25 511 ASP A C 1
ATOM 4074 O O . ASP A 1 511 ? -8.329 -19.945 14.814 1.00 97.25 511 ASP A O 1
ATOM 4078 N N . PHE A 1 512 ? -9.759 -18.499 15.778 1.00 97.81 512 PHE A N 1
ATOM 4079 C CA . PHE A 1 512 ? -10.186 -17.891 14.521 1.00 97.81 512 PHE A CA 1
ATOM 4080 C C . PHE A 1 512 ? -9.028 -17.138 13.854 1.00 97.81 512 PHE A C 1
ATOM 4082 O O . PHE A 1 512 ? -8.762 -17.352 12.672 1.00 97.81 512 PHE A O 1
ATOM 4089 N N . HIS A 1 513 ? -8.310 -16.296 14.602 1.00 98.00 513 HIS A N 1
ATOM 4090 C CA . HIS A 1 513 ? -7.211 -15.509 14.041 1.00 98.00 513 HIS A CA 1
ATOM 4091 C C . HIS A 1 513 ? -6.046 -16.365 13.554 1.00 98.00 513 HIS A C 1
ATOM 4093 O O . HIS A 1 513 ? -5.525 -16.086 12.480 1.00 98.00 513 HIS A O 1
ATOM 4099 N N . ASP A 1 514 ? -5.672 -17.423 14.275 1.00 96.06 514 ASP A N 1
ATOM 4100 C CA . ASP A 1 514 ? -4.625 -18.346 13.823 1.00 96.06 514 ASP A CA 1
ATOM 4101 C C . ASP A 1 514 ? -4.987 -19.002 12.490 1.00 96.06 514 ASP A C 1
ATOM 4103 O O . ASP A 1 514 ? -4.152 -19.093 11.589 1.00 96.06 514 ASP A O 1
ATOM 4107 N N . ARG A 1 515 ? -6.247 -19.429 12.340 1.00 95.62 515 ARG A N 1
ATOM 4108 C CA . ARG A 1 515 ? -6.739 -20.011 11.086 1.00 95.62 515 ARG A CA 1
ATOM 4109 C C . ARG A 1 515 ? -6.735 -18.994 9.960 1.00 95.62 515 ARG A C 1
ATOM 4111 O O . ARG A 1 515 ? -6.306 -19.331 8.864 1.00 95.62 515 ARG A O 1
ATOM 4118 N N . LEU A 1 516 ? -7.200 -17.775 10.225 1.00 97.00 516 LEU A N 1
ATOM 4119 C CA . LEU A 1 516 ? -7.258 -16.707 9.233 1.00 97.00 516 LEU A CA 1
ATOM 4120 C C . LEU A 1 516 ? -5.846 -16.310 8.764 1.00 97.00 516 LEU A C 1
ATOM 4122 O O . LEU A 1 516 ? -5.580 -16.303 7.566 1.00 97.00 516 LEU A O 1
ATOM 4126 N N . LEU A 1 517 ? -4.923 -16.062 9.698 1.00 95.94 517 LEU A N 1
ATOM 4127 C CA . LEU A 1 517 ? -3.548 -15.634 9.412 1.00 95.94 517 LEU A CA 1
ATOM 4128 C C . LEU A 1 517 ? -2.731 -16.700 8.665 1.00 95.94 517 LEU A C 1
ATOM 4130 O O . LEU A 1 517 ? -1.881 -16.338 7.850 1.00 95.94 517 LEU A O 1
ATOM 4134 N N . 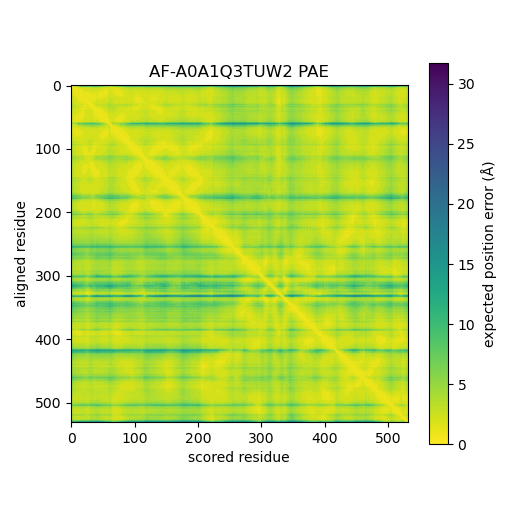ALA A 1 518 ? -3.047 -17.989 8.842 1.00 94.31 518 ALA A N 1
ATOM 4135 C CA . ALA A 1 518 ? -2.421 -19.087 8.100 1.00 94.31 518 ALA A CA 1
ATOM 4136 C C . ALA A 1 518 ? -2.699 -19.050 6.580 1.00 94.31 518 ALA A C 1
ATOM 4138 O O . ALA A 1 518 ? -1.946 -19.628 5.785 1.00 94.31 518 ALA A O 1
ATOM 4139 N N . TYR A 1 519 ? -3.742 -18.335 6.136 1.00 94.88 519 TYR A N 1
ATOM 4140 C CA . TYR A 1 519 ? -3.964 -18.082 4.709 1.00 94.88 519 TYR A CA 1
ATOM 4141 C C . TYR A 1 519 ? -2.967 -17.075 4.124 1.00 94.88 519 TYR A C 1
ATOM 4143 O O . TYR A 1 519 ? -2.838 -17.022 2.899 1.00 94.88 519 TYR A O 1
ATOM 4151 N N . SER A 1 520 ? -2.177 -16.379 4.956 1.00 94.19 520 SER A N 1
ATOM 4152 C CA . SER A 1 520 ? -1.317 -15.256 4.565 1.00 94.19 520 SER A CA 1
ATOM 4153 C C . SER A 1 520 ? -2.145 -14.083 4.007 1.00 94.19 520 SER A C 1
ATOM 4155 O O . SER A 1 520 ? -3.352 -14.004 4.223 1.00 94.19 520 SER A O 1
ATOM 4157 N N . SER A 1 521 ? -1.518 -13.138 3.309 1.00 95.25 521 SER A N 1
ATOM 4158 C CA . SER A 1 521 ? -2.170 -11.921 2.803 1.00 95.25 521 SER A CA 1
ATOM 4159 C C . SER A 1 521 ? -2.950 -12.146 1.494 1.00 95.25 521 SER A C 1
ATOM 4161 O O . SER A 1 521 ? -2.771 -11.391 0.544 1.00 95.25 521 SER A O 1
ATOM 4163 N N . VAL A 1 522 ? -3.788 -13.180 1.385 1.00 96.25 522 VAL A N 1
ATOM 4164 C CA . VAL A 1 522 ? -4.628 -13.422 0.184 1.00 96.25 522 VAL A CA 1
ATOM 4165 C C . VAL A 1 522 ? -5.930 -12.636 0.244 1.00 96.25 522 VAL A C 1
ATOM 4167 O O . VAL A 1 522 ? -6.353 -12.276 1.334 1.00 96.25 522 VAL A O 1
ATOM 4170 N N . SER A 1 523 ? -6.608 -12.397 -0.889 1.00 96.69 523 SER A N 1
ATOM 4171 C CA . SER A 1 523 ? -7.931 -11.751 -0.842 1.00 96.69 523 SER A CA 1
ATOM 4172 C C . SER A 1 523 ? -8.852 -12.491 0.142 1.00 96.69 523 SER A C 1
ATOM 4174 O O . SER A 1 523 ? -8.993 -13.711 0.015 1.00 96.69 523 SER A O 1
ATOM 4176 N N . PRO A 1 524 ? -9.520 -11.796 1.087 1.00 94.94 524 PRO A N 1
ATOM 4177 C CA . PRO A 1 524 ? -10.460 -12.431 2.010 1.00 94.94 524 PRO A CA 1
ATOM 4178 C C . PRO A 1 524 ? -11.628 -13.145 1.306 1.00 94.94 524 PRO A C 1
ATOM 4180 O O . PRO A 1 524 ? -12.264 -14.017 1.893 1.00 94.94 524 PRO A O 1
ATOM 4183 N N . ALA A 1 525 ? -11.909 -12.808 0.042 1.00 94.69 525 ALA A N 1
ATOM 4184 C CA . ALA A 1 525 ? -12.898 -13.503 -0.783 1.00 94.69 525 ALA A CA 1
ATOM 4185 C C . ALA A 1 525 ? -12.426 -14.891 -1.260 1.00 94.69 525 ALA A C 1
ATOM 4187 O O . ALA A 1 525 ? -13.240 -15.735 -1.620 1.00 94.69 525 ALA A O 1
ATOM 4188 N N . PHE A 1 526 ? -11.116 -15.153 -1.260 1.00 96.12 526 PHE A N 1
ATOM 4189 C CA . PHE A 1 526 ? -10.561 -16.468 -1.595 1.00 96.12 526 PHE A CA 1
ATOM 4190 C C . PHE A 1 526 ? -10.520 -17.423 -0.397 1.00 96.12 526 PHE A C 1
ATOM 4192 O O . PHE A 1 526 ? -10.268 -18.615 -0.587 1.00 96.12 526 PHE A O 1
ATOM 4199 N N . ILE A 1 527 ? -10.764 -16.916 0.815 1.00 95.38 527 ILE A N 1
ATOM 4200 C CA . ILE A 1 527 ? -10.809 -17.714 2.040 1.00 95.38 527 ILE A CA 1
ATOM 4201 C C . ILE A 1 527 ? -12.182 -18.406 2.131 1.00 95.38 527 ILE A C 1
ATOM 4203 O O . ILE A 1 527 ? -13.203 -17.717 2.021 1.00 95.38 527 ILE A O 1
ATOM 4207 N N . PRO A 1 528 ? -12.225 -19.740 2.323 1.00 93.44 528 PRO A N 1
ATOM 4208 C CA . PRO A 1 528 ? -13.474 -20.486 2.458 1.00 93.44 528 PRO A CA 1
ATOM 4209 C C . PRO A 1 528 ? -14.336 -20.011 3.633 1.00 93.44 528 PRO A C 1
ATOM 4211 O O . PRO A 1 528 ? -13.821 -19.644 4.688 1.00 93.44 528 PRO A O 1
ATOM 4214 N N . ASP A 1 529 ? -15.658 -20.085 3.473 1.00 91.69 529 ASP A N 1
ATOM 4215 C CA . ASP A 1 529 ? -16.630 -19.740 4.523 1.00 91.69 529 ASP A CA 1
ATOM 4216 C C . ASP A 1 529 ? -16.598 -20.698 5.727 1.00 91.69 529 ASP A C 1
ATOM 4218 O O . ASP A 1 529 ? -17.100 -20.374 6.803 1.00 91.69 529 ASP A O 1
ATOM 4222 N N . ASP A 1 530 ? -16.025 -21.892 5.561 1.00 84.69 530 ASP A N 1
ATOM 4223 C CA . ASP A 1 530 ? -16.062 -22.986 6.527 1.00 84.69 530 ASP A CA 1
ATOM 4224 C C . ASP A 1 530 ? -14.786 -23.129 7.373 1.00 84.69 530 ASP A C 1
ATOM 4226 O O . ASP A 1 530 ? -14.502 -24.244 7.819 1.00 84.69 530 ASP A O 1
ATOM 4230 N N . LEU A 1 531 ? -14.074 -22.018 7.630 1.00 83.94 531 LEU A N 1
ATOM 4231 C CA . LEU A 1 531 ? -12.859 -21.914 8.471 1.00 83.94 531 LEU A CA 1
ATOM 4232 C C . LEU A 1 531 ? -12.788 -22.878 9.679 1.00 83.94 531 LEU A C 1
ATOM 4234 O O . LEU A 1 531 ? -13.820 -23.218 10.319 1.00 83.94 531 LEU A O 1
#

pLDDT: mean 95.01, std 4.35, range [59.16, 98.94]

Nearest PDB structures (foldseek):
  3u24-assembly1_A  TM=8.241E-01  e=2.560E-20  Shewanella oneidensis MR-1
  3o0y-assembly2_B  TM=8.361E-01  e=2.799E-18  Colwellia psychrerythraea 34H
  3o0y-assembly1_A  TM=7.859E-01  e=4.608E-18  Colwellia psychrerythraea 34H
  3iuk-assembly2_B  TM=7.765E-01  e=1.449E-16  Paenarthrobacter aurescens TC1
  8vzo-assembly1_A  TM=1.232E-01  e=6.640E-01  Mus musculus